Protein AF-A0A164LAF4-F1 (afdb_monomer_lite)

Secondary structure (DSSP, 8-state):
-PPP-PPPPP-----SEEESSGGGS-S---GGGTT-EEEETTTTEEEE--SS-PPPTT-SEES--PPPPPPP-EEEEEE-SSEEEEEETT-S--EEEE-HHHHHHHHHHHHHHHHHHHHHHHHHHHHHHHHHHHHHHHHHHHHHHHHHHHHHHHHHHHHHHHHHHHHHHHHHHHHHHHHHHHHHHHHHHHHHHHHHHHHHHHHHHHHHHHHHHHHHHHHHHHHHHHHHHHHHHHHHHHHHHHHHHHHHHHHHHHHTTS-PPPP-SSS--S-EEE--STT--EEETTEEE-------------------------GGGS-HHHHHHHHHTT------TT---GGGS-HHHHHHHHHHHTS-PPPTTSS--GGGS-------EEEEESSHHHHHT----TT-EEEETTTTEEEEE-SS-TTSGGGEEEE------EEEETTEEESPPP-GGG-TTS-HHHHHHHT-SSHHHHHHHTTTTS-SSPBSSSTTSBPPTT-GGGSS--S--SS---GGGS-TT----GGGSPTT-EEEEETTEEEEEEEEEEEHHHHHH-SS--TTEEEEEE-

Organism: NCBI:txid455432

Structure (mmCIF, N/CA/C/O backbone):
data_AF-A0A164LAF4-F1
#
_entry.id   AF-A0A164LAF4-F1
#
loop_
_atom_site.group_PDB
_atom_site.id
_atom_site.type_symbol
_atom_site.label_atom_id
_atom_site.label_alt_id
_atom_site.label_comp_id
_atom_site.label_asym_id
_atom_site.label_entity_id
_atom_site.label_seq_id
_atom_site.pdbx_PDB_ins_code
_atom_site.Cartn_x
_atom_site.Cartn_y
_atom_site.Cartn_z
_atom_site.occupancy
_atom_site.B_iso_or_equiv
_atom_site.auth_seq_id
_atom_site.auth_comp_id
_atom_site.auth_asym_id
_atom_site.auth_atom_id
_atom_site.pdbx_PDB_model_num
ATOM 1 N N . MET A 1 1 ? 78.628 -7.207 -96.217 1.00 38.34 1 MET A N 1
ATOM 2 C CA . MET A 1 1 ? 79.898 -7.282 -96.966 1.00 38.34 1 MET A CA 1
ATOM 3 C C . MET A 1 1 ? 79.542 -7.407 -98.443 1.00 38.34 1 MET A C 1
ATOM 5 O O . MET A 1 1 ? 79.210 -8.496 -98.881 1.00 38.34 1 MET A O 1
ATOM 9 N N . LEU A 1 2 ? 79.457 -6.282 -99.164 1.00 37.84 2 LEU A N 1
ATOM 10 C CA . LEU A 1 2 ? 79.196 -6.253 -100.610 1.00 37.84 2 LEU A CA 1
ATOM 11 C C . LEU A 1 2 ? 80.533 -6.043 -101.329 1.00 37.84 2 LEU A C 1
ATOM 13 O O . LEU A 1 2 ? 81.244 -5.093 -101.012 1.00 37.84 2 LEU A O 1
ATOM 17 N N . VAL A 1 3 ? 80.874 -6.936 -102.257 1.00 42.53 3 VAL A N 1
ATOM 18 C CA . VAL A 1 3 ? 82.076 -6.836 -103.096 1.00 42.53 3 VAL A CA 1
ATOM 19 C C . VAL A 1 3 ? 81.705 -6.041 -104.356 1.00 42.53 3 VAL A C 1
ATOM 21 O O . VAL A 1 3 ? 80.819 -6.489 -105.085 1.00 42.53 3 VAL A O 1
ATOM 24 N N . PRO A 1 4 ? 82.319 -4.879 -104.639 1.00 44.38 4 PRO A N 1
ATOM 25 C CA . PRO A 1 4 ? 82.091 -4.170 -105.892 1.00 44.38 4 PRO A CA 1
ATOM 26 C C . PRO A 1 4 ? 82.828 -4.895 -107.024 1.00 44.38 4 PRO A C 1
ATOM 28 O O . PRO A 1 4 ? 84.046 -5.051 -106.976 1.00 44.38 4 PRO A O 1
ATOM 31 N N . VAL A 1 5 ? 82.096 -5.332 -108.048 1.00 44.72 5 VAL A N 1
ATOM 32 C CA . VAL A 1 5 ? 82.680 -5.797 -109.313 1.00 44.72 5 VAL A CA 1
ATOM 33 C C . VAL A 1 5 ? 82.933 -4.564 -110.179 1.00 44.72 5 VAL A C 1
ATOM 35 O O . VAL A 1 5 ? 81.988 -3.876 -110.563 1.00 44.72 5 VAL A O 1
ATOM 38 N N . ALA A 1 6 ? 84.200 -4.261 -110.462 1.00 48.19 6 ALA A N 1
ATOM 39 C CA . ALA A 1 6 ? 84.569 -3.227 -111.424 1.00 48.19 6 ALA A CA 1
ATOM 40 C C . ALA A 1 6 ? 84.159 -3.668 -112.844 1.00 48.19 6 ALA A C 1
ATOM 42 O O . ALA A 1 6 ? 84.399 -4.811 -113.236 1.00 48.19 6 ALA A O 1
ATOM 43 N N . GLY A 1 7 ? 83.495 -2.784 -113.595 1.00 48.62 7 GLY A N 1
ATOM 44 C CA . GLY A 1 7 ? 83.086 -3.046 -114.978 1.00 48.62 7 GLY A CA 1
ATOM 45 C C . GLY A 1 7 ? 84.286 -3.189 -115.920 1.00 48.62 7 GLY A C 1
ATOM 46 O O . GLY A 1 7 ? 85.339 -2.616 -115.663 1.00 48.62 7 GLY A O 1
ATOM 47 N N . ARG A 1 8 ? 84.124 -3.960 -117.007 1.00 50.28 8 ARG A N 1
ATOM 48 C CA . ARG A 1 8 ? 85.128 -4.104 -118.081 1.00 50.28 8 ARG A CA 1
ATOM 49 C C . ARG A 1 8 ? 85.543 -2.731 -118.618 1.00 50.28 8 ARG A C 1
ATOM 51 O O . ARG A 1 8 ? 84.670 -1.952 -118.997 1.00 50.28 8 ARG A O 1
ATOM 58 N N . ASP A 1 9 ? 86.848 -2.494 -118.726 1.00 53.72 9 ASP A N 1
ATOM 59 C CA . ASP A 1 9 ? 87.395 -1.306 -119.382 1.00 53.72 9 ASP A CA 1
ATOM 60 C C . ASP A 1 9 ? 86.918 -1.251 -120.842 1.00 53.72 9 ASP A C 1
ATOM 62 O O . ASP A 1 9 ? 87.083 -2.203 -121.609 1.00 53.72 9 ASP A O 1
ATOM 66 N N . GLY A 1 10 ? 86.266 -0.152 -121.223 1.00 43.88 10 GLY A N 1
ATOM 67 C CA . GLY A 1 10 ? 85.810 0.065 -122.592 1.00 43.88 10 GLY A CA 1
ATOM 68 C C . GLY A 1 10 ? 86.981 0.407 -123.512 1.00 43.88 10 GLY A C 1
ATOM 69 O O . GLY A 1 10 ? 87.778 1.287 -123.195 1.00 43.88 10 GLY A O 1
ATOM 70 N N . HIS A 1 11 ? 87.061 -0.246 -124.674 1.00 55.75 11 HIS A N 1
ATOM 71 C CA . HIS A 1 11 ? 87.892 0.224 -125.782 1.00 55.75 11 HIS A CA 1
ATOM 72 C C . HIS A 1 11 ? 87.388 1.614 -126.209 1.00 55.75 11 HIS A C 1
ATOM 74 O O . HIS A 1 11 ? 86.262 1.744 -126.689 1.00 55.75 11 HIS A O 1
ATOM 80 N N . GLY A 1 12 ? 88.183 2.656 -125.959 1.00 58.78 12 GLY A N 1
ATOM 81 C CA . GLY A 1 12 ? 87.844 4.032 -126.322 1.00 58.78 12 GLY A CA 1
ATOM 82 C C . GLY A 1 12 ? 87.805 4.233 -127.838 1.00 58.78 12 GLY A C 1
ATOM 83 O O . GLY A 1 12 ? 88.527 3.574 -128.581 1.00 58.78 12 GLY A O 1
ATOM 84 N N . ILE A 1 13 ? 86.947 5.145 -128.298 1.00 65.56 13 ILE A N 1
ATOM 85 C CA . ILE A 1 13 ? 86.949 5.626 -129.683 1.00 65.56 13 ILE A CA 1
ATOM 86 C C . ILE A 1 13 ? 88.080 6.655 -129.812 1.00 65.56 13 ILE A C 1
ATOM 88 O O . ILE A 1 13 ? 87.991 7.734 -129.226 1.00 65.56 13 ILE A O 1
ATOM 92 N N . ASP A 1 14 ? 89.118 6.334 -130.585 1.00 70.31 14 ASP A N 1
ATOM 93 C CA . ASP A 1 14 ? 90.173 7.286 -130.942 1.00 70.31 14 ASP A CA 1
ATOM 94 C C . ASP A 1 14 ? 89.698 8.177 -132.094 1.00 70.31 14 ASP A C 1
ATOM 96 O O . ASP A 1 14 ? 89.590 7.745 -133.243 1.00 70.31 14 ASP A O 1
ATOM 100 N N . LEU A 1 15 ? 89.402 9.442 -131.788 1.00 76.00 15 LEU A N 1
ATOM 101 C CA . LEU A 1 15 ? 88.987 10.422 -132.789 1.00 76.00 15 LEU A CA 1
ATOM 102 C C . LEU A 1 15 ? 90.174 10.798 -133.684 1.00 76.00 15 LEU A C 1
ATOM 104 O O . LEU A 1 15 ? 91.171 11.348 -133.220 1.00 76.00 15 LEU A O 1
ATOM 108 N N . ASN A 1 16 ? 90.037 10.594 -134.995 1.00 82.25 16 ASN A N 1
ATOM 109 C CA . ASN A 1 16 ? 91.020 11.031 -135.991 1.00 82.25 16 ASN A CA 1
ATOM 110 C C . ASN A 1 16 ? 91.074 12.562 -136.136 1.00 82.25 16 ASN A C 1
ATOM 112 O O . ASN A 1 16 ? 91.983 13.101 -136.772 1.00 82.25 16 ASN A O 1
ATOM 116 N N . GLY A 1 17 ? 90.114 13.270 -135.542 1.00 82.56 17 GLY A N 1
ATOM 117 C CA . GLY A 1 17 ? 90.190 14.697 -135.276 1.00 82.56 17 GLY A CA 1
ATOM 118 C C . GLY A 1 17 ? 88.848 15.290 -134.862 1.00 82.56 17 GLY A C 1
ATOM 119 O O . GLY A 1 17 ? 87.840 14.599 -134.725 1.00 82.56 17 GLY A O 1
ATOM 120 N N . VAL A 1 18 ? 88.837 16.608 -134.700 1.00 83.00 18 VAL A N 1
ATOM 121 C CA . VAL A 1 18 ? 87.634 17.391 -134.408 1.00 83.00 18 VAL A CA 1
ATOM 122 C C . VAL A 1 18 ? 87.462 18.432 -135.508 1.00 83.00 18 VAL A C 1
ATOM 124 O O . VAL A 1 18 ? 88.442 19.046 -135.938 1.00 83.00 18 VAL A O 1
ATOM 127 N N . LYS A 1 19 ? 86.232 18.601 -135.989 1.00 86.50 19 LYS A N 1
ATOM 128 C CA . LYS A 1 19 ? 85.829 19.607 -136.976 1.00 86.50 19 LYS A CA 1
ATOM 129 C C . LYS A 1 19 ? 84.762 20.508 -136.377 1.00 86.50 19 LYS A C 1
ATOM 131 O O . LYS A 1 19 ? 83.933 20.045 -135.596 1.00 86.50 19 LYS A O 1
ATOM 136 N N . ASN A 1 20 ? 84.777 21.789 -136.727 1.00 86.56 20 ASN A N 1
ATOM 137 C CA . ASN A 1 20 ? 83.771 22.717 -136.220 1.00 86.56 20 ASN A CA 1
ATOM 138 C C . ASN A 1 20 ? 82.455 22.534 -136.968 1.00 86.56 20 ASN A C 1
ATOM 140 O O . ASN A 1 20 ? 81.404 22.537 -136.340 1.00 86.56 20 ASN A O 1
ATOM 144 N N . LEU A 1 21 ? 82.522 22.328 -138.286 1.00 87.31 21 LEU A N 1
ATOM 145 C CA . LEU A 1 21 ? 81.363 22.185 -139.169 1.00 87.31 21 LEU A CA 1
ATOM 146 C C . LEU A 1 21 ? 81.403 20.847 -139.907 1.00 87.31 21 LEU A C 1
ATOM 148 O O . LEU A 1 21 ? 82.474 20.362 -140.274 1.00 87.31 21 LEU A O 1
ATOM 152 N N . TYR A 1 22 ? 80.230 20.284 -140.209 1.00 87.25 22 TYR A N 1
ATOM 153 C CA . TYR A 1 22 ? 80.145 19.028 -140.967 1.00 87.25 22 TYR A CA 1
ATOM 154 C C . TYR A 1 22 ? 80.825 19.127 -142.350 1.00 87.25 22 TYR A C 1
ATOM 156 O O . TYR A 1 22 ? 81.416 18.170 -142.842 1.00 87.25 22 TYR A O 1
ATOM 164 N N . THR A 1 23 ? 80.806 20.309 -142.973 1.00 86.75 23 THR A N 1
ATOM 165 C CA . THR A 1 23 ? 81.437 20.567 -144.279 1.00 86.75 23 THR A CA 1
ATOM 166 C C . THR A 1 23 ? 82.969 20.558 -144.254 1.00 86.75 23 THR A C 1
ATOM 168 O O . THR A 1 23 ? 83.582 20.553 -145.315 1.00 86.75 23 THR A O 1
ATOM 171 N N . GLU A 1 24 ? 83.602 20.563 -143.077 1.00 86.31 24 GLU A N 1
ATOM 172 C CA . GLU A 1 24 ? 85.067 20.520 -142.925 1.00 86.31 24 GLU A CA 1
ATOM 173 C C . GLU A 1 24 ? 85.624 19.088 -142.842 1.00 86.31 24 GLU A C 1
ATOM 175 O O . GLU A 1 24 ? 86.825 18.888 -142.611 1.00 86.31 24 GLU A O 1
ATOM 180 N N . LEU A 1 25 ? 84.761 18.080 -142.990 1.00 86.38 25 LEU A N 1
ATOM 181 C CA . LEU A 1 25 ? 85.178 16.687 -143.038 1.00 86.38 25 LEU A CA 1
ATOM 182 C C . LEU A 1 25 ? 86.043 16.428 -144.293 1.00 86.38 25 LEU A C 1
ATOM 184 O O . LEU A 1 25 ? 85.708 16.913 -145.375 1.00 86.38 25 LEU A O 1
ATOM 188 N N . PRO A 1 26 ? 87.167 15.687 -144.180 1.00 83.88 26 PRO A N 1
ATOM 189 C CA . PRO A 1 26 ? 88.082 15.460 -145.301 1.00 83.88 26 PRO A CA 1
ATOM 190 C C . PRO A 1 26 ? 87.385 14.849 -146.529 1.00 83.88 26 PRO A C 1
ATOM 192 O O . PRO A 1 26 ? 86.678 13.850 -146.404 1.00 83.88 26 PRO A O 1
ATOM 195 N N . THR A 1 27 ? 87.611 15.429 -147.713 1.00 80.06 27 THR A N 1
ATOM 196 C CA . THR A 1 27 ? 86.976 15.027 -148.988 1.00 80.06 27 THR A CA 1
ATOM 197 C C . THR A 1 27 ? 87.857 14.149 -149.885 1.00 80.06 27 THR A C 1
ATOM 199 O O . THR A 1 27 ? 87.396 13.689 -150.923 1.00 80.06 27 THR A O 1
ATOM 202 N N . GLY A 1 28 ? 89.112 13.899 -149.495 1.00 75.12 28 GLY A N 1
ATOM 203 C CA . GLY A 1 28 ? 90.081 13.076 -150.235 1.00 75.12 28 GLY A CA 1
ATOM 204 C C . GLY A 1 28 ? 90.303 11.674 -149.660 1.00 75.12 28 GLY A C 1
ATOM 205 O O . GLY A 1 28 ? 91.372 11.113 -149.876 1.00 75.12 28 GLY A O 1
ATOM 206 N N . LEU A 1 29 ? 89.357 11.146 -148.878 1.00 80.88 29 LEU A N 1
ATOM 207 C CA . LEU A 1 29 ? 89.477 9.821 -148.261 1.00 80.88 29 LEU A CA 1
ATOM 208 C C . LEU A 1 29 ? 89.063 8.719 -149.235 1.00 80.88 29 LEU A C 1
ATOM 210 O O . LEU A 1 29 ? 88.054 8.839 -149.931 1.00 80.88 29 LEU A O 1
ATOM 214 N N . GLY A 1 30 ? 89.854 7.649 -149.272 1.00 76.69 30 GLY A N 1
ATOM 215 C CA . GLY A 1 30 ? 89.604 6.483 -150.113 1.00 76.69 30 GLY A CA 1
ATOM 216 C C . GLY A 1 30 ? 88.903 5.339 -149.368 1.00 76.69 30 GLY A C 1
ATOM 217 O O . GLY A 1 30 ? 88.548 5.472 -148.191 1.00 76.69 30 GLY A O 1
ATOM 218 N N . PRO A 1 31 ? 88.741 4.180 -150.030 1.00 74.19 31 PRO A N 1
ATOM 219 C CA . PRO A 1 31 ? 88.229 2.959 -149.404 1.00 74.19 31 PRO A CA 1
ATOM 220 C C . PRO A 1 31 ? 89.065 2.497 -148.202 1.00 74.19 31 PRO A C 1
ATOM 222 O O . PRO A 1 31 ? 88.508 2.000 -147.225 1.00 74.19 31 PRO A O 1
ATOM 225 N N . ASP A 1 32 ? 90.382 2.725 -148.243 1.00 75.25 32 ASP A N 1
ATOM 226 C CA . ASP A 1 32 ? 91.329 2.311 -147.197 1.00 75.25 32 ASP A CA 1
ATOM 227 C C . ASP A 1 32 ? 91.232 3.154 -145.913 1.00 75.25 32 ASP A C 1
ATOM 229 O O . ASP A 1 32 ? 91.746 2.765 -144.868 1.00 75.25 32 ASP A O 1
ATOM 233 N N . ASP A 1 33 ? 90.540 4.296 -145.961 1.00 78.00 33 ASP A N 1
ATOM 234 C CA . ASP A 1 33 ? 90.323 5.173 -144.806 1.00 78.00 33 ASP A CA 1
ATOM 235 C C . ASP A 1 33 ? 89.032 4.844 -144.037 1.00 78.00 33 ASP A C 1
ATOM 237 O O . ASP A 1 33 ? 88.614 5.604 -143.154 1.00 78.00 33 ASP A O 1
ATOM 241 N N . ASN A 1 34 ? 88.357 3.742 -144.391 1.00 77.12 34 ASN A N 1
ATOM 242 C CA . ASN A 1 34 ? 87.146 3.282 -143.716 1.00 77.12 34 ASN A CA 1
ATOM 243 C C . ASN A 1 34 ? 87.370 3.157 -142.198 1.00 77.12 34 ASN A C 1
ATOM 245 O O . ASN A 1 34 ? 88.364 2.594 -141.744 1.00 77.12 34 ASN A O 1
ATOM 249 N N . GLY A 1 35 ? 86.435 3.686 -141.410 1.00 77.88 35 GLY A N 1
ATOM 250 C CA . GLY A 1 35 ? 86.504 3.703 -139.949 1.00 77.88 35 GLY A CA 1
ATOM 251 C C . GLY A 1 35 ? 87.143 4.953 -139.343 1.00 77.88 35 GLY A C 1
ATOM 252 O O . GLY A 1 35 ? 87.042 5.128 -138.128 1.00 77.88 35 GLY A O 1
ATOM 253 N N . ARG A 1 36 ? 87.727 5.867 -140.140 1.00 82.00 36 ARG A N 1
ATOM 254 C CA . ARG A 1 36 ? 88.164 7.166 -139.606 1.00 82.00 36 ARG A CA 1
ATOM 255 C C . ARG A 1 36 ? 86.979 7.931 -139.026 1.00 82.00 36 ARG A C 1
ATOM 257 O O . ARG A 1 36 ? 85.962 8.095 -139.700 1.00 82.00 36 ARG A O 1
ATOM 264 N N . CYS A 1 37 ? 87.123 8.443 -137.809 1.00 84.50 37 CYS A N 1
ATOM 265 C CA . CYS A 1 37 ? 86.063 9.146 -137.108 1.00 84.50 37 CYS A CA 1
ATOM 266 C C . CYS A 1 37 ? 86.451 10.566 -136.697 1.00 84.50 37 CYS A C 1
ATOM 268 O O . CYS A 1 37 ? 87.571 10.827 -136.263 1.00 84.50 37 CYS A O 1
ATOM 270 N N . TYR A 1 38 ? 85.515 11.498 -136.854 1.00 86.25 38 TYR A N 1
ATOM 271 C CA . TYR A 1 38 ? 85.677 12.889 -136.449 1.00 86.25 38 TYR A CA 1
ATOM 272 C C . TYR A 1 38 ? 84.491 13.314 -135.600 1.00 86.25 38 TYR A C 1
ATOM 274 O O . TYR A 1 38 ? 83.344 13.013 -135.926 1.00 86.25 38 TYR A O 1
ATOM 282 N N . LEU A 1 39 ? 84.763 14.055 -134.532 1.00 85.25 39 LEU A N 1
ATOM 283 C CA . LEU A 1 39 ? 83.723 14.785 -133.818 1.00 85.25 39 LEU A CA 1
ATOM 284 C C . LEU A 1 39 ? 83.419 16.070 -134.587 1.00 85.25 39 LEU A C 1
ATOM 286 O O . LEU A 1 39 ? 84.333 16.849 -134.858 1.00 85.25 39 LEU A O 1
ATOM 290 N N . VAL A 1 40 ? 82.151 16.299 -134.910 1.00 86.88 40 VAL A N 1
ATOM 291 C CA . VAL A 1 40 ? 81.684 17.575 -135.451 1.00 86.88 40 VAL A CA 1
ATOM 292 C C . VAL A 1 40 ? 81.054 18.363 -134.306 1.00 86.88 40 VAL A C 1
ATOM 294 O O . VAL A 1 40 ? 80.072 17.935 -133.704 1.00 86.88 40 VAL A O 1
ATOM 297 N N . LEU A 1 41 ? 81.645 19.506 -133.958 1.00 84.44 41 LEU A N 1
ATOM 298 C CA . LEU A 1 41 ? 81.179 20.327 -132.833 1.00 84.44 41 LEU A CA 1
ATOM 299 C C . LEU A 1 41 ? 79.853 21.035 -133.127 1.00 84.44 41 LEU A C 1
ATOM 301 O O . LEU A 1 41 ? 79.134 21.368 -132.188 1.00 84.44 41 LEU A O 1
ATOM 305 N N . GLU A 1 42 ? 79.511 21.229 -134.405 1.00 83.69 42 GLU A N 1
ATOM 306 C CA . GLU A 1 42 ? 78.239 21.826 -134.828 1.00 83.69 42 GLU A CA 1
ATOM 307 C C . GLU A 1 42 ? 77.023 21.103 -134.234 1.00 83.69 42 GLU A C 1
ATOM 309 O O . GLU A 1 42 ? 76.058 21.750 -133.835 1.00 83.69 42 GLU A O 1
ATOM 314 N N . ASP A 1 43 ? 77.066 19.773 -134.146 1.00 84.25 43 ASP A N 1
ATOM 315 C CA . ASP A 1 43 ? 75.982 18.951 -133.602 1.00 84.25 43 ASP A CA 1
ATOM 316 C C . ASP A 1 43 ? 76.409 18.074 -132.414 1.00 84.25 43 ASP A C 1
ATOM 318 O O . ASP A 1 43 ? 75.575 17.386 -131.827 1.00 84.25 43 ASP A O 1
ATOM 322 N N . ASN A 1 44 ? 77.679 18.149 -131.999 1.00 84.38 44 ASN A N 1
ATOM 323 C CA . ASN A 1 44 ? 78.288 17.301 -130.970 1.00 84.38 44 ASN A CA 1
ATOM 324 C C . ASN A 1 44 ? 78.141 15.800 -131.262 1.00 84.38 44 ASN A C 1
ATOM 326 O O . ASN A 1 44 ? 78.038 14.984 -130.339 1.00 84.38 44 ASN A O 1
ATOM 330 N N . LEU A 1 45 ? 78.139 15.439 -132.547 1.00 87.19 45 LEU A N 1
ATOM 331 C CA . LEU A 1 45 ? 78.053 14.059 -132.993 1.00 87.19 45 LEU A CA 1
ATOM 332 C C . LEU A 1 45 ? 79.387 13.588 -133.572 1.00 87.19 45 LEU A C 1
ATOM 334 O O . LEU A 1 45 ? 80.109 14.328 -134.245 1.00 87.19 45 LEU A O 1
ATOM 338 N N . VAL A 1 46 ? 79.712 12.321 -133.330 1.00 87.06 46 VAL A N 1
ATOM 339 C CA . VAL A 1 46 ? 80.858 11.660 -133.960 1.00 87.06 46 VAL A CA 1
ATOM 340 C C . VAL A 1 46 ? 80.410 11.012 -135.268 1.00 87.06 46 VAL A C 1
ATOM 342 O O . VAL A 1 46 ? 79.466 10.218 -135.284 1.00 87.06 46 VAL A O 1
ATOM 345 N N . TYR A 1 47 ? 81.099 11.340 -136.359 1.00 86.75 47 TYR A N 1
ATOM 346 C CA . TYR A 1 47 ? 80.884 10.801 -137.701 1.00 86.75 47 TYR A CA 1
ATOM 347 C C . TYR A 1 47 ? 81.986 9.816 -138.067 1.00 86.75 47 TYR A C 1
ATOM 349 O O . TYR A 1 47 ? 83.153 10.090 -137.807 1.00 86.75 47 TYR A O 1
ATOM 357 N N . PHE A 1 48 ? 81.628 8.711 -138.722 1.00 87.62 48 PHE A N 1
ATOM 358 C CA . PHE A 1 48 ? 82.550 7.660 -139.164 1.00 87.62 48 PHE A CA 1
ATOM 359 C C . PHE A 1 48 ? 82.542 7.564 -140.694 1.00 87.62 48 PHE A C 1
ATOM 361 O O . PHE A 1 48 ? 81.469 7.436 -141.284 1.00 87.62 48 PHE A O 1
ATOM 368 N N . TRP A 1 49 ? 83.708 7.623 -141.343 1.00 85.94 49 TRP A N 1
ATOM 369 C CA . TRP A 1 49 ? 83.836 7.415 -142.788 1.00 85.94 49 TRP A CA 1
ATOM 370 C C . TRP A 1 49 ? 83.552 5.951 -143.093 1.00 85.94 49 TRP A C 1
ATOM 372 O O . TRP A 1 49 ? 84.198 5.078 -142.522 1.00 85.94 49 TRP A O 1
ATOM 382 N N . ASN A 1 50 ? 82.601 5.678 -143.987 1.00 81.88 50 ASN A N 1
ATOM 383 C CA . ASN A 1 50 ? 82.161 4.310 -144.283 1.00 81.88 50 ASN A CA 1
ATOM 384 C C . ASN A 1 50 ? 82.927 3.643 -145.446 1.00 81.88 50 ASN A C 1
ATOM 386 O O . ASN A 1 50 ? 82.485 2.618 -145.964 1.00 81.88 50 ASN A O 1
ATOM 390 N N . GLY A 1 51 ? 84.033 4.247 -145.895 1.00 79.06 51 GLY A N 1
ATOM 391 C CA . GLY A 1 51 ? 84.809 3.796 -147.054 1.00 79.06 51 GLY A CA 1
ATOM 392 C C . GLY A 1 51 ? 84.355 4.386 -148.396 1.00 79.06 51 GLY A C 1
ATOM 393 O O . GLY A 1 51 ? 85.032 4.174 -149.398 1.00 79.06 51 GLY A O 1
ATOM 394 N N . ALA A 1 52 ? 83.248 5.136 -148.440 1.00 81.06 52 ALA A N 1
ATOM 395 C CA . ALA A 1 52 ? 82.745 5.769 -149.665 1.00 81.06 52 ALA A CA 1
ATOM 396 C C . ALA A 1 52 ? 82.226 7.206 -149.470 1.00 81.06 52 ALA A C 1
ATOM 398 O O . ALA A 1 52 ? 82.393 8.042 -150.357 1.00 81.06 52 ALA A O 1
ATOM 399 N N . ALA A 1 53 ? 81.575 7.498 -148.340 1.00 83.81 53 ALA A N 1
ATOM 400 C CA . ALA A 1 53 ? 81.037 8.813 -148.008 1.00 83.81 53 ALA A CA 1
ATOM 401 C C . ALA A 1 53 ? 80.920 9.017 -146.484 1.00 83.81 53 ALA A C 1
ATOM 403 O O . ALA A 1 53 ? 80.856 8.067 -145.700 1.00 83.81 53 ALA A O 1
ATOM 404 N N . TRP A 1 54 ? 80.818 10.276 -146.055 1.00 86.25 54 TRP A N 1
ATOM 405 C CA . TRP A 1 54 ? 80.425 10.614 -144.685 1.00 86.25 54 TRP A CA 1
ATOM 406 C C . TRP A 1 54 ? 78.901 10.440 -144.500 1.00 86.25 54 TRP A C 1
ATOM 408 O O . TRP A 1 54 ? 78.144 10.791 -145.413 1.00 86.25 54 TRP A O 1
ATOM 418 N N . PRO A 1 55 ? 78.416 9.925 -143.347 1.00 85.12 55 PRO A N 1
ATOM 419 C CA . PRO A 1 55 ? 76.990 9.889 -143.021 1.00 85.12 55 PRO A CA 1
ATOM 420 C C . PRO A 1 55 ? 76.409 11.298 -143.003 1.00 85.12 55 PRO A C 1
ATOM 422 O O . PRO A 1 55 ? 77.002 12.168 -142.385 1.00 85.12 55 PRO A O 1
ATOM 425 N N . ALA A 1 56 ? 75.244 11.510 -143.621 1.00 86.75 56 ALA A N 1
ATOM 426 C CA . ALA A 1 56 ? 74.640 12.837 -143.754 1.00 86.75 56 ALA A CA 1
ATOM 427 C C . ALA A 1 56 ? 74.609 13.633 -142.434 1.00 86.75 56 ALA A C 1
ATOM 429 O O . ALA A 1 56 ? 74.390 13.073 -141.358 1.00 86.75 56 ALA A O 1
ATOM 430 N N . LYS A 1 57 ? 74.766 14.958 -142.534 1.00 84.50 57 LYS A N 1
ATOM 431 C CA . LYS A 1 57 ? 74.701 15.881 -141.392 1.00 84.50 57 LYS A CA 1
ATOM 432 C C . LYS A 1 57 ? 73.482 15.600 -140.492 1.00 84.50 57 LYS A C 1
ATOM 434 O O . LYS A 1 57 ? 72.371 15.392 -140.977 1.00 84.50 57 LYS A O 1
ATOM 439 N N . GLY A 1 58 ? 73.699 15.617 -139.180 1.00 82.94 58 GLY A N 1
ATOM 440 C CA . GLY A 1 58 ? 72.765 15.254 -138.113 1.00 82.94 58 GLY A CA 1
ATOM 441 C C . GLY A 1 58 ? 72.641 13.752 -137.815 1.00 82.94 58 GLY A C 1
ATOM 442 O O . GLY A 1 58 ? 71.777 13.377 -137.023 1.00 82.94 58 GLY A O 1
ATOM 443 N N . LYS A 1 59 ? 73.430 12.876 -138.457 1.00 86.75 59 LYS A N 1
ATOM 444 C CA . LYS A 1 59 ? 73.332 11.407 -138.302 1.00 86.75 59 LYS A CA 1
ATOM 445 C C . LYS A 1 59 ? 74.554 10.744 -137.658 1.00 86.75 59 LYS A C 1
ATOM 447 O O . LYS A 1 59 ? 74.679 9.524 -137.738 1.00 86.75 59 LYS A O 1
ATOM 452 N N . GLY A 1 60 ? 75.439 11.511 -137.023 1.00 82.19 60 GLY A N 1
ATOM 453 C CA . GLY A 1 60 ? 76.488 10.946 -136.170 1.00 82.19 60 GLY A CA 1
ATOM 454 C C . GLY A 1 60 ? 75.952 10.452 -134.812 1.00 82.19 60 GLY A C 1
ATOM 455 O O . GLY A 1 60 ? 74.768 10.595 -134.506 1.00 82.19 60 GLY A O 1
ATOM 456 N N . SER A 1 61 ? 76.830 9.890 -133.979 1.00 81.38 61 SER A N 1
ATOM 457 C CA . SER A 1 61 ? 76.470 9.321 -132.666 1.00 81.38 61 SER A CA 1
ATOM 458 C C . SER A 1 61 ? 76.785 10.278 -131.498 1.00 81.38 61 SER A C 1
ATOM 460 O O . SER A 1 61 ? 77.868 10.871 -131.502 1.00 81.38 61 SER A O 1
ATOM 462 N N . PRO A 1 62 ? 75.900 10.426 -130.484 1.00 76.69 62 PRO A N 1
ATOM 463 C CA . PRO A 1 62 ? 76.133 11.285 -129.314 1.00 76.69 62 PRO A CA 1
ATOM 464 C C . PRO A 1 62 ? 77.126 10.674 -128.302 1.00 76.69 62 PRO A C 1
ATOM 466 O O . PRO A 1 62 ? 77.177 9.459 -128.126 1.00 76.69 62 PRO A O 1
ATOM 469 N N . LEU A 1 63 ? 77.898 11.523 -127.604 1.00 74.50 63 LEU A N 1
ATOM 470 C CA . LEU A 1 63 ? 79.035 11.121 -126.749 1.00 74.50 63 LEU A CA 1
ATOM 471 C C . LEU A 1 63 ? 78.699 10.884 -125.245 1.00 74.50 63 LEU A C 1
ATOM 473 O O . LEU A 1 63 ? 79.558 10.395 -124.514 1.00 74.50 63 LEU A O 1
ATOM 477 N N . ARG A 1 64 ? 77.496 11.219 -124.728 1.00 70.69 64 ARG A N 1
ATOM 478 C CA . ARG A 1 64 ? 77.115 11.039 -123.293 1.00 70.69 64 ARG A CA 1
ATOM 479 C C . ARG A 1 64 ? 75.700 10.463 -123.089 1.00 70.69 64 ARG A C 1
ATOM 481 O O . ARG A 1 64 ? 74.815 10.762 -123.880 1.00 70.69 64 ARG A O 1
ATOM 488 N N . GLY A 1 65 ? 75.509 9.686 -122.009 1.00 64.69 65 GLY A N 1
ATOM 489 C CA . GLY A 1 65 ? 74.216 9.129 -121.551 1.00 64.69 65 GLY A CA 1
ATOM 490 C C . GLY A 1 65 ? 73.511 9.946 -120.446 1.00 64.69 65 GLY A C 1
ATOM 491 O O . GLY A 1 65 ? 74.056 10.942 -119.969 1.00 64.69 65 GLY A O 1
ATOM 492 N N . ASP A 1 66 ? 72.307 9.515 -120.047 1.00 59.22 66 ASP A N 1
ATOM 493 C CA . ASP A 1 66 ? 71.361 10.257 -119.186 1.00 59.22 66 ASP A CA 1
ATOM 494 C C . ASP A 1 66 ? 71.774 10.384 -117.695 1.00 59.22 66 ASP A C 1
ATOM 496 O O . ASP A 1 66 ? 72.542 9.583 -117.160 1.00 59.22 66 ASP A O 1
ATOM 500 N N . LYS A 1 67 ? 71.250 11.408 -116.996 1.00 58.22 67 LYS A N 1
ATOM 501 C CA . LYS A 1 67 ? 71.541 11.754 -115.582 1.00 58.22 67 LYS A CA 1
ATOM 502 C C . LYS A 1 67 ? 70.616 11.008 -114.593 1.00 58.22 67 LYS A C 1
ATOM 504 O O . LYS A 1 67 ? 69.429 10.901 -114.860 1.00 58.22 67 LYS A O 1
ATOM 509 N N . GLY A 1 68 ? 71.132 10.561 -113.436 1.00 56.00 68 GLY A N 1
ATOM 510 C CA . GLY A 1 68 ? 70.363 9.846 -112.388 1.00 56.00 68 GLY A CA 1
ATOM 511 C C . GLY A 1 68 ? 69.633 10.720 -111.341 1.00 56.00 68 GLY A C 1
ATOM 512 O O . GLY A 1 68 ? 69.914 11.916 -111.222 1.00 56.00 68 GLY A O 1
ATOM 513 N N . ASP A 1 69 ? 68.724 10.095 -110.572 1.00 55.50 69 ASP A N 1
ATOM 514 C CA . ASP A 1 69 ? 67.730 10.737 -109.678 1.00 55.50 69 ASP A CA 1
ATOM 515 C C . ASP A 1 69 ? 68.277 11.336 -108.347 1.00 55.50 69 ASP A C 1
ATOM 517 O O . ASP A 1 69 ? 69.259 10.823 -107.800 1.00 55.50 69 ASP A O 1
ATOM 521 N N . PRO A 1 70 ? 67.639 12.387 -107.765 1.00 59.94 70 PRO A N 1
ATOM 522 C CA . PRO A 1 70 ? 68.036 13.014 -106.487 1.00 59.94 70 PRO A CA 1
ATOM 523 C C . PRO A 1 70 ? 67.671 12.212 -105.212 1.00 59.94 70 PRO A C 1
ATOM 525 O O . PRO A 1 70 ? 66.711 11.448 -105.188 1.00 59.94 70 PRO A O 1
ATOM 528 N N . GLY A 1 71 ? 68.406 12.434 -104.110 1.00 57.97 71 GLY A N 1
ATOM 529 C CA . GLY A 1 71 ? 68.225 11.746 -102.813 1.00 57.97 71 GLY A CA 1
ATOM 530 C C . GLY A 1 71 ? 67.095 12.275 -101.900 1.00 57.97 71 GLY A C 1
ATOM 531 O O . GLY A 1 71 ? 66.614 13.393 -102.061 1.00 57.97 71 GLY A O 1
ATOM 532 N N . ARG A 1 72 ? 66.691 11.459 -100.907 1.00 71.12 72 ARG A N 1
ATOM 533 C CA . ARG A 1 72 ? 65.559 11.684 -99.967 1.00 71.12 72 ARG A CA 1
ATOM 534 C C . ARG A 1 72 ? 65.918 12.620 -98.792 1.00 71.12 72 ARG A C 1
ATOM 536 O O . ARG A 1 72 ? 66.981 12.442 -98.203 1.00 71.12 72 ARG A O 1
ATOM 543 N N . GLY A 1 73 ? 65.019 13.536 -98.396 1.00 75.00 73 GLY A N 1
ATOM 544 C CA . GLY A 1 73 ? 65.183 14.460 -97.251 1.00 75.00 73 GLY A CA 1
ATOM 545 C C . GLY A 1 73 ? 64.091 14.333 -96.169 1.00 75.00 73 GLY A C 1
ATOM 546 O O . GLY A 1 73 ? 63.065 13.694 -96.400 1.00 75.00 73 GLY A O 1
ATOM 547 N N . ILE A 1 74 ? 64.319 14.937 -94.994 1.00 84.56 74 ILE A N 1
ATOM 548 C CA . ILE A 1 74 ? 63.365 15.003 -93.864 1.00 84.56 74 ILE A CA 1
ATOM 549 C C . ILE A 1 74 ? 62.568 16.309 -93.964 1.00 84.56 74 ILE A C 1
ATOM 551 O O . ILE A 1 74 ? 63.167 17.371 -94.106 1.00 84.56 74 ILE A O 1
ATOM 555 N N . ASP A 1 75 ? 61.244 16.220 -93.861 1.00 83.38 75 ASP A N 1
ATOM 556 C CA . ASP A 1 75 ? 60.304 17.340 -94.005 1.00 83.38 75 ASP A CA 1
ATOM 557 C C . ASP A 1 75 ? 59.790 17.851 -92.645 1.00 83.38 75 ASP A C 1
ATOM 559 O O . ASP A 1 75 ? 59.716 19.053 -92.405 1.00 83.38 75 ASP A O 1
ATOM 563 N N . ALA A 1 76 ? 59.506 16.942 -91.701 1.00 84.50 76 ALA A N 1
ATOM 564 C CA . ALA A 1 76 ? 59.086 17.297 -90.343 1.00 84.50 76 ALA A CA 1
ATOM 565 C C . ALA A 1 76 ? 59.432 16.209 -89.315 1.00 84.50 76 ALA A C 1
ATOM 567 O O . ALA A 1 76 ? 59.560 15.032 -89.657 1.00 84.50 76 ALA A O 1
ATOM 568 N N . ILE A 1 77 ? 59.540 16.602 -88.041 1.00 86.88 77 ILE A N 1
ATOM 569 C CA . ILE A 1 77 ? 59.716 15.694 -86.900 1.00 86.88 77 ILE A CA 1
ATOM 570 C C . ILE A 1 77 ? 58.579 15.935 -85.906 1.00 86.88 77 ILE A C 1
ATOM 572 O O . ILE A 1 77 ? 58.344 17.075 -85.509 1.00 86.88 77 ILE A O 1
ATOM 576 N N . ALA A 1 78 ? 57.895 14.873 -85.480 1.00 85.75 78 ALA A N 1
ATOM 577 C CA . ALA A 1 78 ? 56.827 14.935 -84.484 1.00 85.75 78 ALA A CA 1
ATOM 578 C C . ALA A 1 78 ? 57.080 13.960 -83.328 1.00 85.75 78 ALA A C 1
ATOM 580 O O . ALA A 1 78 ? 57.598 12.863 -83.530 1.00 85.75 78 ALA A O 1
ATOM 581 N N . ALA A 1 79 ? 56.688 14.337 -82.112 1.00 81.44 79 ALA A N 1
ATOM 582 C CA . ALA A 1 79 ? 56.692 13.417 -80.980 1.00 81.44 79 ALA A CA 1
ATOM 583 C C . ALA A 1 79 ? 55.497 12.454 -81.058 1.00 81.44 79 ALA A C 1
ATOM 585 O O . ALA A 1 79 ? 54.387 12.838 -81.423 1.00 81.44 79 ALA A O 1
ATOM 586 N N . THR A 1 80 ? 55.731 11.200 -80.691 1.00 80.25 80 THR A N 1
ATOM 587 C CA . THR A 1 80 ? 54.726 10.135 -80.568 1.00 80.25 80 THR A CA 1
ATOM 588 C C . THR A 1 80 ? 54.769 9.566 -79.152 1.00 80.25 80 THR A C 1
ATOM 590 O O . THR A 1 80 ? 55.692 9.853 -78.394 1.00 80.25 80 THR A O 1
ATOM 593 N N . SER A 1 81 ? 53.813 8.714 -78.785 1.00 73.38 81 SER A N 1
ATOM 594 C CA . SER A 1 81 ? 53.780 8.072 -77.462 1.00 73.38 81 SER A CA 1
ATOM 595 C C . SER A 1 81 ? 54.980 7.157 -77.174 1.00 73.38 81 SER A C 1
ATOM 597 O O . SER A 1 81 ? 55.233 6.824 -76.020 1.00 73.38 81 SER A O 1
ATOM 599 N N . THR A 1 82 ? 55.724 6.737 -78.203 1.00 74.94 82 THR A N 1
ATOM 600 C CA . THR A 1 82 ? 56.839 5.782 -78.078 1.00 74.94 82 THR A CA 1
ATOM 601 C C . THR A 1 82 ? 58.170 6.309 -78.624 1.00 74.94 82 THR A C 1
ATOM 603 O O . THR A 1 82 ? 59.187 5.628 -78.504 1.00 74.94 82 THR A O 1
ATOM 606 N N . GLY A 1 83 ? 58.205 7.502 -79.231 1.00 84.69 83 GLY A N 1
ATOM 607 C CA . GLY A 1 83 ? 59.401 8.008 -79.909 1.00 84.69 83 GLY A CA 1
ATOM 608 C C . GLY A 1 83 ? 59.196 9.252 -80.776 1.00 84.69 83 GLY A C 1
ATOM 609 O O . GLY A 1 83 ? 58.229 9.987 -80.593 1.00 84.69 83 GLY A O 1
ATOM 610 N N . LEU A 1 84 ? 60.088 9.487 -81.740 1.00 87.88 84 LEU A N 1
ATOM 611 C CA . LEU A 1 84 ? 60.001 10.575 -82.721 1.00 87.88 84 LEU A CA 1
ATOM 612 C C . LEU A 1 84 ? 59.669 10.024 -84.107 1.00 87.88 84 LEU A C 1
ATOM 614 O O . LEU A 1 84 ? 60.328 9.105 -84.586 1.00 87.88 84 LEU A O 1
ATOM 618 N N . ARG A 1 85 ? 58.685 10.623 -84.766 1.00 86.75 85 ARG A N 1
ATOM 619 C CA . ARG A 1 85 ? 58.315 10.337 -86.148 1.00 86.75 85 ARG A CA 1
ATOM 620 C C . ARG A 1 85 ? 58.992 11.326 -87.085 1.00 86.75 85 ARG A C 1
ATOM 622 O O . ARG A 1 85 ? 58.772 12.526 -86.954 1.00 86.75 85 ARG A O 1
ATOM 629 N N . PHE A 1 86 ? 59.765 10.825 -88.041 1.00 87.62 86 PHE A N 1
ATOM 630 C CA . PHE A 1 86 ? 60.379 11.601 -89.116 1.00 87.62 86 PHE A CA 1
ATOM 631 C C . PHE A 1 86 ? 59.553 11.450 -90.397 1.00 87.62 86 PHE A C 1
ATOM 633 O O . PHE A 1 86 ? 59.501 10.371 -90.995 1.00 87.62 86 PHE A O 1
ATOM 640 N N . ASN A 1 87 ? 58.919 12.534 -90.834 1.00 84.31 87 ASN A N 1
ATOM 641 C CA . ASN A 1 87 ? 58.194 12.588 -92.098 1.00 84.31 87 ASN A CA 1
ATOM 642 C C . ASN A 1 87 ? 59.187 12.877 -93.232 1.00 84.31 87 ASN A C 1
ATOM 644 O O . ASN A 1 87 ? 59.968 13.823 -93.143 1.00 84.31 87 ASN A O 1
ATOM 648 N N . MET A 1 88 ? 59.170 12.059 -94.285 1.00 82.62 88 MET A N 1
ATOM 649 C CA . MET A 1 88 ? 60.132 12.133 -95.393 1.00 82.62 88 MET A CA 1
ATOM 650 C C . MET A 1 88 ? 59.520 12.833 -96.611 1.00 82.62 88 MET A C 1
ATOM 652 O O . MET A 1 88 ? 58.346 12.635 -96.908 1.00 82.62 88 MET A O 1
ATOM 656 N N . SER A 1 89 ? 60.323 13.596 -97.357 1.00 75.69 89 SER A N 1
ATOM 657 C CA . SER A 1 89 ? 59.846 14.511 -98.410 1.00 75.69 89 SER A CA 1
ATOM 658 C C . SER A 1 89 ? 59.229 13.849 -99.653 1.00 75.69 89 SER A C 1
ATOM 660 O O . SER A 1 89 ? 58.600 14.533 -100.455 1.00 75.69 89 SER A O 1
ATOM 662 N N . THR A 1 90 ? 59.417 12.540 -99.860 1.00 68.69 90 THR A N 1
ATOM 663 C CA . THR A 1 90 ? 59.020 11.851 -101.111 1.00 68.69 90 THR A CA 1
ATOM 664 C C . THR A 1 90 ? 58.522 10.407 -100.936 1.00 68.69 90 THR A C 1
ATOM 666 O O . THR A 1 90 ? 58.348 9.703 -101.927 1.00 68.69 90 THR A O 1
ATOM 669 N N . ALA A 1 91 ? 58.252 9.937 -99.711 1.00 56.91 91 ALA A N 1
ATOM 670 C CA . ALA A 1 91 ? 57.708 8.591 -99.478 1.00 56.91 91 ALA A CA 1
ATOM 671 C C . ALA A 1 91 ? 56.487 8.626 -98.541 1.00 56.91 91 ALA A C 1
ATOM 673 O O . ALA A 1 91 ? 56.490 9.399 -97.584 1.00 56.91 91 ALA A O 1
ATOM 674 N N . PRO A 1 92 ? 55.466 7.770 -98.749 1.00 60.22 92 PRO A N 1
ATOM 675 C CA . PRO A 1 92 ? 54.235 7.789 -97.952 1.00 60.22 92 PRO A CA 1
ATOM 676 C C . PRO A 1 92 ? 54.395 7.222 -96.529 1.00 60.22 92 PRO A C 1
ATOM 678 O O . PRO A 1 92 ? 53.456 7.277 -95.740 1.00 60.22 92 PRO A O 1
ATOM 681 N N . THR A 1 93 ? 55.558 6.663 -96.182 1.00 65.12 93 THR A N 1
ATOM 682 C CA . THR A 1 93 ? 55.805 6.013 -94.887 1.00 65.12 93 THR A CA 1
ATOM 683 C C . THR A 1 93 ? 56.774 6.830 -94.040 1.00 65.12 93 THR A C 1
ATOM 685 O O . THR A 1 93 ? 57.964 6.913 -94.352 1.00 65.12 93 THR A O 1
ATOM 688 N N . ALA A 1 9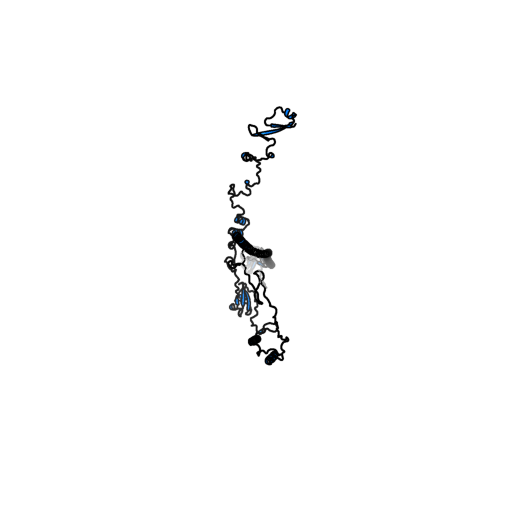4 ? 56.260 7.419 -92.960 1.00 71.75 94 ALA A N 1
ATOM 689 C CA . ALA A 1 94 ? 57.069 8.067 -91.935 1.00 71.75 94 ALA A CA 1
ATOM 690 C C . ALA A 1 94 ? 57.962 7.048 -91.199 1.00 71.75 94 ALA A C 1
ATOM 692 O O . ALA A 1 94 ? 57.610 5.872 -91.089 1.00 71.75 94 ALA A O 1
ATOM 693 N N . VAL A 1 95 ? 59.117 7.495 -90.701 1.00 82.94 95 VAL A N 1
ATOM 694 C CA . VAL A 1 95 ? 60.072 6.659 -89.955 1.00 82.94 95 VAL A CA 1
ATOM 695 C C . VAL A 1 95 ? 59.937 6.952 -88.465 1.00 82.94 95 VAL A C 1
ATOM 697 O O . VAL A 1 95 ? 60.257 8.054 -88.027 1.00 82.94 95 VAL A O 1
ATOM 700 N N . ASP A 1 96 ? 59.486 5.970 -87.686 1.00 84.25 96 ASP A N 1
ATOM 701 C CA . ASP A 1 96 ? 59.363 6.084 -86.230 1.00 84.25 96 ASP A CA 1
ATOM 702 C C . ASP A 1 96 ? 60.651 5.597 -85.542 1.00 84.25 96 ASP A C 1
ATOM 704 O O . ASP A 1 96 ? 61.076 4.455 -85.717 1.00 84.25 96 ASP A O 1
ATOM 708 N N . VAL A 1 97 ? 61.279 6.468 -84.749 1.00 85.56 97 VAL A N 1
ATOM 709 C CA . VAL A 1 97 ? 62.470 6.168 -83.943 1.00 85.56 97 VAL A CA 1
ATOM 710 C C . VAL A 1 97 ? 62.070 6.119 -82.469 1.00 85.56 97 VAL A C 1
ATOM 712 O O . VAL A 1 97 ? 61.662 7.149 -81.930 1.00 85.56 97 VAL A O 1
ATOM 715 N N . PRO A 1 98 ? 62.187 4.968 -81.785 1.00 84.25 98 PRO A N 1
ATOM 716 C CA . PRO A 1 98 ? 61.806 4.860 -80.385 1.00 84.25 98 PRO A CA 1
ATOM 717 C C . PRO A 1 98 ? 62.712 5.708 -79.485 1.00 84.25 98 PRO A C 1
ATOM 719 O O . PRO A 1 98 ? 63.933 5.721 -79.641 1.00 84.25 98 PRO A O 1
ATOM 722 N N . VAL A 1 99 ? 62.110 6.386 -78.506 1.00 85.94 99 VAL A N 1
ATOM 723 C CA . VAL A 1 99 ? 62.821 7.171 -77.485 1.00 85.94 99 VAL A CA 1
ATOM 724 C C . VAL A 1 99 ? 62.407 6.646 -76.107 1.00 85.94 99 VAL A C 1
ATOM 726 O O . VAL A 1 99 ? 61.397 7.098 -75.566 1.00 85.94 99 VAL A O 1
ATOM 729 N N . PRO A 1 100 ? 63.171 5.711 -75.507 1.00 85.44 100 PRO A N 1
ATOM 730 C CA . PRO A 1 100 ? 62.794 5.046 -74.254 1.00 85.44 100 PRO A CA 1
ATOM 731 C C . PRO A 1 100 ? 62.481 6.002 -73.094 1.00 85.44 100 PRO A C 1
ATOM 733 O O . PRO A 1 100 ? 61.600 5.727 -72.285 1.00 85.44 100 PRO A O 1
ATOM 736 N N . ALA A 1 101 ? 63.154 7.157 -73.037 1.00 84.88 101 ALA A N 1
ATOM 737 C CA . ALA A 1 101 ? 62.914 8.175 -72.014 1.00 84.88 101 ALA A CA 1
ATOM 738 C C . ALA A 1 101 ? 61.479 8.737 -72.044 1.00 84.88 101 ALA A C 1
ATOM 740 O O . ALA A 1 101 ? 60.930 9.057 -70.992 1.00 84.88 101 ALA A O 1
ATOM 741 N N . LEU A 1 102 ? 60.854 8.825 -73.224 1.00 83.25 102 LEU A N 1
ATOM 742 C CA . LEU A 1 102 ? 59.488 9.333 -73.370 1.00 83.25 102 LEU A CA 1
ATOM 743 C C . LEU A 1 102 ? 58.446 8.305 -72.899 1.00 83.25 102 LEU A C 1
ATOM 745 O O . LEU A 1 102 ? 57.456 8.673 -72.267 1.00 83.25 102 LEU A O 1
ATOM 749 N N . THR A 1 103 ? 58.707 7.014 -73.121 1.00 83.94 103 THR A N 1
ATOM 750 C CA . THR A 1 103 ? 57.897 5.918 -72.568 1.00 83.94 103 THR A CA 1
ATOM 751 C C . THR A 1 103 ? 57.992 5.882 -71.045 1.00 83.94 103 THR A C 1
ATOM 753 O O . THR A 1 103 ? 56.967 5.906 -70.373 1.00 83.94 103 THR A O 1
ATOM 756 N N . VAL A 1 104 ? 59.209 5.955 -70.490 1.00 87.38 104 VAL A N 1
ATOM 757 C CA . VAL A 1 104 ? 59.425 6.002 -69.032 1.00 87.38 104 VAL A CA 1
ATOM 758 C C . VAL A 1 104 ? 58.723 7.207 -68.397 1.00 87.38 104 VAL A C 1
ATOM 760 O O . VAL A 1 104 ? 58.104 7.067 -67.344 1.00 87.38 104 VAL A O 1
ATOM 763 N N . ALA A 1 105 ? 58.768 8.380 -69.036 1.00 86.75 105 ALA A N 1
ATOM 764 C CA . ALA A 1 105 ? 58.060 9.567 -68.555 1.00 86.75 105 ALA A CA 1
ATOM 765 C C . ALA A 1 105 ? 56.530 9.392 -68.582 1.00 86.75 105 ALA A C 1
ATOM 767 O O . ALA A 1 105 ? 55.848 9.796 -67.639 1.00 86.75 105 ALA A O 1
ATOM 768 N N . THR A 1 106 ? 55.995 8.755 -69.627 1.00 87.69 106 THR A N 1
ATOM 769 C CA . THR A 1 106 ? 54.556 8.470 -69.761 1.00 87.69 106 THR A CA 1
ATOM 770 C C . THR A 1 106 ? 54.082 7.469 -68.700 1.00 87.69 106 THR A C 1
ATOM 772 O O . THR A 1 106 ? 53.076 7.710 -68.030 1.00 87.69 106 THR A O 1
ATOM 775 N N . ASP A 1 107 ? 54.837 6.394 -68.463 1.00 89.25 107 ASP A N 1
ATOM 776 C CA . ASP A 1 107 ? 54.524 5.381 -67.445 1.00 89.25 107 ASP A CA 1
ATOM 777 C C . ASP A 1 107 ? 54.645 5.930 -66.015 1.00 89.25 107 ASP A C 1
ATOM 779 O O . ASP A 1 107 ? 53.844 5.596 -65.132 1.00 89.25 107 ASP A O 1
ATOM 783 N N . ALA A 1 108 ? 55.626 6.806 -65.775 1.00 90.56 108 ALA A N 1
ATOM 784 C CA . ALA A 1 108 ? 55.783 7.506 -64.505 1.00 90.56 108 ALA A CA 1
ATOM 785 C C . ALA A 1 108 ? 54.595 8.440 -64.233 1.00 90.56 108 ALA A C 1
ATOM 787 O O . ALA A 1 108 ? 54.060 8.429 -63.123 1.00 90.56 108 ALA A O 1
ATOM 788 N N . ALA A 1 109 ? 54.130 9.184 -65.243 1.00 91.62 109 ALA A N 1
ATOM 789 C CA . ALA A 1 109 ? 52.940 10.026 -65.131 1.00 91.62 109 ALA A CA 1
ATOM 790 C C . ALA A 1 109 ? 51.680 9.192 -64.839 1.00 91.62 109 ALA A C 1
ATOM 792 O O . ALA A 1 109 ? 50.954 9.494 -63.894 1.00 91.62 109 ALA A O 1
ATOM 793 N N . ALA A 1 110 ? 51.467 8.086 -65.561 1.00 92.25 110 ALA A N 1
ATOM 794 C CA . ALA A 1 110 ? 50.347 7.177 -65.308 1.00 92.25 110 ALA A CA 1
ATOM 795 C C . ALA A 1 110 ? 50.405 6.550 -63.901 1.00 92.25 110 ALA A C 1
ATOM 797 O O . ALA A 1 110 ? 49.385 6.359 -63.238 1.00 92.25 110 ALA A O 1
ATOM 798 N N . THR A 1 111 ? 51.605 6.237 -63.408 1.00 95.81 111 THR A N 1
ATOM 799 C CA . THR A 1 111 ? 51.808 5.739 -62.041 1.00 95.81 111 THR A CA 1
ATOM 800 C C . THR A 1 111 ? 51.517 6.809 -60.993 1.00 95.81 111 THR A C 1
ATOM 802 O O . THR A 1 111 ? 50.875 6.502 -59.990 1.00 95.81 111 THR A O 1
ATOM 805 N N . ALA A 1 112 ? 51.921 8.059 -61.230 1.00 95.12 112 ALA A N 1
ATOM 806 C CA . ALA A 1 112 ? 51.605 9.180 -60.350 1.00 95.12 112 ALA A CA 1
ATOM 807 C C . ALA A 1 112 ? 50.090 9.423 -60.260 1.00 95.12 112 ALA A C 1
ATOM 809 O O . ALA A 1 112 ? 49.573 9.576 -59.155 1.00 95.12 112 ALA A O 1
ATOM 810 N N . THR A 1 113 ? 49.367 9.368 -61.386 1.00 96.62 113 THR A N 1
ATOM 811 C CA . THR A 1 113 ? 47.898 9.459 -61.401 1.00 96.62 113 THR A CA 1
ATOM 812 C C . THR A 1 113 ? 47.260 8.343 -60.578 1.00 96.62 113 THR A C 1
ATOM 814 O O . THR A 1 113 ? 46.489 8.633 -59.671 1.00 96.62 113 THR A O 1
ATOM 817 N N . ARG A 1 114 ? 47.658 7.078 -60.787 1.00 96.94 114 ARG A N 1
ATOM 818 C CA . ARG A 1 114 ? 47.141 5.955 -59.981 1.00 96.94 114 ARG A CA 1
ATOM 819 C C . ARG A 1 114 ? 47.397 6.139 -58.485 1.00 96.94 114 ARG A C 1
ATOM 821 O O . ARG A 1 114 ? 46.527 5.844 -57.676 1.00 96.94 114 ARG A O 1
ATOM 828 N N . LYS A 1 115 ? 48.575 6.644 -58.101 1.00 95.75 115 LYS A N 1
ATOM 829 C CA . LYS A 1 115 ? 48.898 6.920 -56.691 1.00 95.75 115 LYS A CA 1
ATOM 830 C C . LYS A 1 115 ? 48.081 8.076 -56.115 1.00 95.75 115 LYS A C 1
ATOM 832 O O . LYS A 1 115 ? 47.726 8.027 -54.939 1.00 95.75 115 LYS A O 1
ATOM 837 N N . ALA A 1 116 ? 47.759 9.084 -56.922 1.00 95.44 116 ALA A N 1
ATOM 838 C CA . ALA A 1 116 ? 46.841 10.146 -56.527 1.00 95.44 116 ALA A CA 1
ATOM 839 C C . ALA A 1 116 ? 45.418 9.603 -56.305 1.00 95.44 116 ALA A C 1
ATOM 841 O O . ALA A 1 116 ? 44.811 9.915 -55.281 1.00 95.44 116 ALA A O 1
ATOM 842 N N . ASP A 1 117 ? 44.932 8.728 -57.191 1.00 96.25 117 ASP A N 1
ATOM 843 C CA . ASP A 1 117 ? 43.624 8.076 -57.052 1.00 96.25 117 ASP A CA 1
ATOM 844 C C . ASP A 1 117 ? 43.567 7.170 -55.809 1.00 96.25 117 ASP A C 1
ATOM 846 O O . ASP A 1 117 ? 42.632 7.260 -55.014 1.00 96.25 117 ASP A O 1
ATOM 850 N N . GLU A 1 118 ? 44.601 6.349 -55.580 1.00 96.75 118 GLU A N 1
ATOM 851 C CA . GLU A 1 118 ? 44.744 5.536 -54.361 1.00 96.75 118 GLU A CA 1
ATOM 852 C C . GLU A 1 118 ? 44.724 6.407 -53.093 1.00 96.75 118 GLU A C 1
ATOM 854 O O . GLU A 1 118 ? 44.070 6.062 -52.107 1.00 96.75 118 GLU A O 1
ATOM 859 N N . SER A 1 119 ? 45.410 7.554 -53.112 1.00 96.88 119 SER A N 1
ATOM 860 C CA . SER A 1 119 ? 45.425 8.505 -51.995 1.00 96.88 119 SER A CA 1
ATOM 861 C C . SER A 1 119 ? 44.038 9.096 -51.727 1.00 96.88 119 SER A C 1
ATOM 863 O O . SER A 1 119 ? 43.610 9.167 -50.574 1.00 96.88 119 SER A O 1
ATOM 865 N N . LEU A 1 120 ? 43.296 9.460 -52.778 1.00 96.19 120 LEU A N 1
ATOM 866 C CA . LEU A 1 120 ? 41.935 9.982 -52.653 1.00 96.19 120 LEU A CA 1
ATOM 867 C C . LEU A 1 120 ? 40.976 8.931 -52.076 1.00 96.19 120 LEU A C 1
ATOM 869 O O . LEU A 1 120 ? 40.181 9.242 -51.187 1.00 96.19 120 LEU A O 1
ATOM 873 N N . ILE A 1 121 ? 41.089 7.678 -52.527 1.00 96.94 121 ILE A N 1
ATOM 874 C CA . ILE A 1 121 ? 40.328 6.548 -51.975 1.00 96.94 121 ILE A CA 1
ATOM 875 C C . ILE A 1 121 ? 40.651 6.368 -50.487 1.00 96.94 121 ILE A C 1
ATOM 877 O O . ILE A 1 121 ? 39.736 6.299 -49.665 1.00 96.94 121 ILE A O 1
ATOM 881 N N . ASN A 1 122 ? 41.935 6.357 -50.119 1.00 95.31 122 ASN A N 1
ATOM 882 C CA . ASN A 1 122 ? 42.366 6.216 -48.726 1.00 95.31 122 ASN A CA 1
ATOM 883 C C . ASN A 1 122 ? 41.872 7.369 -47.841 1.00 95.31 122 ASN A C 1
ATOM 885 O O . ASN A 1 122 ? 41.451 7.133 -46.708 1.00 95.31 122 ASN A O 1
ATOM 889 N N . ALA A 1 123 ? 41.860 8.601 -48.357 1.00 96.12 123 ALA A N 1
ATOM 890 C CA . ALA A 1 123 ? 41.289 9.750 -47.661 1.00 96.12 123 ALA A CA 1
ATOM 891 C C . ALA A 1 123 ? 39.778 9.578 -47.423 1.00 96.12 123 ALA A C 1
ATOM 893 O O . ALA A 1 123 ? 39.295 9.849 -46.324 1.00 96.12 123 ALA A O 1
ATOM 894 N N . GLY A 1 124 ? 39.040 9.061 -48.412 1.00 97.06 124 GLY A N 1
ATOM 895 C CA . GLY A 1 124 ? 37.619 8.736 -48.267 1.00 97.06 124 GLY A CA 1
ATOM 896 C C . GLY A 1 124 ? 37.360 7.647 -47.222 1.00 97.06 124 GLY A C 1
ATOM 897 O O . GLY A 1 124 ? 36.476 7.791 -46.378 1.00 97.06 124 GLY A O 1
ATOM 898 N N . VAL A 1 125 ? 38.170 6.583 -47.215 1.00 97.38 125 VAL A N 1
ATOM 899 C CA . VAL A 1 125 ? 38.098 5.521 -46.196 1.00 97.38 125 VAL A CA 1
ATOM 900 C C . VAL A 1 125 ? 38.366 6.081 -44.795 1.00 97.38 125 VAL A C 1
ATOM 902 O O . VAL A 1 125 ? 37.621 5.774 -43.865 1.00 97.38 125 VAL A O 1
ATOM 905 N N . ALA A 1 126 ? 39.375 6.943 -44.640 1.00 96.31 126 ALA A N 1
ATOM 906 C CA . ALA A 1 126 ? 39.685 7.587 -43.364 1.00 96.31 126 ALA A CA 1
ATOM 907 C C . ALA A 1 126 ? 38.552 8.511 -42.883 1.00 96.31 126 ALA A C 1
ATOM 909 O O . ALA A 1 126 ? 38.195 8.485 -41.704 1.00 96.31 126 ALA A O 1
ATOM 910 N N . ALA A 1 127 ? 37.937 9.280 -43.788 1.00 96.56 127 ALA A N 1
ATOM 911 C CA . ALA A 1 127 ? 36.782 10.119 -43.470 1.00 96.56 127 ALA A CA 1
ATOM 912 C C . ALA A 1 127 ? 35.574 9.281 -43.013 1.00 96.56 127 ALA A C 1
ATOM 914 O O . ALA A 1 127 ? 34.939 9.605 -42.007 1.00 96.56 127 ALA A O 1
ATOM 915 N N . ASN A 1 128 ? 35.301 8.162 -43.691 1.00 96.12 128 ASN A N 1
ATOM 916 C CA . ASN A 1 128 ? 34.242 7.231 -43.299 1.00 96.12 128 ASN A CA 1
ATOM 917 C C . ASN A 1 128 ? 34.513 6.600 -41.924 1.00 96.12 128 ASN A C 1
ATOM 919 O O . ASN A 1 128 ? 33.599 6.490 -41.106 1.00 96.12 128 ASN A O 1
ATOM 923 N N . ALA A 1 129 ? 35.765 6.232 -41.633 1.00 96.19 129 ALA A N 1
ATOM 924 C CA . ALA A 1 129 ? 36.157 5.714 -40.324 1.00 96.19 129 ALA A CA 1
ATOM 925 C C . ALA A 1 129 ? 35.973 6.760 -39.208 1.00 96.19 129 ALA A C 1
ATOM 927 O O . ALA A 1 129 ? 35.454 6.437 -38.138 1.00 96.19 129 ALA A O 1
ATOM 928 N N . ALA A 1 130 ? 36.324 8.025 -39.463 1.00 96.06 130 ALA A N 1
ATOM 929 C CA . ALA A 1 130 ? 36.098 9.120 -38.519 1.00 96.06 130 ALA A CA 1
ATOM 930 C C . ALA A 1 130 ? 34.599 9.349 -38.250 1.00 96.06 130 ALA A C 1
ATOM 932 O O . ALA A 1 130 ? 34.195 9.483 -37.094 1.00 96.06 130 ALA A O 1
ATOM 933 N N . ALA A 1 131 ? 33.760 9.312 -39.290 1.00 96.25 131 ALA A N 1
ATOM 934 C CA . ALA A 1 131 ? 32.307 9.424 -39.150 1.00 96.25 131 ALA A CA 1
ATOM 935 C C . ALA A 1 131 ? 31.697 8.254 -38.350 1.00 96.25 131 ALA A C 1
ATOM 937 O O . ALA A 1 131 ? 30.805 8.456 -37.520 1.00 96.25 131 ALA A O 1
ATOM 938 N N . ALA A 1 132 ? 32.202 7.031 -38.546 1.00 95.81 132 ALA A N 1
ATOM 939 C CA . ALA A 1 132 ? 31.797 5.864 -37.762 1.00 95.81 132 ALA A CA 1
ATOM 940 C C . ALA A 1 132 ? 32.209 5.988 -36.281 1.00 95.81 132 ALA A C 1
ATOM 942 O O . ALA A 1 132 ? 31.431 5.641 -35.385 1.00 95.81 132 ALA A O 1
ATOM 943 N N . SER A 1 133 ? 33.400 6.532 -36.009 1.00 97.19 133 SER A N 1
ATOM 944 C CA . SER A 1 133 ? 33.866 6.816 -34.647 1.00 97.19 133 SER A CA 1
ATOM 945 C C . SER A 1 133 ? 33.006 7.875 -33.952 1.00 97.19 133 SER A C 1
ATOM 947 O O . SER A 1 133 ? 32.626 7.689 -32.798 1.00 97.19 133 SER A O 1
ATOM 949 N N . ASP A 1 134 ? 32.655 8.961 -34.645 1.00 97.75 134 ASP A N 1
ATOM 950 C CA . ASP A 1 134 ? 31.763 10.006 -34.120 1.00 97.75 134 ASP A CA 1
ATOM 951 C C . ASP A 1 134 ? 30.360 9.454 -33.818 1.00 97.75 134 ASP A C 1
ATOM 953 O O . ASP A 1 134 ? 29.790 9.702 -32.754 1.00 97.75 134 ASP A O 1
ATOM 957 N N . THR A 1 135 ? 29.833 8.608 -34.707 1.00 97.50 135 THR A N 1
ATOM 958 C CA . THR A 1 135 ? 28.559 7.906 -34.484 1.00 97.50 135 T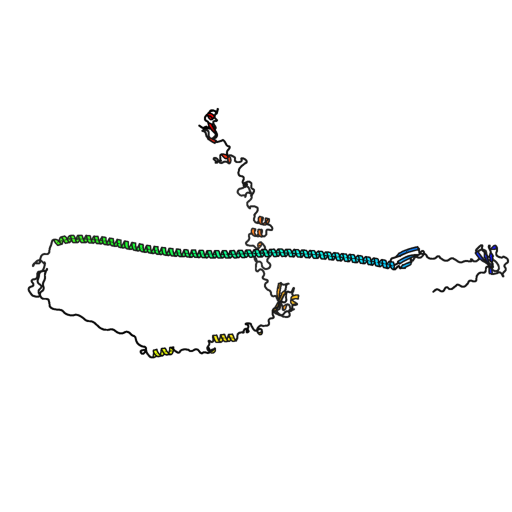HR A CA 1
ATOM 959 C C . THR A 1 135 ? 28.617 7.026 -33.232 1.00 97.50 135 THR A C 1
ATOM 961 O O . THR A 1 135 ? 27.701 7.052 -32.407 1.00 97.50 135 THR A O 1
ATOM 964 N N . SER A 1 136 ? 29.716 6.290 -33.046 1.00 96.81 136 SER A N 1
ATOM 965 C CA . SER A 1 136 ? 29.924 5.430 -31.874 1.00 96.81 136 SER A CA 1
ATOM 966 C C . SER A 1 136 ? 30.035 6.238 -30.575 1.00 96.81 136 SER A C 1
ATOM 968 O O . SER A 1 136 ? 29.452 5.857 -29.560 1.00 96.81 136 SER A O 1
ATOM 970 N N . ALA A 1 137 ? 30.714 7.389 -30.604 1.00 96.50 137 ALA A N 1
ATOM 971 C CA . ALA A 1 137 ? 30.817 8.292 -29.458 1.00 96.50 137 ALA A CA 1
ATOM 972 C C . ALA A 1 137 ? 29.451 8.875 -29.057 1.00 96.50 137 ALA A C 1
ATOM 974 O O . ALA A 1 137 ? 29.103 8.886 -27.875 1.00 96.50 137 ALA A O 1
ATOM 975 N N . LYS A 1 138 ? 28.634 9.283 -30.036 1.00 96.56 138 LYS A N 1
ATOM 976 C CA . LYS A 1 138 ? 27.257 9.747 -29.795 1.00 96.56 138 LYS A CA 1
ATOM 977 C C . LYS A 1 138 ? 26.375 8.649 -29.197 1.00 96.56 138 LYS A C 1
ATOM 979 O O . LYS A 1 138 ? 25.589 8.924 -28.291 1.00 96.56 138 LYS A O 1
ATOM 984 N N . ALA A 1 139 ? 26.522 7.404 -29.653 1.00 96.50 139 ALA A N 1
ATOM 985 C CA . ALA A 1 139 ? 25.803 6.260 -29.090 1.00 96.50 139 ALA A CA 1
ATOM 986 C C . ALA A 1 139 ? 26.221 5.958 -27.637 1.00 96.50 139 ALA A C 1
ATOM 988 O O . ALA A 1 139 ? 25.369 5.656 -26.794 1.00 96.50 139 ALA A O 1
ATOM 989 N N . ALA A 1 140 ? 27.512 6.086 -27.318 1.00 96.88 140 ALA A N 1
ATOM 990 C CA . ALA A 1 140 ? 28.018 5.939 -25.956 1.00 96.88 140 ALA A CA 1
ATOM 991 C C . ALA A 1 140 ? 27.480 7.037 -25.018 1.00 96.88 140 ALA A C 1
ATOM 993 O O . ALA A 1 140 ? 27.016 6.727 -23.921 1.00 96.88 140 ALA A O 1
ATOM 994 N N . ASP A 1 141 ? 27.453 8.297 -25.463 1.00 97.75 141 ASP A N 1
ATOM 995 C CA . ASP A 1 141 ? 26.876 9.417 -24.703 1.00 97.75 141 ASP A CA 1
ATOM 996 C C . ASP A 1 141 ? 25.367 9.234 -24.453 1.00 97.75 141 ASP A C 1
ATOM 998 O O . ASP A 1 141 ? 24.880 9.417 -23.335 1.00 97.75 141 ASP A O 1
ATOM 1002 N N . ALA A 1 142 ? 24.617 8.779 -25.462 1.00 96.81 142 ALA A N 1
ATOM 1003 C CA . ALA A 1 142 ? 23.200 8.445 -25.306 1.00 96.81 142 ALA A CA 1
ATOM 1004 C C . ALA A 1 142 ? 22.976 7.308 -24.289 1.00 96.81 142 ALA A C 1
ATOM 1006 O O . ALA A 1 142 ? 22.049 7.363 -23.472 1.00 96.81 142 ALA A O 1
ATOM 1007 N N . SER A 1 143 ? 23.853 6.302 -24.294 1.00 97.44 143 SER A N 1
ATOM 1008 C CA . SER A 1 143 ? 23.820 5.195 -23.333 1.00 97.44 143 SER A CA 1
ATOM 1009 C C . SER A 1 143 ? 24.134 5.672 -21.910 1.00 97.44 143 SER A C 1
ATOM 1011 O O . SER A 1 143 ? 23.435 5.299 -20.968 1.00 97.44 143 SER A O 1
ATOM 1013 N N . ALA A 1 144 ? 25.117 6.562 -21.746 1.00 97.12 144 ALA A N 1
ATOM 1014 C CA . ALA A 1 144 ? 25.461 7.162 -20.457 1.00 97.12 144 ALA A CA 1
ATOM 1015 C C . ALA A 1 144 ? 24.317 8.021 -19.890 1.00 97.12 144 ALA A C 1
ATOM 1017 O O . ALA A 1 144 ? 23.985 7.916 -18.706 1.00 97.12 144 ALA A O 1
ATOM 1018 N N . LYS A 1 145 ? 23.652 8.819 -20.736 1.00 97.81 145 LYS A N 1
ATOM 1019 C CA . LYS A 1 145 ? 22.449 9.581 -20.355 1.00 97.81 145 LYS A CA 1
ATOM 1020 C C . LYS A 1 145 ? 21.321 8.659 -19.898 1.00 97.81 145 LYS A C 1
ATOM 1022 O O . LYS A 1 145 ? 20.736 8.895 -18.844 1.00 97.81 145 LYS A O 1
ATOM 1027 N N . SER A 1 146 ? 21.077 7.577 -20.635 1.00 96.88 146 SER A N 1
ATOM 1028 C CA . SER A 1 146 ? 20.063 6.575 -20.278 1.00 96.88 146 SER A CA 1
ATOM 1029 C C . SER A 1 146 ? 20.364 5.915 -18.926 1.00 96.88 146 SER A C 1
ATOM 1031 O O . SER A 1 146 ? 19.469 5.777 -18.092 1.00 96.88 146 SER A O 1
ATOM 1033 N N . ALA A 1 147 ? 21.631 5.580 -18.662 1.00 96.56 147 ALA A N 1
ATOM 1034 C CA . ALA A 1 147 ? 22.068 5.040 -17.375 1.00 96.56 147 ALA A CA 1
ATOM 1035 C C . ALA A 1 147 ? 21.886 6.044 -16.219 1.00 96.56 147 ALA A C 1
ATOM 1037 O O . ALA A 1 147 ? 21.442 5.665 -15.135 1.00 96.56 147 ALA A O 1
ATOM 1038 N N . SER A 1 148 ? 22.164 7.332 -16.451 1.00 97.50 148 SER A N 1
ATOM 1039 C CA . SER A 1 148 ? 21.929 8.400 -15.469 1.00 97.50 148 SER A CA 1
ATOM 1040 C C . SER A 1 148 ? 20.442 8.540 -15.118 1.00 97.50 148 SER A C 1
ATOM 1042 O O . SER A 1 148 ? 20.076 8.562 -13.941 1.00 97.50 148 SER A O 1
ATOM 1044 N N . THR A 1 149 ? 19.558 8.531 -16.122 1.00 97.44 149 THR A N 1
ATOM 1045 C CA . THR A 1 149 ? 18.102 8.547 -15.910 1.00 97.44 149 THR A CA 1
ATOM 1046 C C . THR A 1 149 ? 17.619 7.315 -15.142 1.00 97.44 149 THR A C 1
ATOM 1048 O O . THR A 1 149 ? 16.798 7.442 -14.228 1.00 97.44 149 THR A O 1
ATOM 1051 N N . ALA A 1 150 ? 18.145 6.128 -15.457 1.00 96.25 150 ALA A N 1
ATOM 1052 C CA . ALA A 1 150 ? 17.824 4.902 -14.729 1.00 96.25 150 ALA A CA 1
ATOM 1053 C C . ALA A 1 150 ? 18.261 4.982 -13.255 1.00 96.25 150 ALA A C 1
ATOM 1055 O O . ALA A 1 150 ? 17.486 4.629 -12.367 1.00 96.25 150 ALA A O 1
ATOM 1056 N N . SER A 1 151 ? 19.454 5.520 -12.982 1.00 97.94 151 SER A N 1
ATOM 1057 C CA . SER A 1 151 ? 19.950 5.750 -11.618 1.00 97.94 151 SER A CA 1
ATOM 1058 C C . SER A 1 151 ? 19.058 6.721 -10.833 1.00 97.94 151 SER A C 1
ATOM 1060 O O . SER A 1 151 ? 18.636 6.413 -9.718 1.00 97.94 151 SER A O 1
ATOM 1062 N N . ALA A 1 152 ? 18.673 7.854 -11.431 1.00 97.06 152 ALA A N 1
ATOM 1063 C CA . ALA A 1 152 ? 17.764 8.818 -10.804 1.00 97.06 152 ALA A CA 1
ATOM 1064 C C . ALA A 1 152 ? 16.380 8.211 -10.498 1.00 97.06 152 ALA A C 1
ATOM 1066 O O . ALA A 1 152 ? 15.797 8.453 -9.435 1.00 97.06 152 ALA A O 1
ATOM 1067 N N . THR A 1 153 ? 15.878 7.372 -11.408 1.00 97.56 153 THR A N 1
ATOM 1068 C CA . THR A 1 153 ? 14.627 6.623 -11.220 1.00 97.56 153 THR A CA 1
ATOM 1069 C C . THR A 1 153 ? 14.751 5.632 -10.061 1.00 97.56 153 THR A C 1
ATOM 1071 O O . THR A 1 153 ? 13.866 5.573 -9.209 1.00 97.56 153 THR A O 1
ATOM 1074 N N . ALA A 1 154 ? 15.867 4.903 -9.972 1.00 96.75 154 ALA A N 1
ATOM 1075 C CA . ALA A 1 154 ? 16.132 3.964 -8.884 1.00 96.75 154 ALA A CA 1
ATOM 1076 C C . ALA A 1 154 ? 16.240 4.662 -7.517 1.00 96.75 154 ALA A C 1
ATOM 1078 O O . ALA A 1 154 ? 15.692 4.170 -6.531 1.00 96.75 154 ALA A O 1
ATOM 1079 N N . VAL A 1 155 ? 16.888 5.831 -7.455 1.00 98.19 155 VAL A N 1
ATOM 1080 C CA . VAL A 1 155 ? 16.951 6.661 -6.238 1.00 98.19 155 VAL A CA 1
ATOM 1081 C C . VAL A 1 155 ? 15.552 7.091 -5.803 1.00 98.19 155 VAL A C 1
ATOM 1083 O O . VAL A 1 155 ? 15.181 6.901 -4.649 1.00 98.19 155 VAL A O 1
ATOM 1086 N N . THR A 1 156 ? 14.737 7.576 -6.740 1.00 97.94 156 THR A N 1
ATOM 1087 C CA . THR A 1 156 ? 13.356 7.985 -6.454 1.00 97.94 156 THR A CA 1
ATOM 1088 C C . THR A 1 156 ? 12.507 6.808 -5.955 1.00 97.94 156 THR A C 1
ATOM 1090 O O . THR A 1 156 ? 11.765 6.947 -4.984 1.00 97.94 156 THR A O 1
ATOM 1093 N N . ALA A 1 157 ? 12.638 5.629 -6.573 1.00 96.44 157 ALA A N 1
ATOM 1094 C CA . ALA A 1 157 ? 11.943 4.415 -6.143 1.00 96.44 157 ALA A CA 1
ATOM 1095 C C . ALA A 1 157 ? 12.358 3.981 -4.727 1.00 96.44 157 ALA A C 1
ATOM 1097 O O . ALA A 1 157 ? 11.509 3.620 -3.909 1.00 96.44 157 ALA A O 1
ATOM 1098 N N . ARG A 1 158 ? 13.655 4.069 -4.405 1.00 98.06 158 ARG A N 1
ATOM 1099 C CA . ARG A 1 158 ? 14.174 3.799 -3.059 1.00 98.06 158 ARG A CA 1
ATOM 1100 C C . ARG A 1 158 ? 13.584 4.759 -2.022 1.00 98.06 158 ARG A C 1
ATOM 1102 O O . ARG A 1 158 ? 13.168 4.314 -0.955 1.00 98.06 158 ARG A O 1
ATOM 1109 N N . ASP A 1 159 ? 13.514 6.050 -2.328 1.00 97.75 159 ASP A N 1
ATOM 1110 C CA . ASP A 1 159 ? 13.016 7.062 -1.389 1.00 97.75 159 ASP A CA 1
ATOM 1111 C C . ASP A 1 159 ? 11.492 6.924 -1.158 1.00 97.75 159 ASP A C 1
ATOM 1113 O O . ASP A 1 159 ? 10.999 7.083 -0.034 1.00 97.75 159 ASP A O 1
ATOM 1117 N N . GLN A 1 160 ? 10.738 6.518 -2.188 1.00 97.56 160 GLN A N 1
ATOM 1118 C CA . GLN A 1 160 ? 9.325 6.133 -2.055 1.00 97.56 160 GLN A CA 1
ATOM 1119 C C . GLN A 1 160 ? 9.141 4.878 -1.188 1.00 97.56 160 GLN A C 1
ATOM 1121 O O . GLN A 1 160 ? 8.239 4.834 -0.345 1.00 97.56 160 GLN A O 1
ATOM 1126 N N . ALA A 1 161 ? 10.008 3.873 -1.345 1.00 96.69 161 ALA A N 1
ATOM 1127 C CA . ALA A 1 161 ? 9.987 2.671 -0.513 1.00 96.69 161 ALA A CA 1
ATOM 1128 C C . ALA A 1 161 ? 10.278 2.998 0.965 1.00 96.69 161 ALA A C 1
ATOM 1130 O O . ALA A 1 161 ? 9.571 2.519 1.853 1.00 96.69 161 ALA A O 1
ATOM 1131 N N . ALA A 1 162 ? 11.247 3.877 1.238 1.00 97.62 162 ALA A N 1
ATOM 1132 C CA . ALA A 1 162 ? 11.559 4.343 2.593 1.00 97.62 162 ALA A CA 1
ATOM 1133 C C . ALA A 1 162 ? 10.391 5.116 3.238 1.00 97.62 162 ALA A C 1
ATOM 1135 O O . ALA A 1 162 ? 10.060 4.911 4.412 1.00 97.62 162 ALA A O 1
ATOM 1136 N N . SER A 1 163 ? 9.720 5.966 2.457 1.00 97.88 163 SER A N 1
ATOM 1137 C CA . SER A 1 163 ? 8.523 6.693 2.900 1.00 97.88 163 SER A CA 1
ATOM 1138 C C . SER A 1 163 ? 7.373 5.734 3.227 1.00 97.88 163 SER A C 1
ATOM 1140 O O . SER A 1 163 ? 6.740 5.851 4.277 1.00 97.88 163 SER A O 1
ATOM 1142 N N . SER A 1 164 ? 7.162 4.724 2.378 1.00 97.31 164 SER A N 1
ATOM 1143 C CA . SER A 1 164 ? 6.150 3.680 2.587 1.00 97.31 164 SER A CA 1
ATOM 1144 C C . SER A 1 164 ? 6.429 2.854 3.847 1.00 97.31 164 SER A C 1
ATOM 1146 O O . SER A 1 164 ? 5.514 2.583 4.624 1.00 97.31 164 SER A O 1
ATOM 1148 N N . ALA A 1 165 ? 7.696 2.515 4.111 1.00 96.88 165 ALA A N 1
ATOM 1149 C CA . ALA A 1 165 ? 8.096 1.816 5.332 1.00 96.88 165 ALA A CA 1
ATOM 1150 C C . ALA A 1 165 ? 7.826 2.653 6.599 1.00 96.88 165 ALA A C 1
ATOM 1152 O O . ALA A 1 165 ? 7.345 2.131 7.606 1.00 96.88 165 ALA A O 1
ATOM 1153 N N . THR A 1 166 ? 8.064 3.967 6.540 1.00 97.88 166 THR A N 1
ATOM 1154 C CA . THR A 1 166 ? 7.796 4.892 7.655 1.00 97.88 166 THR A CA 1
ATOM 1155 C C . THR A 1 166 ? 6.293 5.048 7.918 1.00 97.88 166 THR A C 1
ATOM 1157 O O . THR A 1 166 ? 5.858 5.090 9.076 1.00 97.88 166 THR A O 1
ATOM 1160 N N . ALA A 1 167 ? 5.482 5.088 6.856 1.00 96.94 167 ALA A N 1
ATOM 1161 C CA . ALA A 1 167 ? 4.026 5.091 6.961 1.00 96.94 167 ALA A CA 1
ATOM 1162 C C . ALA A 1 167 ? 3.520 3.796 7.618 1.00 96.94 167 ALA A C 1
ATOM 1164 O O . ALA A 1 167 ? 2.775 3.865 8.594 1.00 96.94 167 ALA A O 1
ATOM 1165 N N . ALA A 1 168 ? 4.007 2.630 7.176 1.00 97.12 168 ALA A N 1
ATOM 1166 C CA . ALA A 1 168 ? 3.653 1.336 7.761 1.00 97.12 168 ALA A CA 1
ATOM 1167 C C . ALA A 1 168 ? 4.017 1.243 9.255 1.00 97.12 168 ALA A C 1
ATOM 1169 O O . ALA A 1 168 ? 3.200 0.805 10.066 1.00 97.12 168 ALA A O 1
ATOM 1170 N N . ALA A 1 169 ? 5.203 1.722 9.645 1.00 98.00 169 ALA A N 1
ATOM 1171 C CA . ALA A 1 169 ? 5.615 1.770 11.049 1.00 98.00 169 ALA A CA 1
ATOM 1172 C C . ALA A 1 169 ? 4.720 2.693 11.898 1.00 98.00 169 ALA A C 1
ATOM 1174 O O . ALA A 1 169 ? 4.445 2.414 13.065 1.00 98.00 169 ALA A O 1
ATOM 1175 N N . SER A 1 170 ? 4.242 3.797 11.324 1.00 98.12 170 SER A N 1
ATOM 1176 C CA . SER A 1 170 ? 3.309 4.707 12.000 1.00 98.12 170 SER A CA 1
ATOM 1177 C C . SER A 1 170 ? 1.917 4.087 12.141 1.00 98.12 170 SER A C 1
ATOM 1179 O O . SER A 1 170 ? 1.342 4.136 13.224 1.00 98.12 170 SER A O 1
ATOM 1181 N N . SER A 1 171 ? 1.417 3.409 11.105 1.00 98.06 171 SER A N 1
ATOM 1182 C CA . SER A 1 171 ? 0.171 2.638 11.179 1.00 98.06 171 SER A CA 1
ATOM 1183 C C . SER A 1 171 ? 0.232 1.533 12.237 1.00 98.06 171 SER A C 1
ATOM 1185 O O . SER A 1 171 ? -0.733 1.355 12.977 1.00 98.06 171 SER A O 1
ATOM 1187 N N . ALA A 1 172 ? 1.365 0.833 12.364 1.00 97.44 172 ALA A N 1
ATOM 1188 C CA . ALA A 1 172 ? 1.558 -0.186 13.395 1.00 97.44 172 ALA A CA 1
ATOM 1189 C C . ALA A 1 172 ? 1.501 0.400 14.818 1.00 97.44 172 ALA A C 1
ATOM 1191 O O . ALA A 1 172 ? 0.862 -0.181 15.694 1.00 97.44 172 ALA A O 1
ATOM 1192 N N . ARG A 1 173 ? 2.108 1.576 15.042 1.00 98.19 173 ARG A N 1
ATOM 1193 C CA . ARG A 1 173 ? 2.022 2.292 16.329 1.00 98.19 173 ARG A CA 1
ATOM 1194 C C . ARG A 1 173 ? 0.588 2.711 16.652 1.00 98.19 173 ARG A C 1
ATOM 1196 O O . ARG A 1 173 ? 0.101 2.391 17.728 1.00 98.19 173 ARG A O 1
ATOM 1203 N N . ASN A 1 174 ? -0.122 3.300 15.691 1.00 97.38 174 ASN A N 1
ATOM 1204 C CA . ASN A 1 174 ? -1.523 3.695 15.876 1.00 97.38 174 ASN A CA 1
ATOM 1205 C C . ASN A 1 174 ? -2.429 2.493 16.207 1.00 97.38 174 ASN A C 1
ATOM 1207 O O . ASN A 1 174 ? -3.354 2.611 17.013 1.00 97.38 174 ASN A O 1
ATOM 1211 N N . ALA A 1 175 ? -2.169 1.330 15.600 1.00 96.38 175 ALA A N 1
ATOM 1212 C CA . ALA A 1 175 ? -2.884 0.094 15.911 1.00 96.38 175 ALA A CA 1
ATOM 1213 C C . ALA A 1 175 ? -2.595 -0.395 17.342 1.00 96.38 175 ALA A C 1
ATOM 1215 O O . ALA A 1 175 ? -3.522 -0.797 18.045 1.00 96.38 175 ALA A O 1
ATOM 1216 N N . ALA A 1 176 ? -1.340 -0.313 17.795 1.00 97.19 176 ALA A N 1
ATOM 1217 C CA . ALA A 1 176 ? -0.962 -0.643 19.169 1.00 97.19 176 ALA A CA 1
ATOM 1218 C C . ALA A 1 176 ? -1.617 0.304 20.192 1.00 97.19 176 ALA A C 1
ATOM 1220 O O . ALA A 1 176 ? -2.186 -0.163 21.180 1.00 97.19 176 ALA A O 1
ATOM 1221 N N . ASP A 1 177 ? -1.626 1.611 19.922 1.00 98.06 177 ASP A N 1
ATOM 1222 C CA . ASP A 1 177 ? -2.286 2.606 20.777 1.00 98.06 177 ASP A CA 1
ATOM 1223 C C . ASP A 1 177 ? -3.799 2.363 20.854 1.00 98.06 177 ASP A C 1
ATOM 1225 O O . ASP A 1 177 ? -4.392 2.404 21.934 1.00 98.06 177 ASP A O 1
ATOM 1229 N N . SER A 1 178 ? -4.422 2.024 19.720 1.00 98.12 178 SER A N 1
ATOM 1230 C CA . SER A 1 178 ? -5.845 1.665 19.658 1.00 98.12 178 SER A CA 1
ATOM 1231 C C . SER A 1 178 ? -6.152 0.402 20.469 1.00 98.12 178 SER A C 1
ATOM 1233 O O . SER A 1 178 ? -7.156 0.355 21.181 1.00 98.12 178 SER A O 1
ATOM 1235 N N . ALA A 1 179 ? -5.281 -0.610 20.414 1.00 97.81 179 ALA A N 1
ATOM 1236 C CA . ALA A 1 179 ? -5.416 -1.820 21.222 1.00 97.81 179 ALA A CA 1
ATOM 1237 C C . ALA A 1 179 ? -5.293 -1.516 22.726 1.00 97.81 179 ALA A C 1
ATOM 1239 O O . ALA A 1 179 ? -6.076 -2.029 23.527 1.00 97.81 179 ALA A O 1
ATOM 1240 N N . ASN A 1 180 ? -4.369 -0.632 23.112 1.00 96.94 180 ASN A N 1
ATOM 1241 C CA . ASN A 1 180 ? -4.211 -0.209 24.501 1.00 96.94 180 ASN A CA 1
ATOM 1242 C C . ASN A 1 180 ? -5.427 0.597 25.000 1.00 96.94 180 ASN A C 1
ATOM 1244 O O . ASN A 1 180 ? -5.909 0.377 26.111 1.00 96.94 180 ASN A O 1
ATOM 1248 N N . ALA A 1 181 ? -5.988 1.473 24.161 1.00 96.94 181 ALA A N 1
ATOM 1249 C CA . ALA A 1 181 ? -7.222 2.200 24.468 1.00 96.94 181 ALA A CA 1
ATOM 1250 C C . ALA A 1 181 ? -8.431 1.258 24.632 1.00 96.94 181 ALA A C 1
ATOM 1252 O O . ALA A 1 181 ? -9.251 1.442 25.540 1.00 96.94 181 ALA A O 1
ATOM 1253 N N . ALA A 1 182 ? -8.527 0.216 23.801 1.00 97.25 182 ALA A N 1
ATOM 1254 C CA . ALA A 1 182 ? -9.550 -0.819 23.932 1.00 97.25 182 ALA A CA 1
ATOM 1255 C C . ALA A 1 182 ? -9.397 -1.611 25.245 1.00 97.25 182 ALA A C 1
ATOM 1257 O O . ALA A 1 182 ? -10.387 -1.830 25.945 1.00 97.25 182 ALA A O 1
ATOM 1258 N N . ALA A 1 183 ? -8.168 -1.969 25.632 1.00 97.88 183 ALA A N 1
ATOM 1259 C CA . ALA A 1 183 ? -7.884 -2.626 26.911 1.00 97.88 183 ALA A CA 1
ATOM 1260 C C . ALA A 1 183 ? -8.238 -1.740 28.123 1.00 97.88 183 ALA A C 1
ATOM 1262 O O . ALA A 1 183 ? -8.824 -2.216 29.103 1.00 97.88 183 ALA A O 1
ATOM 1263 N N . GLY A 1 184 ? -7.956 -0.435 28.038 1.00 98.19 184 GLY A N 1
ATOM 1264 C CA . GLY A 1 184 ? -8.383 0.545 29.040 1.00 98.19 184 GLY A CA 1
ATOM 1265 C C . GLY A 1 184 ? -9.908 0.632 29.155 1.00 98.19 184 GLY A C 1
ATOM 1266 O O . GLY A 1 184 ? -10.455 0.606 30.257 1.00 98.19 184 GLY A O 1
ATOM 1267 N N . SER A 1 185 ? -10.606 0.642 28.018 1.00 98.12 185 SER A N 1
ATOM 1268 C CA . SER A 1 185 ? -12.075 0.652 27.972 1.00 98.12 185 SER A CA 1
ATOM 1269 C C . SER A 1 185 ? -12.684 -0.626 28.564 1.00 98.12 185 SER A C 1
ATOM 1271 O O . SER A 1 185 ? -13.685 -0.557 29.278 1.00 98.12 185 SER A O 1
ATOM 1273 N N . ALA A 1 186 ? -12.067 -1.789 28.328 1.00 97.88 186 ALA A N 1
ATOM 1274 C CA . ALA A 1 186 ? -12.490 -3.056 28.923 1.00 97.88 186 ALA A CA 1
ATOM 1275 C C . ALA A 1 186 ? -12.350 -3.043 30.455 1.00 97.88 186 ALA A C 1
ATOM 1277 O O . ALA A 1 186 ? -13.303 -3.376 31.158 1.00 97.88 186 ALA A O 1
ATOM 1278 N N . SER A 1 187 ? -11.211 -2.562 30.968 1.00 98.12 187 SER A N 1
ATOM 1279 C CA . SER A 1 187 ? -10.978 -2.400 32.412 1.00 98.12 187 SER A CA 1
ATOM 1280 C C . SER A 1 187 ? -12.001 -1.458 33.060 1.00 98.12 187 SER A C 1
ATOM 1282 O O . SER A 1 187 ? -12.529 -1.750 34.133 1.00 98.12 187 SER A O 1
ATOM 1284 N N . ALA A 1 188 ? -12.331 -0.344 32.396 1.00 97.88 188 ALA A N 1
ATOM 1285 C CA . ALA A 1 188 ? -13.359 0.583 32.868 1.00 97.88 188 ALA A CA 1
ATOM 1286 C C . ALA A 1 188 ? -14.749 -0.075 32.914 1.00 97.88 188 ALA A C 1
ATOM 1288 O O . ALA A 1 188 ? -15.478 0.086 33.893 1.00 97.88 188 ALA A O 1
ATOM 1289 N N . ALA A 1 189 ? -15.099 -0.870 31.897 1.00 97.56 189 ALA A N 1
ATOM 1290 C CA . ALA A 1 189 ? -16.353 -1.617 31.873 1.00 97.56 189 ALA A CA 1
ATOM 1291 C C . ALA A 1 189 ? -16.430 -2.666 32.997 1.00 97.56 189 ALA A C 1
ATOM 1293 O O . ALA A 1 189 ? -17.491 -2.835 33.600 1.00 97.56 189 ALA A O 1
ATOM 1294 N N . ASP A 1 190 ? -15.324 -3.343 33.318 1.00 98.00 190 ASP A N 1
ATOM 1295 C CA . ASP A 1 190 ? -15.257 -4.273 34.452 1.00 98.00 190 ASP A CA 1
ATOM 1296 C C . ASP A 1 190 ? -15.423 -3.564 35.797 1.00 98.00 190 ASP A C 1
ATOM 1298 O O . ASP A 1 190 ? -16.179 -4.039 36.648 1.00 98.00 190 ASP A O 1
ATOM 1302 N N . ALA A 1 191 ? -14.811 -2.390 35.969 1.00 97.94 191 ALA A N 1
ATOM 1303 C CA . ALA A 1 191 ? -15.012 -1.566 37.157 1.00 97.94 191 ALA A CA 1
ATOM 1304 C C . ALA A 1 191 ? -16.481 -1.124 37.305 1.00 97.94 191 ALA A C 1
ATOM 1306 O O . ALA A 1 191 ? -17.056 -1.235 38.389 1.00 97.94 191 ALA A O 1
ATOM 1307 N N . SER A 1 192 ? -17.128 -0.697 36.213 1.00 98.38 192 SER A N 1
ATOM 1308 C CA . SER A 1 192 ? -18.560 -0.367 36.223 1.00 98.38 192 SER A CA 1
ATOM 1309 C C . SER A 1 192 ? -19.439 -1.580 36.547 1.00 98.38 192 SER A C 1
ATOM 1311 O O . SER A 1 192 ? -20.396 -1.453 37.309 1.00 98.38 192 SER A O 1
ATOM 1313 N N . ARG A 1 193 ? -19.109 -2.771 36.023 1.00 98.31 193 ARG A N 1
ATOM 1314 C CA . ARG A 1 193 ? -19.804 -4.025 36.364 1.00 98.31 193 ARG A CA 1
ATOM 1315 C C . ARG A 1 193 ? -19.668 -4.368 37.848 1.00 98.31 193 ARG A C 1
ATOM 1317 O O . ARG A 1 193 ? -20.649 -4.790 38.455 1.00 98.31 193 ARG A O 1
ATOM 1324 N N . ALA A 1 194 ? -18.482 -4.193 38.430 1.00 98.00 194 ALA A N 1
ATOM 1325 C CA . ALA A 1 194 ? -18.254 -4.425 39.854 1.00 98.00 194 ALA A CA 1
ATOM 1326 C C . ALA A 1 194 ? -19.076 -3.456 40.719 1.00 98.00 194 ALA A C 1
ATOM 1328 O O . ALA A 1 194 ? -19.791 -3.903 41.611 1.00 98.00 194 ALA A O 1
ATOM 1329 N N . ALA A 1 195 ? -19.065 -2.159 40.392 1.00 97.75 195 ALA A N 1
ATOM 1330 C CA . ALA A 1 195 ? -19.869 -1.155 41.089 1.00 97.75 195 ALA A CA 1
ATOM 1331 C C . ALA A 1 195 ? -21.379 -1.452 41.010 1.00 97.75 195 ALA A C 1
ATOM 1333 O O . ALA A 1 195 ? -22.090 -1.329 42.005 1.00 97.75 195 ALA A O 1
ATOM 1334 N N . ALA A 1 196 ? -21.867 -1.902 39.849 1.00 98.06 196 ALA A N 1
ATOM 1335 C CA . ALA A 1 196 ? -23.263 -2.300 39.680 1.00 98.06 196 ALA A CA 1
ATOM 1336 C C . ALA A 1 196 ? -23.644 -3.517 40.544 1.00 98.06 196 ALA A C 1
ATOM 1338 O O . ALA A 1 196 ? -24.760 -3.568 41.057 1.00 98.06 196 ALA A O 1
ATOM 1339 N N . ARG A 1 197 ? -22.729 -4.481 40.738 1.00 98.31 197 ARG A N 1
ATOM 1340 C CA . ARG A 1 197 ? -22.947 -5.620 41.648 1.00 98.31 197 ARG A CA 1
ATOM 1341 C C . ARG A 1 197 ? -23.045 -5.165 43.099 1.00 98.31 197 ARG A C 1
ATOM 1343 O O . ARG A 1 197 ? -24.010 -5.522 43.758 1.00 98.31 197 ARG A O 1
ATOM 1350 N N . THR A 1 198 ? -22.123 -4.316 43.554 1.00 98.19 198 THR A N 1
ATOM 1351 C CA . THR A 1 198 ? -22.183 -3.745 44.908 1.00 98.19 198 THR A CA 1
ATOM 1352 C C . THR A 1 198 ? -23.499 -3.005 45.145 1.00 98.19 198 THR A C 1
ATOM 1354 O O . THR A 1 198 ? -24.163 -3.245 46.145 1.00 98.19 198 THR A O 1
ATOM 1357 N N . ALA A 1 199 ? -23.942 -2.184 44.188 1.00 97.81 199 ALA A N 1
ATOM 1358 C CA . ALA A 1 199 ? -25.225 -1.493 44.296 1.00 97.81 199 ALA A CA 1
ATOM 1359 C C . ALA A 1 199 ? -26.429 -2.458 44.369 1.00 97.81 199 ALA A C 1
ATOM 1361 O O . ALA A 1 199 ? -27.407 -2.177 45.062 1.00 97.81 199 ALA A O 1
ATOM 1362 N N . ALA A 1 200 ? -26.376 -3.598 43.670 1.00 97.88 200 ALA A N 1
ATOM 1363 C CA . ALA A 1 200 ? -27.413 -4.628 43.743 1.00 97.88 200 ALA A CA 1
ATOM 1364 C C . ALA A 1 200 ? -27.424 -5.356 45.103 1.00 97.88 200 ALA A C 1
ATOM 1366 O O . ALA A 1 200 ? -28.499 -5.641 45.643 1.00 97.88 200 ALA A O 1
ATOM 1367 N N . A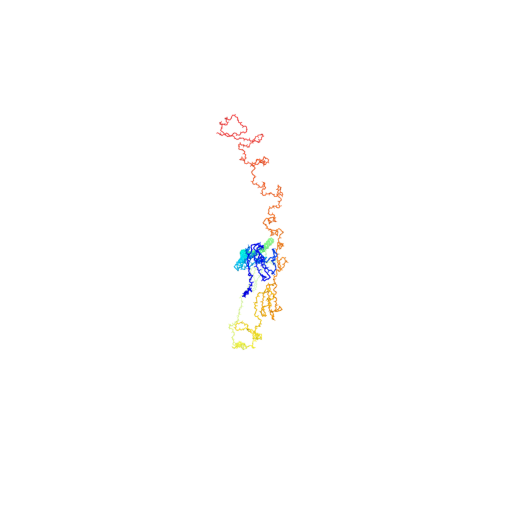SP A 1 201 ? -26.247 -5.614 45.676 1.00 97.62 201 ASP A N 1
ATOM 1368 C CA . ASP A 1 201 ? -26.106 -6.199 47.012 1.00 97.62 201 ASP A CA 1
ATOM 1369 C C . ASP A 1 201 ? -26.646 -5.239 48.088 1.00 97.62 201 ASP A C 1
ATOM 1371 O O . ASP A 1 201 ? -27.445 -5.647 48.935 1.00 97.62 201 ASP A O 1
ATOM 1375 N N . ASP A 1 202 ? -26.321 -3.945 47.996 1.00 97.94 202 ASP A N 1
ATOM 1376 C CA . ASP A 1 202 ? -26.834 -2.899 48.894 1.00 97.94 202 ASP A CA 1
ATOM 1377 C C . ASP A 1 202 ? -28.362 -2.752 48.801 1.00 97.94 202 ASP A C 1
ATOM 1379 O O . ASP A 1 202 ? -29.054 -2.585 49.815 1.00 97.94 202 ASP A O 1
ATOM 1383 N N . ALA A 1 203 ? -28.921 -2.852 47.590 1.00 97.62 203 ALA A N 1
ATOM 1384 C CA . ALA A 1 203 ? -30.367 -2.850 47.380 1.00 97.62 203 ALA A CA 1
ATOM 1385 C C . ALA A 1 203 ? -31.036 -4.076 48.026 1.00 97.62 203 ALA A C 1
ATOM 1387 O O . ALA A 1 203 ? -32.087 -3.948 48.659 1.00 97.62 203 ALA A O 1
ATOM 1388 N N . THR A 1 204 ? -30.407 -5.250 47.926 1.00 98.38 204 THR A N 1
ATOM 1389 C CA . THR A 1 204 ? -30.878 -6.485 48.574 1.00 98.38 204 THR A CA 1
ATOM 1390 C C . THR A 1 204 ? -30.828 -6.363 50.097 1.00 98.38 204 THR A C 1
ATOM 1392 O O . THR A 1 204 ? -31.807 -6.675 50.778 1.00 98.38 204 THR A O 1
ATOM 1395 N N . ALA A 1 205 ? -29.729 -5.841 50.648 1.00 97.44 205 ALA A N 1
ATOM 1396 C CA . ALA A 1 205 ? -29.594 -5.578 52.078 1.00 97.44 205 ALA A CA 1
ATOM 1397 C C . ALA A 1 205 ? -30.663 -4.590 52.575 1.00 97.44 205 ALA A C 1
ATOM 1399 O O . ALA A 1 205 ? -31.312 -4.830 53.595 1.00 97.44 205 ALA A O 1
ATOM 1400 N N . SER A 1 206 ? -30.918 -3.524 51.814 1.00 97.69 206 SER A N 1
ATOM 1401 C CA . SER A 1 206 ? -31.965 -2.543 52.116 1.00 97.69 206 SER A CA 1
ATOM 1402 C C . SER A 1 206 ? -33.368 -3.163 52.099 1.00 97.69 206 SER A C 1
ATOM 1404 O O . SER A 1 206 ? -34.179 -2.883 52.984 1.00 97.69 206 SER A O 1
ATOM 1406 N N . ALA A 1 207 ? -33.661 -4.047 51.139 1.00 97.56 207 ALA A N 1
ATOM 1407 C CA . ALA A 1 207 ? -34.932 -4.770 51.070 1.00 97.56 207 ALA A CA 1
ATOM 1408 C C . ALA A 1 207 ? -35.133 -5.729 52.260 1.00 97.56 207 ALA A C 1
ATOM 1410 O O . ALA A 1 207 ? -36.241 -5.823 52.805 1.00 97.56 207 ALA A O 1
ATOM 1411 N N . ASN A 1 208 ? -34.065 -6.399 52.704 1.00 97.31 208 ASN A N 1
ATOM 1412 C CA . ASN A 1 208 ? -34.087 -7.258 53.889 1.00 97.31 208 ASN A CA 1
ATOM 1413 C C . ASN A 1 208 ? -34.349 -6.443 55.163 1.00 97.31 208 ASN A C 1
ATOM 1415 O O . ASN A 1 208 ? -35.246 -6.789 55.933 1.00 97.31 208 ASN A O 1
ATOM 1419 N N . SER A 1 209 ? -33.652 -5.317 55.341 1.00 97.62 209 SER A N 1
ATOM 1420 C CA . SER A 1 209 ? -33.876 -4.391 56.461 1.00 97.62 209 SER A CA 1
ATOM 1421 C C . SER A 1 209 ? -35.310 -3.854 56.489 1.00 97.62 209 SER A C 1
ATOM 1423 O O . SER A 1 209 ? -35.946 -3.827 57.542 1.00 97.62 209 SER A O 1
ATOM 1425 N N . ALA A 1 210 ? -35.873 -3.497 55.331 1.00 97.12 210 ALA A N 1
ATOM 1426 C CA . ALA A 1 210 ? -37.267 -3.065 55.236 1.00 97.12 210 ALA A CA 1
ATOM 1427 C C . ALA A 1 210 ? -38.260 -4.183 55.612 1.00 97.12 210 ALA A C 1
ATOM 1429 O O . ALA A 1 210 ? -39.295 -3.917 56.225 1.00 97.12 210 ALA A O 1
ATOM 1430 N N . SER A 1 211 ? -37.957 -5.438 55.267 1.00 97.81 211 SER A N 1
ATOM 1431 C CA . SER A 1 211 ? -38.788 -6.600 55.615 1.00 97.81 211 SER A CA 1
ATOM 1432 C C . SER A 1 211 ? -38.737 -6.920 57.114 1.00 97.81 211 SER A C 1
ATOM 1434 O O . SER A 1 211 ? -39.772 -7.233 57.711 1.00 97.81 211 SER A O 1
ATOM 1436 N N . ALA A 1 212 ? -37.565 -6.773 57.740 1.00 97.12 212 ALA A N 1
ATOM 1437 C CA . ALA A 1 212 ? -37.405 -6.881 59.189 1.00 97.12 212 ALA A CA 1
ATOM 1438 C C . ALA A 1 212 ? -38.219 -5.801 59.919 1.00 97.12 212 ALA A C 1
ATOM 1440 O O . ALA A 1 212 ? -39.063 -6.132 60.750 1.00 97.12 212 ALA A O 1
ATOM 1441 N N . ALA A 1 213 ? -38.086 -4.535 59.509 1.00 97.25 213 ALA A N 1
ATOM 1442 C CA . ALA A 1 213 ? -38.843 -3.423 60.087 1.00 97.25 213 ALA A CA 1
ATOM 1443 C C . ALA A 1 213 ? -40.370 -3.609 59.964 1.00 97.25 213 ALA A C 1
ATOM 1445 O O . ALA A 1 213 ? -41.117 -3.297 60.891 1.00 97.25 213 ALA A O 1
ATOM 1446 N N . ARG A 1 214 ? -40.862 -4.162 58.842 1.00 97.75 214 ARG A N 1
ATOM 1447 C CA . ARG A 1 214 ? -42.287 -4.525 58.699 1.00 97.75 214 ARG A CA 1
ATOM 1448 C C . ARG A 1 214 ? -42.715 -5.597 59.699 1.00 97.75 214 ARG A C 1
ATOM 1450 O O . ARG A 1 214 ? -43.807 -5.496 60.250 1.00 97.75 214 ARG A O 1
ATOM 1457 N N . SER A 1 215 ? -41.875 -6.605 59.924 1.00 97.19 215 SER A N 1
ATOM 1458 C CA . SER A 1 215 ? -42.161 -7.693 60.867 1.00 97.19 215 SER A CA 1
ATOM 1459 C C . SER A 1 215 ? -42.210 -7.182 62.309 1.00 97.19 215 SER A C 1
ATOM 1461 O O . SER A 1 215 ? -43.133 -7.514 63.049 1.00 97.19 215 SER A O 1
ATOM 1463 N N . GLU A 1 216 ? -41.281 -6.301 62.687 1.00 97.69 216 GLU A N 1
ATOM 1464 C CA . GLU A 1 216 ? -41.279 -5.624 63.991 1.00 97.69 216 GLU A CA 1
ATOM 1465 C C . GLU A 1 216 ? -42.523 -4.746 64.183 1.00 97.69 216 GLU A C 1
ATOM 1467 O O . GLU A 1 216 ? -43.176 -4.807 65.226 1.00 97.69 216 GLU A O 1
ATOM 1472 N N . ALA A 1 217 ? -42.914 -3.980 63.159 1.00 97.06 217 ALA A N 1
ATOM 1473 C CA . ALA A 1 217 ? -44.132 -3.174 63.198 1.00 97.06 217 ALA A CA 1
ATOM 1474 C C . ALA A 1 217 ? -45.404 -4.034 63.334 1.00 97.06 217 ALA A C 1
ATOM 1476 O O . ALA A 1 217 ? -46.348 -3.638 64.021 1.00 97.06 217 ALA A O 1
ATOM 1477 N N . GLN A 1 218 ? -45.436 -5.213 62.703 1.00 97.62 218 GLN A N 1
ATOM 1478 C CA . GLN A 1 218 ? -46.526 -6.180 62.846 1.00 97.62 218 GLN A CA 1
ATOM 1479 C C . GLN A 1 218 ? -46.606 -6.702 64.289 1.00 97.62 218 GLN A C 1
ATOM 1481 O O . GLN A 1 218 ? -47.674 -6.650 64.895 1.00 97.62 218 GLN A O 1
ATOM 1486 N N . ALA A 1 219 ? -45.471 -7.108 64.866 1.00 97.00 219 ALA A N 1
ATOM 1487 C CA . ALA A 1 219 ? -45.403 -7.573 66.250 1.00 97.00 219 ALA A CA 1
ATOM 1488 C C . ALA A 1 219 ? -45.851 -6.486 67.242 1.00 97.00 219 ALA A C 1
ATOM 1490 O O . ALA A 1 219 ? -46.654 -6.752 68.133 1.00 97.00 219 ALA A O 1
ATOM 1491 N N . ALA A 1 220 ? -45.408 -5.239 67.051 1.00 97.00 220 ALA A N 1
ATOM 1492 C CA . ALA A 1 220 ? -45.836 -4.112 67.878 1.00 97.00 220 ALA A CA 1
ATOM 1493 C C . ALA A 1 220 ? -47.356 -3.867 67.795 1.00 97.00 220 ALA A C 1
ATOM 1495 O O . ALA A 1 220 ? -48.008 -3.597 68.811 1.00 97.00 220 ALA A O 1
ATOM 1496 N N . ARG A 1 221 ? -47.949 -3.996 66.598 1.00 97.69 221 ARG A N 1
ATOM 1497 C CA . ARG A 1 221 ? -49.408 -3.920 66.414 1.00 97.69 221 ARG A CA 1
ATOM 1498 C C . ARG A 1 221 ? -50.145 -5.044 67.139 1.00 97.69 221 ARG A C 1
ATOM 1500 O O . ARG A 1 221 ? -51.187 -4.773 67.736 1.00 97.69 221 ARG A O 1
ATOM 1507 N N . ASP A 1 222 ? -49.631 -6.268 67.096 1.00 97.44 222 ASP A N 1
ATOM 1508 C CA . ASP A 1 222 ? -50.254 -7.420 67.754 1.00 97.44 222 ASP A CA 1
ATOM 1509 C C . ASP A 1 222 ? -50.201 -7.288 69.283 1.00 97.44 222 ASP A C 1
ATOM 1511 O O . ASP A 1 222 ? -51.224 -7.487 69.941 1.00 97.44 222 ASP A O 1
ATOM 1515 N N . THR A 1 223 ? -49.073 -6.830 69.840 1.00 97.75 223 THR A N 1
ATOM 1516 C CA . THR A 1 223 ? -48.959 -6.469 71.265 1.00 97.75 223 THR A CA 1
ATOM 1517 C C . THR A 1 223 ? -49.982 -5.403 71.648 1.00 97.75 223 THR A C 1
ATOM 1519 O O . THR A 1 223 ? -50.752 -5.595 72.585 1.00 97.75 223 THR A O 1
ATOM 1522 N N . THR A 1 224 ? -50.087 -4.326 70.863 1.00 97.50 224 THR A N 1
ATOM 1523 C CA . THR A 1 224 ? -51.068 -3.252 71.115 1.00 97.50 224 THR A CA 1
ATOM 1524 C C . THR A 1 224 ? -52.508 -3.785 71.120 1.00 97.50 224 THR A C 1
ATOM 1526 O O . THR A 1 224 ? -53.340 -3.365 71.924 1.00 97.50 224 THR A O 1
ATOM 1529 N N . ARG A 1 225 ? -52.828 -4.734 70.230 1.00 97.38 225 ARG A N 1
ATOM 1530 C CA . ARG A 1 225 ? -54.149 -5.376 70.169 1.00 97.38 225 ARG A CA 1
ATOM 1531 C C . ARG A 1 225 ? -54.414 -6.276 71.380 1.00 97.38 225 ARG A C 1
ATOM 1533 O O . ARG A 1 225 ? -55.550 -6.316 71.864 1.00 97.38 225 ARG A O 1
ATOM 1540 N N . ALA A 1 226 ? -53.397 -6.991 71.858 1.00 96.62 226 ALA A N 1
ATOM 1541 C CA . ALA A 1 226 ? -53.485 -7.800 73.068 1.00 96.62 226 ALA A CA 1
ATOM 1542 C C . ALA A 1 226 ? -53.724 -6.918 74.303 1.00 96.62 226 ALA A C 1
ATOM 1544 O O . ALA A 1 226 ? -54.669 -7.172 75.051 1.00 96.62 226 ALA A O 1
ATOM 1545 N N . ASP A 1 227 ? -52.965 -5.830 74.449 1.00 96.69 227 ASP A N 1
ATOM 1546 C CA . ASP A 1 227 ? -53.125 -4.861 75.541 1.00 96.69 227 ASP A CA 1
ATOM 1547 C C . ASP A 1 227 ? -54.528 -4.235 75.542 1.00 96.69 227 ASP A C 1
ATOM 1549 O O . ASP A 1 227 ? -55.184 -4.155 76.583 1.00 96.69 227 ASP A O 1
ATOM 1553 N N . ALA A 1 228 ? -55.041 -3.859 74.365 1.00 96.75 228 ALA A N 1
ATOM 1554 C CA . ALA A 1 228 ? -56.404 -3.346 74.225 1.00 96.75 228 ALA A CA 1
ATOM 1555 C C . ALA A 1 228 ? -57.470 -4.369 74.663 1.00 96.75 228 ALA A C 1
ATOM 1557 O O . ALA A 1 228 ? -58.471 -3.996 75.279 1.00 96.75 228 ALA A O 1
ATOM 1558 N N . SER A 1 229 ? -57.252 -5.658 74.382 1.00 96.44 229 SER A N 1
ATOM 1559 C CA . SER A 1 229 ? -58.155 -6.739 74.803 1.00 96.44 229 SER A CA 1
ATOM 1560 C C . SER A 1 229 ? -58.101 -6.946 76.322 1.00 96.44 229 SER A C 1
ATOM 1562 O O . SER A 1 229 ? -59.142 -6.996 76.973 1.00 96.44 229 SER A O 1
ATOM 1564 N N . ALA A 1 230 ? -56.902 -6.955 76.912 1.00 96.06 230 ALA A N 1
ATOM 1565 C CA . ALA A 1 230 ? -56.716 -7.066 78.360 1.00 96.06 230 ALA A CA 1
ATOM 1566 C C . ALA A 1 230 ? -57.344 -5.887 79.130 1.00 96.06 230 ALA A C 1
ATOM 1568 O O . ALA A 1 230 ? -57.915 -6.069 80.211 1.00 96.06 230 ALA A O 1
ATOM 1569 N N . ALA A 1 231 ? -57.288 -4.676 78.567 1.00 95.69 231 ALA A N 1
ATOM 1570 C CA . ALA A 1 231 ? -57.966 -3.506 79.118 1.00 95.69 231 ALA A CA 1
ATOM 1571 C C . ALA A 1 231 ? -59.499 -3.659 79.087 1.00 95.69 231 ALA A C 1
ATOM 1573 O O . ALA A 1 231 ? -60.172 -3.317 80.064 1.00 95.69 231 ALA A O 1
ATOM 1574 N N . ALA A 1 232 ? -60.058 -4.208 78.003 1.00 95.94 232 ALA A N 1
ATOM 1575 C CA . ALA A 1 232 ? -61.488 -4.497 77.902 1.00 95.94 232 ALA A CA 1
ATOM 1576 C C . ALA A 1 232 ? -61.938 -5.552 78.930 1.00 95.94 232 ALA A C 1
ATOM 1578 O O . ALA A 1 232 ? -62.934 -5.340 79.621 1.00 95.94 232 ALA A O 1
ATOM 1579 N N . ASP A 1 233 ? -61.169 -6.630 79.108 1.00 96.12 233 ASP A N 1
ATOM 1580 C CA . ASP A 1 233 ? -61.436 -7.657 80.125 1.00 96.12 233 ASP A CA 1
ATOM 1581 C C . ASP A 1 233 ? -61.383 -7.086 81.544 1.00 96.12 233 ASP A C 1
ATOM 1583 O O . ASP A 1 233 ? -62.239 -7.378 82.381 1.00 96.12 233 ASP A O 1
ATOM 1587 N N . SER A 1 234 ? -60.387 -6.241 81.820 1.00 95.38 234 SER A N 1
ATOM 1588 C CA . SER A 1 234 ? -60.244 -5.572 83.117 1.00 95.38 234 SER A CA 1
ATOM 1589 C C . SER A 1 234 ? -61.447 -4.678 83.420 1.00 95.38 234 SER A C 1
ATOM 1591 O O . SER A 1 234 ? -61.944 -4.671 84.546 1.00 95.38 234 SER A O 1
ATOM 1593 N N . LYS A 1 235 ? -61.968 -3.974 82.406 1.00 96.31 235 LYS A N 1
ATOM 1594 C CA . LYS A 1 235 ? -63.198 -3.180 82.519 1.00 96.31 235 LYS A CA 1
ATOM 1595 C C . LYS A 1 235 ? -64.413 -4.053 82.849 1.00 96.31 235 LYS A C 1
ATOM 1597 O O . LYS A 1 235 ? -65.192 -3.678 83.722 1.00 96.31 235 LYS A O 1
ATOM 1602 N N . THR A 1 236 ? -64.570 -5.200 82.186 1.00 95.88 236 THR A N 1
ATOM 1603 C CA . THR A 1 236 ? -65.659 -6.154 82.467 1.00 95.88 236 THR A CA 1
ATOM 1604 C C . THR A 1 236 ? -65.587 -6.661 83.906 1.00 95.88 236 THR A C 1
ATOM 1606 O O . THR A 1 236 ? -66.547 -6.503 84.656 1.00 95.88 236 THR A O 1
ATOM 1609 N N . LYS A 1 237 ? -64.415 -7.151 84.335 1.00 95.00 237 LYS A N 1
ATOM 1610 C CA . LYS A 1 237 ? -64.189 -7.636 85.709 1.00 95.00 237 LYS A CA 1
ATOM 1611 C C . LYS A 1 237 ? -64.481 -6.567 86.760 1.00 95.00 237 LYS A C 1
ATOM 1613 O O . LYS A 1 237 ? -65.083 -6.864 87.786 1.00 95.00 237 LYS A O 1
ATOM 1618 N N . ALA A 1 238 ? -64.085 -5.316 86.514 1.00 93.62 238 ALA A N 1
ATOM 1619 C CA . ALA A 1 238 ? -64.405 -4.208 87.412 1.00 93.62 238 ALA A CA 1
ATOM 1620 C C . ALA A 1 238 ? -65.927 -4.007 87.567 1.00 93.62 238 ALA A C 1
ATOM 1622 O O . ALA A 1 238 ? -66.399 -3.750 88.675 1.00 93.62 238 ALA A O 1
ATOM 1623 N N . GLY A 1 239 ? -66.695 -4.176 86.485 1.00 94.25 239 GLY A N 1
ATOM 1624 C CA . GLY A 1 239 ? -68.160 -4.172 86.518 1.00 94.25 239 GLY A CA 1
ATOM 1625 C C . GLY A 1 239 ? -68.744 -5.312 87.359 1.00 94.25 239 GLY A C 1
ATOM 1626 O O . GLY A 1 239 ? -69.587 -5.064 88.222 1.00 94.25 239 GLY A O 1
ATOM 1627 N N . ASP A 1 240 ? -68.248 -6.536 87.173 1.00 94.75 240 ASP A N 1
ATOM 1628 C CA . ASP A 1 240 ? -68.696 -7.716 87.927 1.00 94.75 240 ASP A CA 1
ATOM 1629 C C . ASP A 1 240 ? -68.392 -7.592 89.429 1.00 94.75 240 ASP A C 1
ATOM 1631 O O . ASP A 1 240 ? -69.227 -7.909 90.284 1.00 94.75 240 ASP A O 1
ATOM 1635 N N . HIS A 1 241 ? -67.207 -7.077 89.774 1.00 91.88 241 HIS A N 1
ATOM 1636 C CA . HIS A 1 241 ? -66.833 -6.803 91.160 1.00 91.88 241 HIS A CA 1
ATOM 1637 C C . HIS A 1 241 ? -67.736 -5.747 91.799 1.00 91.88 241 HIS A C 1
ATOM 1639 O O . HIS A 1 241 ? -68.165 -5.932 92.938 1.00 91.88 241 HIS A O 1
ATOM 1645 N N . ALA A 1 242 ? -68.074 -4.676 91.076 1.00 92.00 242 ALA A N 1
ATOM 1646 C CA . ALA A 1 242 ? -69.005 -3.663 91.566 1.00 92.00 242 ALA A CA 1
ATOM 1647 C C . ALA A 1 242 ? -70.404 -4.252 91.831 1.00 92.00 242 ALA A C 1
ATOM 1649 O O . ALA A 1 242 ? -71.011 -3.962 92.863 1.00 92.00 242 ALA A O 1
ATOM 1650 N N . ALA A 1 243 ? -70.894 -5.128 90.946 1.00 90.81 243 ALA A N 1
ATOM 1651 C CA . ALA A 1 243 ? -72.166 -5.827 91.137 1.00 90.81 243 ALA A CA 1
ATOM 1652 C C . ALA A 1 243 ? -72.135 -6.773 92.353 1.00 90.81 243 ALA A C 1
ATOM 1654 O O . ALA A 1 243 ? -73.057 -6.774 93.169 1.00 90.81 243 ALA A O 1
ATOM 1655 N N . THR A 1 244 ? -71.047 -7.529 92.516 1.00 90.75 244 THR A N 1
ATOM 1656 C CA . THR A 1 244 ? -70.847 -8.446 93.650 1.00 90.75 244 THR A CA 1
ATOM 1657 C C . THR A 1 244 ? -70.772 -7.693 94.979 1.00 90.75 244 THR A C 1
ATOM 1659 O O . THR A 1 244 ? -71.398 -8.095 95.958 1.00 90.75 244 THR A O 1
ATOM 1662 N N . ALA A 1 245 ? -70.043 -6.574 95.023 1.00 89.19 245 ALA A N 1
ATOM 1663 C CA . ALA A 1 245 ? -69.946 -5.736 96.214 1.00 89.19 245 ALA A CA 1
ATOM 1664 C C . ALA A 1 245 ? -71.320 -5.199 96.647 1.00 89.19 245 ALA A C 1
ATOM 1666 O O . ALA A 1 245 ? -71.628 -5.193 97.838 1.00 89.19 245 ALA A O 1
ATOM 1667 N N . LYS A 1 246 ? -72.169 -4.815 95.684 1.00 88.56 246 LYS A N 1
ATOM 1668 C CA . LYS A 1 246 ? -73.548 -4.392 95.953 1.00 88.56 246 LYS A CA 1
ATOM 1669 C C . LYS A 1 246 ? -74.374 -5.509 96.610 1.00 88.56 246 LYS A C 1
ATOM 1671 O O . LYS A 1 246 ? -74.983 -5.270 97.647 1.00 88.56 246 LYS A O 1
ATOM 1676 N N . TYR A 1 247 ? -74.335 -6.723 96.057 1.00 85.44 247 TYR A N 1
ATOM 1677 C CA . TYR A 1 247 ? -75.062 -7.886 96.587 1.00 85.44 247 TYR A CA 1
ATOM 1678 C C . TYR A 1 247 ? -74.700 -8.206 98.049 1.00 85.44 247 TYR A C 1
ATOM 1680 O O . TYR A 1 247 ? -75.579 -8.416 98.885 1.00 85.44 247 TYR A O 1
ATOM 1688 N N . TRP A 1 248 ? -73.404 -8.227 98.382 1.00 81.38 248 TRP A N 1
ATOM 1689 C CA . TRP A 1 248 ? -72.954 -8.545 99.743 1.00 81.38 248 TRP A CA 1
ATOM 1690 C C . TRP A 1 248 ? -73.232 -7.428 100.749 1.00 81.38 248 TRP A C 1
ATOM 1692 O O . TRP A 1 248 ? -73.511 -7.726 101.909 1.00 81.38 248 TRP A O 1
ATOM 1702 N N . ALA A 1 249 ? -73.196 -6.162 100.326 1.00 77.94 249 ALA A N 1
ATOM 1703 C CA . ALA A 1 249 ? -73.595 -5.045 101.180 1.00 77.94 249 ALA A CA 1
ATOM 1704 C C . ALA A 1 249 ? -75.076 -5.147 101.594 1.00 77.94 249 ALA A C 1
ATOM 1706 O O . ALA A 1 249 ? -75.406 -4.890 102.751 1.00 77.94 249 ALA A O 1
ATOM 1707 N N . GLU A 1 250 ? -75.947 -5.585 100.679 1.00 77.56 250 GLU A N 1
ATOM 1708 C CA . GLU A 1 250 ? -77.367 -5.835 100.959 1.00 77.56 250 GLU A CA 1
ATOM 1709 C C . GLU A 1 250 ? -77.551 -6.996 101.969 1.00 77.56 250 GLU A C 1
ATOM 1711 O O . GLU A 1 250 ? -78.259 -6.837 102.960 1.00 77.56 250 GLU A O 1
ATOM 1716 N N . HIS A 1 251 ? -76.828 -8.116 101.816 1.00 75.44 251 HIS A N 1
ATOM 1717 C CA . HIS A 1 251 ? -76.939 -9.295 102.704 1.00 75.44 251 HIS A CA 1
ATOM 1718 C C . HIS A 1 251 ? -76.304 -9.114 104.095 1.00 75.44 251 HIS A C 1
ATOM 1720 O O . HIS A 1 251 ? -76.778 -9.667 105.094 1.00 75.44 251 HIS A O 1
ATOM 1726 N N . ALA A 1 252 ? -75.218 -8.345 104.194 1.00 69.12 252 ALA A N 1
ATOM 1727 C CA . ALA A 1 252 ? -74.594 -8.038 105.480 1.00 69.12 252 ALA A CA 1
ATOM 1728 C C . ALA A 1 252 ? -75.542 -7.231 106.386 1.00 69.12 252 ALA A C 1
ATOM 1730 O O . ALA A 1 252 ? -75.561 -7.446 107.600 1.00 69.12 252 ALA A O 1
ATOM 1731 N N . SER A 1 253 ? -76.383 -6.371 105.798 1.00 60.09 253 SER A N 1
ATOM 1732 C CA . SER A 1 253 ? -77.435 -5.652 106.523 1.00 60.09 253 SER A CA 1
ATOM 1733 C C . SER A 1 253 ? -78.489 -6.593 107.120 1.00 60.09 253 SER A C 1
ATOM 1735 O O . SER A 1 253 ? -79.031 -6.293 108.181 1.00 60.09 253 SER A O 1
ATOM 1737 N N . GLU A 1 254 ? -78.775 -7.729 106.480 1.00 61.06 254 GLU A N 1
ATOM 1738 C CA . GLU A 1 254 ? -79.730 -8.726 106.988 1.00 61.06 254 GLU A CA 1
ATOM 1739 C C . GLU A 1 254 ? -79.123 -9.601 108.098 1.00 61.06 254 GLU A C 1
ATOM 1741 O O . GLU A 1 254 ? -79.798 -9.950 109.066 1.00 61.06 254 GLU A O 1
ATOM 1746 N N . THR A 1 255 ? -77.826 -9.916 108.011 1.00 56.09 255 THR A N 1
ATOM 1747 C CA . THR A 1 255 ? -77.165 -10.858 108.935 1.00 56.09 255 THR A CA 1
ATOM 1748 C C . THR A 1 255 ? -76.888 -10.247 110.318 1.00 56.09 255 THR A C 1
ATOM 1750 O O . THR A 1 255 ? -77.059 -10.921 111.335 1.00 56.09 255 THR A O 1
ATOM 1753 N N . VAL A 1 256 ? -76.517 -8.961 110.396 1.00 56.69 256 VAL A N 1
ATOM 1754 C CA . VAL A 1 256 ? -76.192 -8.289 111.676 1.00 56.69 256 VAL A CA 1
ATOM 1755 C C . VAL A 1 256 ? -77.424 -8.116 112.586 1.00 56.69 256 VAL A C 1
ATOM 1757 O O . VAL A 1 256 ? -77.280 -7.977 113.798 1.00 56.69 256 VAL A O 1
ATOM 1760 N N . GLY A 1 257 ? -78.645 -8.210 112.051 1.00 54.25 257 GLY A N 1
ATOM 1761 C CA . GLY A 1 257 ? -79.879 -8.071 112.832 1.00 54.25 257 GLY A CA 1
ATOM 1762 C C . GLY A 1 257 ? -80.253 -9.257 113.737 1.00 54.25 257 GLY A C 1
ATOM 1763 O O . GLY A 1 257 ? -81.213 -9.125 114.491 1.00 54.25 257 GLY A O 1
ATOM 1764 N N . SER A 1 258 ? -79.559 -10.407 113.682 1.00 51.03 258 SER A N 1
ATOM 1765 C CA . SER A 1 258 ? -80.122 -11.680 114.190 1.00 51.03 258 SER A CA 1
ATOM 1766 C C . SER A 1 258 ? -79.239 -12.570 115.094 1.00 51.03 258 SER A C 1
ATOM 1768 O O . SER A 1 258 ? -79.564 -13.742 115.233 1.00 51.03 258 SER A O 1
ATOM 1770 N N . GLY A 1 259 ? -78.162 -12.063 115.719 1.00 56.12 259 GLY A N 1
ATOM 1771 C CA . GLY A 1 259 ? -77.134 -12.841 116.464 1.00 56.12 259 GLY A CA 1
ATOM 1772 C C . GLY A 1 259 ? -77.552 -14.170 117.153 1.00 56.12 259 GLY A C 1
ATOM 1773 O O . GLY A 1 259 ? -78.612 -14.262 117.762 1.00 56.12 259 GLY A O 1
ATOM 1774 N N . ILE A 1 260 ? -76.685 -15.200 117.087 1.00 53.78 260 ILE A N 1
ATOM 1775 C CA . ILE A 1 260 ? -77.003 -16.610 117.423 1.00 53.78 260 ILE A CA 1
ATOM 1776 C C . ILE A 1 260 ? -77.122 -16.846 118.950 1.00 53.78 260 ILE A C 1
ATOM 1778 O O . ILE A 1 260 ? -76.118 -16.718 119.655 1.00 53.78 260 ILE A O 1
ATOM 1782 N N . PRO A 1 261 ? -78.294 -17.244 119.485 1.00 59.88 261 PRO A N 1
ATOM 1783 C CA . PRO A 1 261 ? -78.468 -17.543 120.912 1.00 59.88 261 PRO A CA 1
ATOM 1784 C C . PRO A 1 261 ? -77.898 -18.912 121.338 1.00 59.88 261 PRO A C 1
ATOM 1786 O O . PRO A 1 261 ? -77.762 -19.831 120.528 1.00 59.88 261 PRO A O 1
ATOM 1789 N N . ASN A 1 262 ? -77.607 -19.069 122.636 1.00 54.41 262 ASN A N 1
ATOM 1790 C CA . ASN A 1 262 ? -77.134 -20.324 123.244 1.00 54.41 262 ASN A CA 1
ATOM 1791 C C . ASN A 1 262 ? -78.188 -21.442 123.191 1.00 54.41 262 ASN A C 1
ATOM 1793 O O . ASN A 1 262 ? -79.387 -21.167 123.240 1.00 54.41 262 ASN A O 1
ATOM 1797 N N . ALA A 1 263 ? -77.737 -22.703 123.130 1.00 61.22 263 ALA A N 1
ATOM 1798 C CA . ALA A 1 263 ? -78.652 -23.838 123.062 1.00 61.22 263 ALA A CA 1
ATOM 1799 C C . ALA A 1 263 ? -79.425 -24.011 124.366 1.00 61.22 263 ALA A C 1
ATOM 1801 O O . ALA A 1 263 ? -78.836 -24.061 125.447 1.00 61.22 263 ALA A O 1
ATOM 1802 N N . ASP A 1 264 ? -80.726 -24.235 124.244 1.00 60.00 264 ASP A N 1
ATOM 1803 C CA . ASP A 1 264 ? -81.516 -24.834 125.307 1.00 60.00 264 ASP A CA 1
ATOM 1804 C C . ASP A 1 264 ? -82.233 -26.087 124.790 1.00 60.00 264 ASP A C 1
ATOM 1806 O O . ASP A 1 264 ? -82.007 -26.556 123.674 1.00 60.00 264 ASP A O 1
ATOM 1810 N N . LYS A 1 265 ? -83.094 -26.675 125.621 1.00 58.94 265 LYS A N 1
ATOM 1811 C CA . LYS A 1 265 ? -83.805 -27.919 125.284 1.00 58.94 265 LYS A CA 1
ATOM 1812 C C . LYS A 1 265 ? -84.807 -27.765 124.125 1.00 58.94 265 LYS A C 1
ATOM 1814 O O . LYS A 1 265 ? -85.391 -28.761 123.710 1.00 58.94 265 LYS A O 1
ATOM 1819 N N . THR A 1 266 ? -84.999 -26.554 123.610 1.00 55.59 266 THR A N 1
ATOM 1820 C CA . THR A 1 266 ? -85.935 -26.193 122.540 1.00 55.59 266 THR A CA 1
ATOM 1821 C C . THR A 1 266 ? -85.315 -25.364 121.403 1.00 55.59 266 THR A C 1
ATOM 1823 O O . THR A 1 266 ? -85.891 -25.340 120.317 1.00 55.59 266 THR A O 1
ATOM 1826 N N . ILE A 1 267 ? -84.134 -24.758 121.579 1.00 54.50 267 ILE A N 1
ATOM 1827 C CA . ILE A 1 267 ? -83.414 -23.987 120.547 1.00 54.50 267 ILE A CA 1
ATOM 1828 C C . ILE A 1 267 ? -82.005 -24.560 120.344 1.00 54.50 267 ILE A C 1
ATOM 1830 O O . ILE A 1 267 ? -81.251 -24.741 121.297 1.00 54.50 267 ILE A O 1
ATOM 1834 N N . LYS A 1 268 ? -81.614 -24.821 119.089 1.00 54.91 268 LYS A N 1
ATOM 1835 C CA . LYS A 1 268 ? -80.241 -25.234 118.751 1.00 54.91 268 LYS A CA 1
ATOM 1836 C C . LYS A 1 268 ? -79.306 -24.015 118.752 1.00 54.91 268 LYS A C 1
ATOM 1838 O O . LYS A 1 268 ? -79.462 -23.133 117.917 1.00 54.91 268 LYS A O 1
ATOM 1843 N N . GLY A 1 269 ? -78.327 -24.020 119.655 1.00 64.38 269 GLY A N 1
ATOM 1844 C CA . GLY A 1 269 ? -77.219 -23.058 119.764 1.00 64.38 269 GLY A CA 1
ATOM 1845 C C . GLY A 1 269 ? -75.913 -23.756 120.191 1.00 64.38 269 GLY A C 1
ATOM 1846 O O . GLY A 1 269 ? -75.778 -24.965 119.994 1.00 64.38 269 GLY A O 1
ATOM 1847 N N . GLY A 1 270 ? -74.951 -23.044 120.790 1.00 61.66 270 GLY A N 1
ATOM 1848 C CA . GLY A 1 270 ? -73.673 -23.633 121.242 1.00 61.66 270 GLY A CA 1
ATOM 1849 C C . GLY A 1 270 ? -73.828 -24.750 122.296 1.00 61.66 270 GLY A C 1
ATOM 1850 O O . GLY A 1 270 ? -74.592 -24.600 123.247 1.00 61.66 270 GLY A O 1
ATOM 1851 N N . ILE A 1 271 ? -73.116 -25.873 122.119 1.00 62.56 271 ILE A N 1
ATOM 1852 C CA . ILE A 1 271 ? -73.211 -27.121 122.915 1.00 62.56 271 ILE A CA 1
ATOM 1853 C C . ILE A 1 271 ? -72.433 -27.019 124.249 1.00 62.56 271 ILE A C 1
ATOM 1855 O O . ILE A 1 271 ? -71.323 -26.491 124.275 1.00 62.56 271 ILE A O 1
ATOM 1859 N N . MET A 1 272 ? -72.964 -27.599 125.339 1.00 55.94 272 MET A N 1
ATOM 1860 C CA . MET A 1 272 ? -72.293 -27.758 126.648 1.00 55.94 272 MET A CA 1
ATOM 1861 C C . MET A 1 272 ? -72.330 -29.237 127.094 1.00 55.94 272 MET A C 1
ATOM 1863 O O . MET A 1 272 ? -73.406 -29.838 127.084 1.00 55.94 272 MET A O 1
ATOM 1867 N N . LEU A 1 273 ? -71.181 -29.835 127.462 1.00 67.94 273 LEU A N 1
ATOM 1868 C CA . LEU A 1 273 ? -71.053 -31.263 127.831 1.00 67.94 273 LEU A CA 1
ATOM 1869 C C . LEU A 1 273 ? -70.463 -31.459 129.256 1.00 67.94 273 LEU A C 1
ATOM 1871 O O . LEU A 1 273 ? -69.531 -30.746 129.624 1.00 67.94 273 LEU A O 1
ATOM 1875 N N . PRO A 1 274 ? -70.969 -32.415 130.068 1.00 60.59 274 PRO A N 1
ATOM 1876 C CA . PRO A 1 274 ? -70.771 -32.445 131.531 1.00 60.59 274 PRO A CA 1
ATOM 1877 C C . PRO A 1 274 ? -69.550 -33.235 132.092 1.00 60.59 274 PRO A C 1
ATOM 1879 O O . PRO A 1 274 ? -69.574 -33.566 133.271 1.00 60.59 274 PRO A O 1
ATOM 1882 N N . GLY A 1 275 ? -68.508 -33.542 131.302 1.00 60.75 275 GLY A N 1
ATOM 1883 C CA . GLY A 1 275 ? -67.429 -34.528 131.585 1.00 60.75 275 GLY A CA 1
ATOM 1884 C C . GLY A 1 275 ? -66.951 -34.715 133.043 1.00 60.75 275 GLY A C 1
ATOM 1885 O O . GLY A 1 275 ? -66.273 -33.854 133.602 1.00 60.75 275 GLY A O 1
ATOM 1886 N N . ALA A 1 276 ? -67.244 -35.883 133.623 1.00 57.94 276 ALA A N 1
ATOM 1887 C CA . ALA A 1 276 ? -67.028 -36.223 135.031 1.00 57.94 276 ALA A CA 1
ATOM 1888 C C . ALA A 1 276 ? -66.012 -37.369 135.279 1.00 57.94 276 ALA A C 1
ATOM 1890 O O . ALA A 1 276 ? -65.616 -37.551 136.430 1.00 57.94 276 ALA A O 1
ATOM 1891 N N . ASN A 1 277 ? -65.544 -38.113 134.256 1.00 63.44 277 ASN A N 1
ATOM 1892 C CA . ASN A 1 277 ? -64.614 -39.256 134.425 1.00 63.44 277 ASN A CA 1
ATOM 1893 C C . ASN A 1 277 ? -63.287 -39.153 133.619 1.00 63.44 277 ASN A C 1
ATOM 1895 O O . ASN A 1 277 ? -63.271 -38.575 132.532 1.00 63.44 277 ASN A O 1
ATOM 1899 N N . PRO A 1 278 ? -62.159 -39.749 134.083 1.00 55.97 278 PRO A N 1
ATOM 1900 C CA . PRO A 1 278 ? -60.884 -39.758 133.349 1.00 55.97 278 PRO A CA 1
ATOM 1901 C C . PRO A 1 278 ? -60.999 -40.451 131.980 1.00 55.97 278 PRO A C 1
ATOM 1903 O O . PRO A 1 278 ? -61.324 -41.634 131.905 1.00 55.97 278 PRO A O 1
ATOM 1906 N N . GLY A 1 279 ? -60.728 -39.705 130.904 1.00 64.06 279 GLY A N 1
ATOM 1907 C CA . GLY A 1 279 ? -60.953 -40.125 129.514 1.00 64.06 279 GLY A CA 1
ATOM 1908 C C . GLY A 1 279 ? -62.214 -39.533 128.859 1.00 64.06 279 GLY A C 1
ATOM 1909 O O . GLY A 1 279 ? -62.370 -39.674 127.648 1.00 64.06 279 GLY A O 1
ATOM 1910 N N . GLU A 1 280 ? -63.083 -38.837 129.607 1.00 63.38 280 GLU A N 1
ATOM 1911 C CA . GLU A 1 280 ? -64.215 -38.074 129.052 1.00 63.38 280 GLU A CA 1
ATOM 1912 C C . GLU A 1 280 ? -63.797 -36.679 128.555 1.00 63.38 280 GLU A C 1
ATOM 1914 O O . GLU A 1 280 ? -62.873 -36.053 129.079 1.00 63.38 280 GLU A O 1
ATOM 1919 N N . LEU A 1 281 ? -64.520 -36.178 127.548 1.00 61.72 281 LEU A N 1
ATOM 1920 C CA . LEU A 1 281 ? -64.412 -34.807 127.046 1.00 61.72 281 LEU A CA 1
ATOM 1921 C C . LEU A 1 281 ? -65.275 -33.876 127.914 1.00 61.72 281 LEU A C 1
ATOM 1923 O O . LEU A 1 281 ? -66.498 -34.019 127.950 1.00 61.72 281 LEU A O 1
ATOM 1927 N N . GLY A 1 282 ? -64.650 -32.918 128.601 1.00 67.00 282 GLY A N 1
ATOM 1928 C CA . GLY A 1 282 ? -65.332 -31.856 129.354 1.00 67.00 282 GLY A CA 1
ATOM 1929 C C . GLY A 1 282 ? -64.982 -30.457 128.833 1.00 67.00 282 GLY A C 1
ATOM 1930 O O . GLY A 1 282 ? -63.952 -30.281 128.180 1.00 67.00 282 GLY A O 1
ATOM 1931 N N . GLY A 1 283 ? -65.830 -29.465 129.134 1.00 67.69 283 GLY A N 1
ATOM 1932 C CA . GLY A 1 283 ? -65.608 -28.044 128.809 1.00 67.69 283 GLY A CA 1
ATOM 1933 C C . GLY A 1 283 ? -66.743 -27.378 128.016 1.00 67.69 283 GLY A C 1
ATOM 1934 O O . GLY A 1 283 ? -67.755 -28.005 127.693 1.00 67.69 283 GLY A O 1
ATOM 1935 N N . THR A 1 284 ? -66.586 -26.083 127.719 1.00 64.44 284 THR A N 1
ATOM 1936 C CA . THR A 1 284 ? -67.471 -25.313 126.820 1.00 64.44 284 THR A CA 1
ATOM 1937 C C . THR A 1 284 ? -66.922 -25.318 125.389 1.00 64.44 284 THR A C 1
ATOM 1939 O O . THR A 1 284 ? -65.762 -25.664 125.176 1.00 64.44 284 THR A O 1
ATOM 1942 N N . PHE A 1 285 ? -67.741 -24.912 124.408 1.00 60.22 285 PHE A N 1
ATOM 1943 C CA . PHE A 1 285 ? -67.364 -24.818 122.984 1.00 60.22 285 PHE A CA 1
ATOM 1944 C C . PHE A 1 285 ? -66.024 -24.098 122.732 1.00 60.22 285 PHE A C 1
ATOM 1946 O O . PHE A 1 285 ? -65.292 -24.474 121.824 1.00 60.22 285 PHE A O 1
ATOM 1953 N N . GLU A 1 286 ? -65.673 -23.117 123.563 1.00 54.19 286 GLU A N 1
ATOM 1954 C CA . GLU A 1 286 ? -64.438 -22.340 123.420 1.00 54.19 286 GLU A CA 1
ATOM 1955 C C . GLU A 1 286 ? -63.206 -23.025 124.063 1.00 54.19 286 GLU A C 1
ATOM 1957 O O . GLU A 1 286 ? -62.080 -22.682 123.715 1.00 54.19 286 GLU A O 1
ATOM 1962 N N . HIS A 1 287 ? -63.370 -23.997 124.980 1.00 50.88 287 HIS A N 1
ATOM 1963 C CA . HIS A 1 287 ? -62.253 -24.581 125.750 1.00 50.88 287 HIS A CA 1
ATOM 1964 C C . HIS A 1 287 ? -62.467 -26.053 126.200 1.00 50.88 287 HIS A C 1
ATOM 1966 O O . HIS A 1 287 ? -62.909 -26.285 127.331 1.00 50.88 287 HIS A O 1
ATOM 1972 N N . PRO A 1 288 ? -62.108 -27.066 125.380 1.00 55.47 288 PRO A N 1
ATOM 1973 C CA . PRO A 1 288 ? -62.135 -28.481 125.778 1.00 55.47 288 PRO A CA 1
ATOM 1974 C C . PRO A 1 288 ? -60.814 -28.972 126.415 1.00 55.47 288 PRO A C 1
ATOM 1976 O O . PRO A 1 288 ? -59.728 -28.539 126.032 1.00 55.47 288 PRO A O 1
ATOM 1979 N N . VAL A 1 289 ? -60.892 -29.934 127.347 1.00 58.97 289 VAL A N 1
ATOM 1980 C CA . VAL A 1 289 ? -59.728 -30.598 127.989 1.00 58.97 289 VAL A CA 1
ATOM 1981 C C . VAL A 1 289 ? -59.856 -32.132 127.997 1.00 58.97 289 VAL A C 1
ATOM 1983 O O . VAL A 1 289 ? -60.965 -32.656 128.090 1.00 58.97 289 VAL A O 1
ATOM 1986 N N . VAL A 1 290 ? -58.716 -32.848 127.921 1.00 58.72 290 VAL A N 1
ATOM 1987 C CA . VAL A 1 290 ? -58.601 -34.330 127.941 1.00 58.72 290 VAL A CA 1
ATOM 1988 C C . VAL A 1 290 ? -57.534 -34.772 128.955 1.00 58.72 290 VAL A C 1
ATOM 1990 O O . VAL A 1 290 ? -56.424 -34.245 128.962 1.00 58.72 290 VAL A O 1
ATOM 1993 N N . VAL A 1 291 ? -57.841 -35.749 129.811 1.00 56.94 291 VAL A N 1
ATOM 1994 C CA . VAL A 1 291 ? -57.007 -36.142 130.968 1.00 56.94 291 VAL A CA 1
ATOM 1995 C C . VAL A 1 291 ? -56.123 -37.385 130.656 1.00 56.94 291 VAL A C 1
ATOM 1997 O O . VAL A 1 291 ? -56.690 -38.447 130.422 1.00 56.94 291 VAL A O 1
ATOM 2000 N N . GLY A 1 292 ? -54.765 -37.300 130.703 1.00 61.28 292 GLY A N 1
ATOM 2001 C CA . GLY A 1 292 ? -53.849 -38.461 130.948 1.00 61.28 292 GLY A CA 1
ATOM 2002 C C . GLY A 1 292 ? -52.815 -38.981 129.897 1.00 61.28 292 GLY A C 1
ATOM 2003 O O . GLY A 1 292 ? -52.536 -40.178 129.906 1.00 61.28 292 GLY A O 1
ATOM 2004 N N . TRP A 1 293 ? -52.210 -38.175 129.006 1.00 52.94 293 TRP A N 1
ATOM 2005 C CA . TRP A 1 293 ? -51.564 -38.681 127.761 1.00 52.94 293 TRP A CA 1
ATOM 2006 C C . TRP A 1 293 ? -50.029 -38.459 127.594 1.00 52.94 293 TRP A C 1
ATOM 2008 O O . TRP A 1 293 ? -49.619 -37.642 126.776 1.00 52.94 293 TRP A O 1
ATOM 2018 N N . ASN A 1 294 ? -49.141 -39.164 128.320 1.00 51.47 294 ASN A N 1
ATOM 2019 C CA . ASN A 1 294 ? -47.689 -38.847 128.309 1.00 51.47 294 ASN A CA 1
ATOM 2020 C C . ASN A 1 294 ? -46.639 -40.005 128.261 1.00 51.47 294 ASN A C 1
ATOM 2022 O O . ASN A 1 294 ? -45.585 -39.832 128.867 1.00 51.47 294 ASN A O 1
ATOM 2026 N N . THR A 1 295 ? -46.808 -41.155 127.568 1.00 48.12 295 THR A N 1
ATOM 2027 C CA . THR A 1 295 ? -45.863 -42.308 127.773 1.00 48.12 295 THR A CA 1
ATOM 2028 C C . THR A 1 295 ? -45.332 -43.206 126.608 1.00 48.12 295 THR A C 1
ATOM 2030 O O . THR A 1 295 ? -44.939 -44.331 126.917 1.00 48.12 295 THR A O 1
ATOM 2033 N N . LYS A 1 296 ? -45.168 -42.831 125.315 1.00 43.62 296 LYS A N 1
ATOM 2034 C CA . LYS A 1 296 ? -44.483 -43.754 124.334 1.00 43.62 296 LYS A CA 1
ATOM 2035 C C . LYS A 1 296 ? -43.671 -43.105 123.175 1.00 43.62 296 LYS A C 1
ATOM 2037 O O . LYS A 1 296 ? -44.179 -42.189 122.540 1.00 43.62 296 LYS A O 1
ATOM 2042 N N . ALA A 1 297 ? -42.476 -43.652 122.855 1.00 46.88 297 ALA A N 1
ATOM 2043 C CA . ALA A 1 297 ? -41.556 -43.307 121.735 1.00 46.88 297 ALA A CA 1
ATOM 2044 C C . ALA A 1 297 ? -40.687 -44.523 121.272 1.00 46.88 297 ALA A C 1
ATOM 2046 O O . ALA A 1 297 ? -40.472 -45.382 122.122 1.00 46.88 297 ALA A O 1
ATOM 2047 N N . ASP A 1 298 ? -40.236 -44.598 119.986 1.00 47.22 298 ASP A N 1
ATOM 2048 C CA . ASP A 1 298 ? -38.922 -45.149 119.488 1.00 47.22 298 ASP A CA 1
ATOM 2049 C C . ASP A 1 298 ? -38.742 -45.291 117.923 1.00 47.22 298 ASP A C 1
ATOM 2051 O O . ASP A 1 298 ? -39.707 -45.595 117.221 1.00 47.22 298 ASP A O 1
ATOM 2055 N N . VAL A 1 299 ? -37.459 -45.188 117.450 1.00 42.09 299 VAL A N 1
ATOM 2056 C CA . VAL A 1 299 ? -36.697 -45.838 116.301 1.00 42.09 299 VAL A CA 1
ATOM 2057 C C . VAL A 1 299 ? -36.143 -45.011 115.076 1.00 42.09 299 VAL A C 1
ATOM 2059 O O . VAL A 1 299 ? -36.901 -44.335 114.386 1.00 42.09 299 VAL A O 1
ATOM 2062 N N . ALA A 1 300 ? -34.829 -45.179 114.726 1.00 42.59 300 ALA A N 1
ATOM 2063 C CA . ALA A 1 300 ? -34.118 -44.735 113.479 1.00 42.59 300 ALA A CA 1
ATOM 2064 C C . ALA A 1 300 ? -32.882 -45.609 112.993 1.00 42.59 300 ALA A C 1
ATOM 2066 O O . ALA A 1 300 ? -32.126 -46.071 113.841 1.00 42.59 300 ALA A O 1
ATOM 2067 N N . ALA A 1 301 ? -32.660 -45.694 111.642 1.00 48.59 301 ALA A N 1
ATOM 2068 C CA . ALA A 1 301 ? -31.426 -45.773 110.753 1.00 48.59 301 ALA A CA 1
ATOM 2069 C C . ALA A 1 301 ? -30.501 -47.033 110.475 1.00 48.59 301 ALA A C 1
ATOM 2071 O O . ALA A 1 301 ? -30.150 -47.733 111.418 1.00 48.59 301 ALA A O 1
ATOM 2072 N N . LEU A 1 302 ? -30.026 -47.246 109.193 1.00 38.34 302 LEU A N 1
ATOM 2073 C CA . LEU A 1 302 ? -28.603 -47.272 108.637 1.00 38.34 302 LEU A CA 1
ATOM 2074 C C . LEU A 1 302 ? -28.372 -47.955 107.218 1.00 38.34 302 LEU A C 1
ATOM 2076 O O . LEU A 1 302 ? -29.136 -48.831 106.826 1.00 38.34 302 LEU A O 1
ATOM 2080 N N . ASP A 1 303 ? -27.276 -47.587 106.501 1.00 40.56 303 ASP A N 1
ATOM 2081 C CA . ASP A 1 303 ? -26.788 -47.840 105.098 1.00 40.56 303 ASP A CA 1
ATOM 2082 C C . ASP A 1 303 ? -25.294 -48.357 105.015 1.00 40.56 303 ASP A C 1
ATOM 2084 O O . ASP A 1 303 ? -24.566 -48.102 105.977 1.00 40.56 303 ASP A O 1
ATOM 2088 N N . SER A 1 304 ? -24.821 -49.018 103.905 1.00 41.47 304 SER A N 1
ATOM 2089 C CA . SER A 1 304 ? -23.419 -49.076 103.297 1.00 41.47 304 SER A CA 1
ATOM 2090 C C . SER A 1 304 ? -22.888 -50.412 102.644 1.00 41.47 304 SER A C 1
ATOM 2092 O O . SER A 1 304 ? -22.789 -51.410 103.362 1.00 41.47 304 SER A O 1
ATOM 2094 N N . LYS A 1 305 ? -22.358 -50.405 101.371 1.00 40.62 305 LYS A N 1
ATOM 2095 C CA . LYS A 1 305 ? -21.072 -51.061 100.861 1.00 40.62 305 LYS A CA 1
ATOM 2096 C C . LYS A 1 305 ? -20.763 -51.033 99.306 1.00 40.62 305 LYS A C 1
ATOM 2098 O O . LYS A 1 305 ? -21.613 -51.486 98.549 1.00 40.62 305 LYS A O 1
ATOM 2103 N N . TYR A 1 306 ? -19.501 -50.677 98.894 1.00 39.16 306 TYR A N 1
ATOM 2104 C CA . TYR A 1 306 ? -18.528 -51.245 97.853 1.00 39.16 306 TYR A CA 1
ATOM 2105 C C . TYR A 1 306 ? -17.773 -50.327 96.797 1.00 39.16 306 TYR A C 1
ATOM 2107 O O . TYR A 1 306 ? -18.405 -49.443 96.232 1.00 39.16 306 TYR A O 1
ATOM 2115 N N . VAL A 1 307 ? -16.455 -50.586 96.461 1.00 47.50 307 VAL A N 1
ATOM 2116 C CA . VAL A 1 307 ? -15.536 -49.913 95.427 1.00 47.50 307 VAL A CA 1
ATOM 2117 C C . VAL A 1 307 ? -14.383 -50.835 94.805 1.00 47.50 307 VAL A C 1
ATOM 2119 O O . VAL A 1 307 ? -14.087 -51.859 95.417 1.00 47.50 307 VAL A O 1
ATOM 2122 N N . LYS A 1 308 ? -13.710 -50.508 93.639 1.00 44.16 308 LYS A N 1
ATOM 2123 C CA . LYS A 1 308 ? -12.696 -51.284 92.783 1.00 44.16 308 LYS A CA 1
ATOM 2124 C C . LYS A 1 308 ? -11.392 -50.497 92.307 1.00 44.16 308 LYS A C 1
ATOM 2126 O O . LYS A 1 308 ? -11.493 -49.276 92.261 1.00 44.16 308 LYS A O 1
ATOM 2131 N N . PRO A 1 309 ? -10.221 -51.108 91.884 1.00 52.75 309 PRO A N 1
ATOM 2132 C CA . PRO A 1 309 ? -8.938 -50.410 91.516 1.00 52.75 309 PRO A CA 1
ATOM 2133 C C . PRO A 1 309 ? -8.435 -50.438 90.021 1.00 52.75 309 PRO A C 1
ATOM 2135 O O . PRO A 1 309 ? -9.038 -51.095 89.174 1.00 52.75 309 PRO A O 1
ATOM 2138 N N . SER A 1 310 ? -7.310 -49.740 89.697 1.00 47.66 310 SER A N 1
ATOM 2139 C CA . SER A 1 310 ? -7.102 -48.899 88.479 1.00 47.66 310 SER A CA 1
ATOM 2140 C C . SER A 1 310 ? -5.773 -48.977 87.640 1.00 47.66 310 SER A C 1
ATOM 2142 O O . SER A 1 310 ? -5.282 -47.925 87.235 1.00 47.66 310 SER A O 1
ATOM 2144 N N . ALA A 1 311 ? -5.167 -50.137 87.310 1.00 55.44 311 ALA A N 1
ATOM 2145 C CA . ALA A 1 311 ? -3.881 -50.164 86.544 1.00 55.44 311 ALA A CA 1
ATOM 2146 C C . ALA A 1 311 ? -3.769 -51.057 85.273 1.00 55.44 311 ALA A C 1
ATOM 2148 O O . ALA A 1 311 ? -2.697 -51.113 84.679 1.00 55.44 311 ALA A O 1
ATOM 2149 N N . GLY A 1 312 ? -4.837 -51.702 84.785 1.00 61.53 312 GLY A N 1
ATOM 2150 C CA . GLY A 1 312 ? -4.806 -52.467 83.512 1.00 61.53 312 GLY A CA 1
ATOM 2151 C C . GLY A 1 312 ? -3.959 -53.766 83.512 1.00 61.53 312 GLY A C 1
ATOM 2152 O O . GLY A 1 312 ? -3.263 -54.059 84.477 1.00 61.53 312 GLY A O 1
ATOM 2153 N N . ILE A 1 313 ? -4.068 -54.597 82.456 1.00 57.59 313 ILE A N 1
ATOM 2154 C CA . ILE A 1 313 ? -3.633 -56.022 82.432 1.00 57.59 313 ILE A CA 1
ATOM 2155 C C . ILE A 1 313 ? -2.351 -56.248 81.553 1.00 57.59 313 ILE A C 1
ATOM 2157 O O . ILE A 1 313 ? -2.361 -55.815 80.404 1.00 57.59 313 ILE A O 1
ATOM 2161 N N . PRO A 1 314 ? -1.265 -56.927 82.013 1.00 67.31 314 PRO A N 1
ATOM 2162 C CA . PRO A 1 314 ? 0.032 -57.106 81.285 1.00 67.31 314 PRO A CA 1
ATOM 2163 C C . PRO A 1 314 ? 0.131 -58.145 80.121 1.00 67.31 314 PRO A C 1
ATOM 2165 O O . PRO A 1 314 ? -0.609 -59.123 80.096 1.00 67.31 314 PRO A O 1
ATOM 2168 N N . LYS A 1 315 ? 1.138 -58.008 79.214 1.00 62.31 315 LYS A N 1
ATOM 2169 C CA . LYS A 1 315 ? 1.402 -58.816 77.972 1.00 62.31 315 LYS A CA 1
ATOM 2170 C C . LYS A 1 315 ? 1.590 -60.331 78.170 1.00 62.31 315 LYS A C 1
ATOM 2172 O O . LYS A 1 315 ? 1.284 -61.097 77.264 1.00 62.31 315 LYS A O 1
ATOM 2177 N N . ALA A 1 316 ? 2.043 -60.776 79.340 1.00 61.94 316 ALA A N 1
ATOM 2178 C CA . ALA A 1 316 ? 2.106 -62.204 79.673 1.00 61.94 316 ALA A CA 1
ATOM 2179 C C . ALA A 1 316 ? 0.711 -62.842 79.829 1.00 61.94 316 ALA A C 1
ATOM 2181 O O . ALA A 1 316 ? 0.588 -64.060 79.840 1.00 61.94 316 ALA A O 1
ATOM 2182 N N . HIS A 1 317 ? -0.338 -62.020 79.948 1.00 63.34 317 HIS A N 1
ATOM 2183 C CA . HIS A 1 317 ? -1.728 -62.458 80.060 1.00 63.34 317 HIS A CA 1
ATOM 2184 C C . HIS A 1 317 ? -2.454 -62.437 78.699 1.00 63.34 317 HIS A C 1
ATOM 2186 O O . HIS A 1 317 ? -3.677 -62.558 78.659 1.00 63.34 317 HIS A O 1
ATOM 2192 N N . LEU A 1 318 ? -1.717 -62.255 77.590 1.00 69.56 318 LEU A N 1
ATOM 2193 C CA . LEU A 1 318 ? -2.230 -62.346 76.220 1.00 69.56 318 LEU A CA 1
ATOM 2194 C C . LEU A 1 318 ? -1.908 -63.716 75.608 1.00 69.56 318 LEU A C 1
ATOM 2196 O O . LEU A 1 318 ? -0.817 -64.252 75.803 1.00 69.56 318 LEU A O 1
ATOM 2200 N N . ASP A 1 319 ? -2.847 -64.238 74.823 1.00 75.38 319 ASP A N 1
ATOM 2201 C CA . ASP A 1 319 ? -2.789 -65.562 74.195 1.00 75.38 319 ASP A CA 1
ATOM 2202 C C . ASP A 1 319 ? -1.629 -65.727 73.186 1.00 75.38 319 ASP A C 1
ATOM 2204 O O . ASP A 1 319 ? -1.234 -64.794 72.477 1.00 75.38 319 ASP A O 1
ATOM 2208 N N . THR A 1 320 ? -1.089 -66.945 73.104 1.00 64.38 320 THR A N 1
ATOM 2209 C CA . THR A 1 320 ? 0.076 -67.340 72.298 1.00 64.38 320 THR A CA 1
ATOM 2210 C C . THR A 1 320 ? -0.089 -67.086 70.791 1.00 64.38 320 THR A C 1
ATOM 2212 O O . THR A 1 320 ? 0.891 -66.755 70.120 1.00 64.38 320 THR A O 1
ATOM 2215 N N . ALA A 1 321 ? -1.306 -67.152 70.237 1.00 66.44 321 ALA A N 1
ATOM 2216 C CA . ALA A 1 321 ? -1.546 -66.880 68.814 1.00 66.44 321 ALA A CA 1
ATOM 2217 C C . ALA A 1 321 ? -1.289 -65.407 68.439 1.00 66.44 321 ALA A C 1
ATOM 2219 O O . ALA A 1 321 ? -0.802 -65.106 67.343 1.00 66.44 321 ALA A O 1
ATOM 2220 N N . VAL A 1 322 ? -1.557 -64.491 69.375 1.00 68.62 322 VAL A N 1
ATOM 2221 C CA . VAL A 1 322 ? -1.305 -63.050 69.216 1.00 68.62 322 VAL A CA 1
ATOM 2222 C C . VAL A 1 322 ? 0.192 -62.747 69.317 1.00 68.62 322 VAL A C 1
ATOM 2224 O O . VAL A 1 322 ? 0.685 -61.836 68.654 1.00 68.62 322 VAL A O 1
ATOM 2227 N N . GLN A 1 323 ? 0.945 -63.553 70.069 1.00 76.12 323 GLN A N 1
ATOM 2228 C CA . GLN A 1 323 ? 2.403 -63.439 70.143 1.00 76.12 323 GLN A CA 1
ATOM 2229 C C . GLN A 1 323 ? 3.070 -63.873 68.817 1.00 76.12 323 GLN A C 1
ATOM 2231 O O . GLN A 1 323 ? 3.885 -63.127 68.278 1.00 76.12 323 GLN A O 1
ATOM 2236 N N . ALA A 1 324 ? 2.641 -64.992 68.216 1.00 70.00 324 ALA A N 1
ATOM 2237 C CA . ALA A 1 324 ? 3.198 -65.520 66.958 1.00 70.00 324 ALA A CA 1
ATOM 2238 C C . ALA A 1 324 ? 2.888 -64.665 65.707 1.00 70.00 324 ALA A C 1
ATOM 2240 O O . ALA A 1 324 ? 3.627 -64.687 64.719 1.00 70.00 324 ALA A O 1
ATOM 2241 N N . GLY A 1 325 ? 1.788 -63.904 65.719 1.00 71.56 325 GLY A N 1
ATOM 2242 C CA . GLY A 1 325 ? 1.461 -62.951 64.651 1.00 71.56 325 GLY A CA 1
ATOM 2243 C C . GLY A 1 325 ? 2.418 -61.756 64.587 1.00 71.56 325 GLY A C 1
ATOM 2244 O O . GLY A 1 325 ? 2.645 -61.218 63.505 1.00 71.56 325 GLY A O 1
ATOM 2245 N N . LEU A 1 326 ? 3.016 -61.384 65.723 1.00 69.12 326 LEU A N 1
ATOM 2246 C CA . LEU A 1 326 ? 3.913 -60.234 65.832 1.00 69.12 326 LEU A CA 1
ATOM 2247 C C . LEU A 1 326 ? 5.341 -60.547 65.333 1.00 69.12 326 LEU A C 1
ATOM 2249 O O . LEU A 1 326 ? 6.030 -59.643 64.875 1.00 69.12 326 LEU A O 1
ATOM 2253 N N . GLU A 1 327 ? 5.764 -61.818 65.342 1.00 71.50 327 GLU A N 1
ATOM 2254 C CA . GLU A 1 327 ? 7.093 -62.255 64.870 1.00 71.50 327 GLU A CA 1
ATOM 2255 C C . GLU A 1 327 ? 7.170 -62.459 63.342 1.00 71.50 327 GLU A C 1
ATOM 2257 O O . GLU A 1 327 ? 8.176 -62.111 62.723 1.00 71.50 327 GLU A O 1
ATOM 2262 N N . ARG A 1 328 ? 6.099 -62.938 62.685 1.00 69.94 328 ARG A N 1
ATOM 2263 C CA . ARG A 1 328 ? 6.068 -63.112 61.210 1.00 69.94 328 ARG A CA 1
ATOM 2264 C C . ARG A 1 328 ? 6.095 -61.793 60.431 1.00 69.94 328 ARG A C 1
ATOM 2266 O O . ARG A 1 328 ? 6.533 -61.768 59.286 1.00 69.94 328 ARG A O 1
ATOM 2273 N N . ALA A 1 329 ? 5.649 -60.698 61.043 1.00 66.38 329 ALA A N 1
ATOM 2274 C CA . ALA A 1 329 ? 5.703 -59.367 60.442 1.00 66.38 329 ALA A CA 1
ATOM 2275 C C . ALA A 1 329 ? 7.141 -58.815 60.332 1.00 66.38 329 ALA A C 1
ATOM 2277 O O . ALA A 1 329 ? 7.369 -57.857 59.600 1.00 66.38 329 ALA A O 1
ATOM 2278 N N . ALA A 1 330 ? 8.118 -59.423 61.017 1.00 57.44 330 ALA A N 1
ATOM 2279 C CA . ALA A 1 330 ? 9.485 -58.915 61.091 1.00 57.44 330 ALA A CA 1
ATOM 2280 C C . ALA A 1 330 ? 10.435 -59.392 59.963 1.00 57.44 330 ALA A C 1
ATOM 2282 O O . ALA A 1 330 ? 11.581 -58.952 59.946 1.00 57.44 330 ALA A O 1
ATOM 2283 N N . THR A 1 331 ? 10.025 -60.269 59.024 1.00 61.19 331 THR A N 1
ATOM 2284 C CA . THR A 1 331 ? 10.971 -60.943 58.085 1.00 61.19 331 THR A CA 1
ATOM 2285 C C . THR A 1 331 ? 10.581 -61.028 56.588 1.00 61.19 331 THR A C 1
ATOM 2287 O O . THR A 1 331 ? 11.166 -61.822 55.855 1.00 61.19 331 THR A O 1
ATOM 2290 N N . ALA A 1 332 ? 9.670 -60.203 56.052 1.00 55.66 332 ALA A N 1
ATOM 2291 C CA . ALA A 1 332 ? 9.296 -60.270 54.625 1.00 55.66 332 ALA A CA 1
ATOM 2292 C C . ALA A 1 332 ? 10.129 -59.345 53.688 1.00 55.66 332 ALA A C 1
ATOM 2294 O O . ALA A 1 332 ? 10.045 -58.125 53.787 1.00 55.66 332 ALA A O 1
ATOM 2295 N N . TYR A 1 333 ? 10.824 -59.968 52.718 1.00 55.56 333 TYR A N 1
ATOM 2296 C CA . TYR A 1 333 ? 11.492 -59.445 51.497 1.00 55.56 333 TYR A CA 1
ATOM 2297 C C . TYR A 1 333 ? 12.934 -58.878 51.597 1.00 55.56 333 TYR A C 1
ATOM 2299 O O . TYR A 1 333 ? 13.181 -57.848 52.219 1.00 55.56 333 TYR A O 1
ATOM 2307 N N . GLN A 1 334 ? 13.885 -59.496 50.871 1.00 60.16 334 GLN A N 1
ATOM 2308 C CA . GLN A 1 334 ? 15.241 -58.971 50.609 1.00 60.16 334 GLN A CA 1
ATOM 2309 C C . GLN A 1 334 ? 15.560 -58.964 49.099 1.00 60.16 334 GLN A C 1
ATOM 2311 O O . GLN A 1 334 ? 15.348 -59.953 48.404 1.00 60.16 334 GLN A O 1
ATOM 2316 N N . LYS A 1 335 ? 16.082 -57.840 48.589 1.00 51.16 335 LYS A N 1
ATOM 2317 C CA . LYS A 1 335 ? 16.424 -57.604 47.170 1.00 51.16 335 LYS A CA 1
ATOM 2318 C C . LYS A 1 335 ? 17.775 -58.252 46.782 1.00 51.16 335 LYS A C 1
ATOM 2320 O O . LYS A 1 335 ? 18.742 -58.038 47.512 1.00 51.16 335 LYS A O 1
ATOM 2325 N N . PRO A 1 336 ? 17.914 -58.925 45.618 1.00 64.44 336 PRO A N 1
ATOM 2326 C CA . PRO A 1 336 ? 19.210 -59.426 45.138 1.00 64.44 336 PRO A CA 1
ATOM 2327 C C . PRO A 1 336 ? 20.156 -58.307 44.655 1.00 64.44 336 PRO A C 1
ATOM 2329 O O . PRO A 1 336 ? 19.742 -57.370 43.969 1.00 64.44 336 PRO A O 1
ATOM 2332 N N . GLY A 1 337 ? 21.448 -58.418 44.983 1.00 55.47 337 GLY A N 1
ATOM 2333 C CA . GLY A 1 337 ? 22.465 -57.377 44.757 1.00 55.47 337 GLY A CA 1
ATOM 2334 C C . GLY A 1 337 ? 22.904 -57.133 43.304 1.00 55.47 337 GLY A C 1
ATOM 2335 O O . GLY A 1 337 ? 23.546 -56.122 43.046 1.00 55.47 337 GLY A O 1
ATOM 2336 N N . ALA A 1 338 ? 22.545 -57.998 42.349 1.00 59.41 338 ALA A N 1
ATOM 2337 C CA . ALA A 1 338 ? 22.946 -57.866 40.938 1.00 59.41 338 ALA A CA 1
ATOM 2338 C C . ALA A 1 338 ? 21.929 -57.109 40.053 1.00 59.41 338 ALA A C 1
ATOM 2340 O O . ALA A 1 338 ? 22.127 -56.993 38.846 1.00 59.41 338 ALA A O 1
ATOM 2341 N N . GLY A 1 339 ? 20.845 -56.583 40.636 1.00 64.19 339 GLY A N 1
ATOM 2342 C CA . GLY A 1 339 ? 19.702 -56.071 39.872 1.00 64.19 339 GLY A CA 1
ATOM 2343 C C . GLY A 1 339 ? 18.755 -57.192 39.421 1.00 64.19 339 GLY A C 1
ATOM 2344 O O . GLY A 1 339 ? 19.052 -58.371 39.587 1.00 64.19 339 GLY A O 1
ATOM 2345 N N . ILE A 1 340 ? 17.578 -56.815 38.916 1.00 72.19 340 ILE A N 1
ATOM 2346 C CA . ILE A 1 340 ? 16.511 -57.754 38.529 1.00 72.19 340 ILE A CA 1
ATOM 2347 C C . ILE A 1 340 ? 16.862 -58.369 37.156 1.00 72.19 340 ILE A C 1
ATOM 2349 O O . ILE A 1 340 ? 17.028 -57.606 36.200 1.00 72.19 340 ILE A O 1
ATOM 2353 N N . PRO A 1 341 ? 16.988 -59.703 37.016 1.00 76.81 341 PRO A N 1
ATOM 2354 C CA . PRO A 1 341 ? 17.239 -60.361 35.732 1.00 76.81 341 PRO A CA 1
ATOM 2355 C C . PRO A 1 341 ? 16.161 -60.050 34.683 1.00 76.81 341 PRO A C 1
ATOM 2357 O O . PRO A 1 341 ? 14.982 -59.938 35.008 1.00 76.81 341 PRO A O 1
ATOM 2360 N N . ARG A 1 342 ? 16.534 -59.974 33.394 1.00 71.25 342 ARG A N 1
ATOM 2361 C CA . ARG A 1 342 ? 15.604 -59.628 32.294 1.00 71.25 342 ARG A CA 1
ATOM 2362 C C . ARG A 1 342 ? 14.385 -60.555 32.211 1.00 71.25 342 ARG A C 1
ATOM 2364 O O . ARG A 1 342 ? 13.320 -60.096 31.825 1.00 71.25 342 ARG A O 1
ATOM 2371 N N . THR A 1 343 ? 14.533 -61.818 32.602 1.00 71.62 343 THR A N 1
ATOM 2372 C CA . THR A 1 343 ? 13.462 -62.828 32.654 1.00 71.62 343 THR A CA 1
ATOM 2373 C C . THR A 1 343 ? 12.440 -62.590 33.763 1.00 71.62 343 THR A C 1
ATOM 2375 O O . THR A 1 343 ? 11.340 -63.125 33.693 1.00 71.62 343 THR A O 1
ATOM 2378 N N . GLU A 1 344 ? 12.793 -61.795 34.771 1.00 72.50 344 GLU A N 1
ATOM 2379 C CA . GLU A 1 344 ? 11.929 -61.427 35.897 1.00 72.50 344 GLU A CA 1
ATOM 2380 C C . GLU A 1 344 ? 11.269 -60.052 35.702 1.00 72.50 344 GLU A C 1
ATOM 2382 O O . GLU A 1 344 ? 10.441 -59.635 36.510 1.00 72.50 344 GLU A O 1
ATOM 2387 N N . LEU A 1 345 ? 11.616 -59.339 34.624 1.00 79.56 345 LEU A N 1
ATOM 2388 C CA . LEU A 1 345 ? 10.921 -58.122 34.212 1.00 79.56 345 LEU A CA 1
ATOM 2389 C C . LEU A 1 345 ? 9.627 -58.471 33.474 1.00 79.56 345 LEU A C 1
ATOM 2391 O O . LEU A 1 345 ? 9.526 -59.507 32.818 1.00 79.56 345 LEU A O 1
ATOM 2395 N N . ASP A 1 346 ? 8.659 -57.561 33.521 1.00 85.81 346 ASP A N 1
ATOM 2396 C CA . ASP A 1 346 ? 7.407 -57.696 32.781 1.00 85.81 346 ASP A CA 1
ATOM 2397 C C . ASP A 1 346 ? 7.643 -57.891 31.267 1.00 85.81 346 ASP A C 1
ATOM 2399 O O . ASP A 1 346 ? 8.558 -57.313 30.668 1.00 85.81 346 ASP A O 1
ATOM 2403 N N . SER A 1 347 ? 6.797 -58.701 30.626 1.00 78.19 347 SER A N 1
ATOM 2404 C CA . SER A 1 347 ? 6.955 -59.093 29.217 1.00 78.19 347 SER A CA 1
ATOM 2405 C C . SER A 1 347 ? 6.946 -57.900 28.245 1.00 78.19 347 SER A C 1
ATOM 2407 O O . SER A 1 347 ? 7.612 -57.939 27.202 1.00 78.19 347 SER A O 1
ATOM 2409 N N . ALA A 1 348 ? 6.257 -56.801 28.582 1.00 78.06 348 ALA A N 1
ATOM 2410 C CA . ALA A 1 348 ? 6.256 -55.580 27.773 1.00 78.06 348 ALA A CA 1
ATOM 2411 C C . ALA A 1 348 ? 7.620 -54.864 27.789 1.00 78.06 348 ALA A C 1
ATOM 2413 O O . ALA A 1 348 ? 8.071 -54.325 26.770 1.00 78.06 348 ALA A O 1
ATOM 2414 N N . VAL A 1 349 ? 8.316 -54.907 28.928 1.00 82.88 349 VAL A N 1
ATOM 2415 C CA . VAL A 1 349 ? 9.664 -54.344 29.086 1.00 82.88 349 VAL A CA 1
ATOM 2416 C C . VAL A 1 349 ? 10.676 -55.183 28.308 1.00 82.88 349 VAL A C 1
ATOM 2418 O O . VAL A 1 349 ? 11.500 -54.637 27.572 1.00 82.88 349 VAL A O 1
ATOM 2421 N N . GLN A 1 350 ? 10.560 -56.513 28.382 1.00 85.31 350 GLN A N 1
ATOM 2422 C CA . GLN A 1 350 ? 11.411 -57.427 27.615 1.00 85.31 350 GLN A CA 1
ATOM 2423 C C . GLN A 1 350 ? 11.293 -57.196 26.099 1.00 85.31 350 GLN A C 1
ATOM 2425 O O . GLN A 1 350 ? 12.309 -57.177 25.399 1.00 85.31 350 GLN A O 1
ATOM 2430 N N . SER A 1 351 ? 10.071 -56.965 25.610 1.00 79.94 351 SER A N 1
ATOM 2431 C CA . SER A 1 351 ? 9.776 -56.693 24.195 1.00 79.94 351 SER A CA 1
ATOM 2432 C C . SER A 1 351 ? 10.315 -55.337 23.731 1.00 79.94 351 SER A C 1
ATOM 2434 O O . SER A 1 351 ? 10.876 -55.224 22.642 1.00 79.94 351 SER A O 1
ATOM 2436 N N . SER A 1 352 ? 10.189 -54.302 24.565 1.00 81.00 352 SER A N 1
ATOM 2437 C CA . SER A 1 352 ? 10.688 -52.956 24.248 1.00 81.00 352 SER A CA 1
ATOM 2438 C C . SER A 1 352 ? 12.208 -52.938 24.095 1.00 81.00 352 SER A C 1
ATOM 2440 O O . SER A 1 352 ? 12.739 -52.324 23.172 1.00 81.00 352 SER A O 1
ATOM 2442 N N . LEU A 1 353 ? 12.907 -53.679 24.954 1.00 80.50 353 LEU A N 1
ATOM 2443 C CA . LEU A 1 353 ? 14.361 -53.765 24.922 1.00 80.50 353 LEU A CA 1
ATOM 2444 C C . LEU A 1 353 ? 14.859 -54.609 23.726 1.00 80.50 353 LEU A C 1
ATOM 2446 O O . LEU A 1 353 ? 15.912 -54.322 23.178 1.00 80.50 353 LEU A O 1
ATOM 2450 N N . ALA A 1 354 ? 14.078 -55.586 23.243 1.00 78.12 354 ALA A N 1
ATOM 2451 C CA . ALA A 1 354 ? 14.397 -56.334 22.016 1.00 78.12 354 ALA A CA 1
ATOM 2452 C C . ALA A 1 354 ? 14.222 -55.480 20.747 1.00 78.12 354 ALA A C 1
ATOM 2454 O O . ALA A 1 354 ? 15.003 -55.585 19.805 1.00 78.12 354 ALA A O 1
ATOM 2455 N N . ARG A 1 355 ? 13.226 -54.583 20.732 1.00 75.44 355 ARG A N 1
ATOM 2456 C CA . ARG A 1 355 ? 13.046 -53.613 19.639 1.00 75.44 355 ARG A CA 1
ATOM 2457 C C . ARG A 1 355 ? 14.218 -52.636 19.544 1.00 75.44 355 ARG A C 1
ATOM 2459 O O . ARG A 1 355 ? 14.611 -52.294 18.431 1.00 75.44 355 ARG A O 1
ATOM 2466 N N . ALA A 1 356 ? 14.779 -52.226 20.683 1.00 73.50 356 ALA A N 1
ATOM 2467 C CA . ALA A 1 356 ? 15.965 -51.373 20.737 1.00 73.50 356 ALA A CA 1
ATOM 2468 C C . ALA A 1 356 ? 17.212 -52.059 20.145 1.00 73.50 356 ALA A C 1
ATOM 2470 O O . ALA A 1 356 ? 17.953 -51.416 19.407 1.00 73.50 356 ALA A O 1
ATOM 2471 N N . ASP A 1 357 ? 17.389 -53.365 20.380 1.00 72.62 357 ASP A N 1
ATOM 2472 C CA . ASP A 1 357 ? 18.503 -54.145 19.812 1.00 72.62 357 ASP A CA 1
ATOM 2473 C C . ASP A 1 357 ? 18.415 -54.289 18.277 1.00 72.62 357 ASP A C 1
ATOM 2475 O O . ASP A 1 357 ? 19.433 -54.428 17.604 1.00 72.62 357 ASP A O 1
ATOM 2479 N N . SER A 1 358 ? 17.208 -54.219 17.702 1.00 68.81 358 SER A N 1
ATOM 2480 C CA . SER A 1 358 ? 16.970 -54.313 16.248 1.00 68.81 358 SER A CA 1
ATOM 2481 C C . SER A 1 358 ? 16.898 -52.967 15.507 1.00 68.81 358 SER A C 1
ATOM 2483 O O . SER A 1 358 ? 16.665 -52.942 14.297 1.00 68.81 358 SER A O 1
ATOM 2485 N N . ALA A 1 359 ? 17.037 -51.841 16.210 1.00 70.06 359 ALA A N 1
ATOM 2486 C CA . ALA A 1 359 ? 16.919 -50.513 15.615 1.00 70.06 359 ALA A CA 1
ATOM 2487 C C . ALA A 1 359 ? 18.202 -50.105 14.866 1.00 70.06 359 ALA A C 1
ATOM 2489 O O . ALA A 1 359 ? 19.310 -50.408 15.304 1.00 70.06 359 ALA A O 1
ATOM 2490 N N . VAL A 1 360 ? 18.054 -49.379 13.748 1.00 72.56 360 VAL A N 1
ATOM 2491 C CA . VAL A 1 360 ? 19.185 -48.775 13.023 1.00 72.56 360 VAL A CA 1
ATOM 2492 C C . VAL A 1 360 ? 19.895 -47.794 13.956 1.00 72.56 360 VAL A C 1
ATOM 2494 O O . VAL A 1 360 ? 19.311 -46.796 14.377 1.00 72.56 360 VAL A O 1
ATOM 2497 N N . GLN A 1 361 ? 21.147 -48.100 14.286 1.00 73.69 361 GLN A N 1
ATOM 2498 C CA . GLN A 1 361 ? 21.983 -47.273 15.149 1.00 73.69 361 GLN A CA 1
ATOM 2499 C C . GLN A 1 361 ? 22.657 -46.178 14.316 1.00 73.69 361 GLN A C 1
ATOM 2501 O O . GLN A 1 361 ? 23.129 -46.421 13.203 1.00 73.69 361 GLN A O 1
ATOM 2506 N N . VAL A 1 362 ? 22.714 -44.971 14.871 1.00 75.56 362 VAL A N 1
ATOM 2507 C CA . VAL A 1 362 ? 23.613 -43.923 14.382 1.00 75.56 362 VAL A CA 1
ATOM 2508 C C . VAL A 1 362 ? 25.058 -44.290 14.743 1.00 75.56 362 VAL A C 1
ATOM 2510 O O . VAL A 1 362 ? 25.301 -44.980 15.732 1.00 75.56 362 VAL A O 1
ATOM 2513 N N . ASP A 1 363 ? 26.027 -43.864 13.941 1.00 71.94 363 ASP A N 1
ATOM 2514 C CA . ASP A 1 363 ? 27.443 -43.977 14.251 1.00 71.94 363 ASP A CA 1
ATOM 2515 C C . ASP A 1 363 ? 27.791 -43.210 15.539 1.00 71.94 363 ASP A C 1
ATOM 2517 O O . ASP A 1 363 ? 27.004 -42.415 16.059 1.00 71.94 363 ASP A O 1
ATOM 2521 N N . GLY A 1 364 ? 28.997 -43.434 16.065 1.00 68.38 364 GLY A N 1
ATOM 2522 C CA . GLY A 1 364 ? 29.480 -42.806 17.302 1.00 68.38 364 GLY A CA 1
ATOM 2523 C C . GLY A 1 364 ? 29.573 -41.271 17.271 1.00 68.38 364 GLY A C 1
ATOM 2524 O O . GLY A 1 364 ? 30.017 -40.679 18.251 1.00 68.38 364 GLY A O 1
ATOM 2525 N N . THR A 1 365 ? 29.166 -40.623 16.175 1.00 70.06 365 THR A N 1
ATOM 2526 C CA . THR A 1 365 ? 29.051 -39.166 16.032 1.00 70.06 365 THR A CA 1
ATOM 2527 C C . THR A 1 365 ? 27.606 -38.686 15.851 1.00 70.06 365 THR A C 1
ATOM 2529 O O . THR A 1 365 ? 27.371 -37.488 15.693 1.00 70.06 365 THR A O 1
ATOM 2532 N N . GLY A 1 366 ? 26.627 -39.595 15.907 1.00 66.62 366 GLY A N 1
ATOM 2533 C CA . GLY A 1 366 ? 25.204 -39.291 15.772 1.00 66.62 366 GLY A CA 1
ATOM 2534 C C . GLY A 1 366 ? 24.701 -39.232 14.327 1.00 66.62 366 GLY A C 1
ATOM 2535 O O . GLY A 1 366 ? 23.628 -38.676 14.094 1.00 66.62 366 GLY A O 1
ATOM 2536 N N . LYS A 1 367 ? 25.438 -39.782 13.352 1.00 68.94 367 LYS A N 1
ATOM 2537 C CA . LYS A 1 367 ? 25.042 -39.811 11.931 1.00 68.94 367 LYS A CA 1
ATOM 2538 C C . LYS A 1 367 ? 24.670 -41.214 11.470 1.00 68.94 367 LYS A C 1
ATOM 2540 O O . LYS A 1 367 ? 25.065 -42.197 12.071 1.00 68.94 367 LYS A O 1
ATOM 2545 N N . LEU A 1 368 ? 23.906 -41.340 10.390 1.00 70.38 368 LEU A N 1
ATOM 2546 C CA . LEU A 1 368 ? 23.688 -42.650 9.772 1.00 70.38 368 LEU A CA 1
ATOM 2547 C C . LEU A 1 368 ? 24.951 -43.076 8.994 1.00 70.38 368 LEU A C 1
ATOM 2549 O O . LEU A 1 368 ? 25.490 -42.245 8.261 1.00 70.38 368 LEU A O 1
ATOM 2553 N N . PRO A 1 369 ? 25.416 -44.336 9.113 1.00 75.06 369 PRO A N 1
ATOM 2554 C CA . PRO A 1 369 ? 26.537 -44.851 8.326 1.00 75.06 369 PRO A CA 1
ATOM 2555 C C . PRO A 1 369 ? 26.313 -44.700 6.814 1.00 75.06 369 PRO A C 1
ATOM 2557 O O . PRO A 1 369 ? 25.256 -45.064 6.303 1.00 75.06 369 PRO A O 1
ATOM 2560 N N . GLU A 1 370 ? 27.327 -44.225 6.087 1.00 61.97 370 GLU A N 1
ATOM 2561 C CA . GLU A 1 370 ? 27.253 -43.888 4.652 1.00 61.97 370 GLU A CA 1
ATOM 2562 C C . GLU A 1 370 ? 26.828 -45.071 3.761 1.00 61.97 370 GLU A C 1
ATOM 2564 O O . GLU A 1 370 ? 26.099 -44.892 2.792 1.00 61.97 370 GLU A O 1
ATOM 2569 N N . ALA A 1 371 ? 27.167 -46.304 4.149 1.00 66.25 371 ALA A N 1
ATOM 2570 C CA . ALA A 1 371 ? 26.744 -47.528 3.460 1.00 66.25 371 ALA A CA 1
ATOM 2571 C C . ALA A 1 371 ? 25.220 -47.786 3.495 1.00 66.25 371 ALA A C 1
ATOM 2573 O O . ALA A 1 371 ? 24.720 -48.606 2.727 1.00 66.25 371 ALA A O 1
ATOM 2574 N N . LEU A 1 372 ? 24.485 -47.113 4.389 1.00 66.19 372 LEU A N 1
ATOM 2575 C CA . LEU A 1 372 ? 23.023 -47.182 4.497 1.00 66.19 372 LEU A CA 1
ATOM 2576 C C . LEU A 1 372 ? 22.318 -46.044 3.738 1.00 66.19 372 LEU A C 1
ATOM 2578 O O . LEU A 1 372 ? 21.087 -46.010 3.715 1.00 66.19 372 LEU A O 1
ATOM 2582 N N . ILE A 1 373 ? 23.066 -45.127 3.112 1.00 63.28 373 ILE A N 1
ATOM 2583 C CA . ILE A 1 373 ? 22.530 -44.053 2.268 1.00 63.28 373 ILE A CA 1
ATOM 2584 C C . ILE A 1 373 ? 22.598 -44.523 0.801 1.00 63.28 373 ILE A C 1
ATOM 2586 O O . ILE A 1 373 ? 23.695 -44.707 0.275 1.00 63.28 373 ILE A O 1
ATOM 2590 N N . PRO A 1 374 ? 21.463 -44.747 0.106 1.00 62.25 374 PRO A N 1
ATOM 2591 C CA . PRO A 1 374 ? 21.473 -45.109 -1.310 1.00 62.25 374 PRO A CA 1
ATOM 2592 C C . PRO A 1 374 ? 22.144 -44.013 -2.144 1.00 62.25 374 PRO A C 1
ATOM 2594 O O . PRO A 1 374 ? 21.846 -42.835 -1.953 1.00 62.25 374 PRO A O 1
ATOM 2597 N N . ALA A 1 375 ? 22.999 -44.399 -3.095 1.00 53.69 375 ALA A N 1
ATOM 2598 C CA . ALA A 1 375 ? 23.656 -43.494 -4.038 1.00 53.69 375 ALA A CA 1
ATOM 2599 C C . ALA A 1 375 ? 22.642 -42.865 -5.017 1.00 53.69 375 ALA A C 1
ATOM 2601 O O . ALA A 1 375 ? 22.558 -43.237 -6.183 1.00 53.69 375 ALA A O 1
ATOM 2602 N N . VAL A 1 376 ? 21.821 -41.931 -4.544 1.00 59.53 376 VAL A N 1
ATOM 2603 C CA . VAL A 1 376 ? 21.186 -40.938 -5.410 1.00 59.53 376 VAL A CA 1
ATOM 2604 C C . VAL A 1 376 ? 22.224 -39.840 -5.587 1.00 59.53 376 VAL A C 1
ATOM 2606 O O . VAL A 1 376 ? 22.648 -39.236 -4.604 1.00 59.53 376 VAL A O 1
ATOM 2609 N N . ALA A 1 377 ? 22.686 -39.679 -6.829 1.00 52.47 377 ALA A N 1
ATOM 2610 C CA . ALA A 1 377 ? 23.749 -38.763 -7.213 1.00 52.47 377 ALA A CA 1
ATOM 2611 C C . ALA A 1 377 ? 23.512 -37.365 -6.630 1.00 52.47 377 ALA A C 1
ATOM 2613 O O . ALA A 1 377 ? 22.380 -36.876 -6.576 1.00 52.47 377 ALA A O 1
ATOM 2614 N N . MET A 1 378 ? 24.595 -36.757 -6.150 1.00 55.44 378 MET A N 1
ATOM 2615 C CA . MET A 1 378 ? 24.593 -35.385 -5.667 1.00 55.44 378 MET A CA 1
ATOM 2616 C C . MET A 1 378 ? 24.043 -34.480 -6.766 1.00 55.44 378 MET A C 1
ATOM 2618 O O . MET A 1 378 ? 24.494 -34.543 -7.901 1.00 55.44 378 MET A O 1
ATOM 2622 N N . THR A 1 379 ? 23.031 -33.694 -6.427 1.00 76.88 379 THR A N 1
ATOM 2623 C CA . THR A 1 379 ? 22.316 -32.858 -7.376 1.00 76.88 379 THR A CA 1
ATOM 2624 C C . THR A 1 379 ? 23.141 -31.620 -7.723 1.00 76.88 379 THR A C 1
ATOM 2626 O O . THR A 1 379 ? 23.165 -30.672 -6.936 1.00 76.88 379 THR A O 1
ATOM 2629 N N . ASP A 1 380 ? 23.794 -31.608 -8.884 1.00 86.38 380 ASP A N 1
ATOM 2630 C CA . ASP A 1 380 ? 24.568 -30.454 -9.341 1.00 86.38 380 ASP A CA 1
ATOM 2631 C C . ASP A 1 380 ? 23.764 -29.575 -10.311 1.00 86.38 380 ASP A C 1
ATOM 2633 O O . ASP A 1 380 ? 22.952 -30.030 -11.126 1.00 86.38 380 ASP A O 1
ATOM 2637 N N . PHE A 1 381 ? 23.987 -28.262 -10.218 1.00 90.94 381 PHE A N 1
ATOM 2638 C CA . PHE A 1 381 ? 23.415 -27.294 -11.147 1.00 90.94 381 PHE A CA 1
ATOM 2639 C C . PHE A 1 381 ? 24.312 -27.154 -12.381 1.00 90.94 381 PHE A C 1
ATOM 2641 O O . PHE A 1 381 ? 25.408 -26.602 -12.303 1.00 90.94 381 PHE A O 1
ATOM 2648 N N . LEU A 1 382 ? 23.815 -27.587 -13.540 1.00 91.25 382 LEU A N 1
ATOM 2649 C CA . LEU A 1 382 ? 24.553 -27.585 -14.809 1.00 91.25 382 LEU A CA 1
ATOM 2650 C C . LEU A 1 382 ? 24.543 -26.224 -15.532 1.00 91.25 382 LEU A C 1
ATOM 2652 O O . LEU A 1 382 ? 25.119 -26.093 -16.612 1.00 91.25 382 LEU A O 1
ATOM 2656 N N . GLY A 1 383 ? 23.894 -25.206 -14.957 1.00 92.00 383 GLY A N 1
ATOM 2657 C CA . GLY A 1 383 ? 23.853 -23.840 -15.486 1.00 92.00 383 GLY A CA 1
ATOM 2658 C C . GLY A 1 383 ? 22.545 -23.449 -16.183 1.00 92.00 383 GLY A C 1
ATOM 2659 O O . GLY A 1 383 ? 21.579 -24.211 -16.253 1.00 92.00 383 GLY A O 1
ATOM 2660 N N . ALA A 1 384 ? 22.508 -22.213 -16.691 1.00 93.75 384 ALA A N 1
ATOM 2661 C CA . ALA A 1 384 ? 21.394 -21.678 -17.470 1.00 93.75 384 ALA A CA 1
ATOM 2662 C C . ALA A 1 384 ? 21.680 -21.793 -18.975 1.00 93.75 384 ALA A C 1
ATOM 2664 O O . ALA A 1 384 ? 22.725 -21.351 -19.454 1.00 93.75 384 ALA A O 1
ATOM 2665 N N . VAL A 1 385 ? 20.741 -22.361 -19.728 1.00 96.12 385 VAL A N 1
ATOM 2666 C CA . VAL A 1 385 ? 20.865 -22.636 -21.165 1.00 96.12 385 VAL A CA 1
ATOM 2667 C C . VAL A 1 385 ? 19.790 -21.896 -21.956 1.00 96.12 385 VAL A C 1
ATOM 2669 O O . VAL A 1 385 ? 18.644 -21.777 -21.524 1.00 96.12 385 VAL A O 1
ATOM 2672 N N . ALA A 1 386 ? 20.159 -21.397 -23.138 1.00 91.50 386 ALA A N 1
ATOM 2673 C CA . ALA A 1 386 ? 19.300 -20.522 -23.937 1.00 91.50 386 ALA A CA 1
ATOM 2674 C C . ALA A 1 386 ? 18.143 -21.242 -24.652 1.00 91.50 386 ALA A C 1
ATOM 2676 O O . ALA A 1 386 ? 17.209 -20.589 -25.104 1.00 91.50 386 ALA A O 1
ATOM 2677 N N . ASN A 1 387 ? 18.232 -22.562 -24.842 1.00 93.19 387 ASN A N 1
ATOM 2678 C CA . ASN A 1 387 ? 17.249 -23.353 -25.584 1.00 93.19 387 ASN A CA 1
ATOM 2679 C C . ASN A 1 387 ? 17.416 -24.862 -25.317 1.00 93.19 387 ASN A C 1
ATOM 2681 O O . ASN A 1 387 ? 18.373 -25.302 -24.677 1.00 93.19 387 ASN A O 1
ATOM 2685 N N . GLN A 1 388 ? 16.498 -25.669 -25.859 1.00 96.38 388 GLN A N 1
ATOM 2686 C CA . GLN A 1 388 ? 16.532 -27.133 -25.751 1.00 96.38 388 GLN A CA 1
ATOM 2687 C C . GLN A 1 388 ? 17.826 -27.759 -26.287 1.00 96.38 388 GLN A C 1
ATOM 2689 O O . GLN A 1 388 ? 18.333 -28.693 -25.679 1.00 96.38 388 GLN A O 1
ATOM 2694 N N . ALA A 1 389 ? 18.357 -27.286 -27.417 1.00 96.12 389 ALA A N 1
ATOM 2695 C CA . ALA A 1 389 ? 19.557 -27.878 -28.010 1.00 96.12 389 ALA A CA 1
ATOM 2696 C C . ALA A 1 389 ? 20.775 -27.710 -27.088 1.00 96.12 389 ALA A C 1
ATOM 2698 O O . ALA A 1 389 ? 21.541 -28.651 -26.908 1.00 96.12 389 ALA A O 1
ATOM 2699 N N . ALA A 1 390 ? 20.897 -26.548 -26.442 1.00 95.50 390 ALA A N 1
ATOM 2700 C CA . ALA A 1 390 ? 21.921 -26.294 -25.435 1.00 95.50 390 ALA A CA 1
ATOM 2701 C C . ALA A 1 390 ? 21.734 -27.157 -24.172 1.00 95.50 390 ALA A C 1
ATOM 2703 O O . ALA A 1 390 ? 22.722 -27.640 -23.634 1.00 95.50 390 ALA A O 1
ATOM 2704 N N . MET A 1 391 ? 20.492 -27.415 -23.739 1.00 96.38 391 MET A N 1
ATOM 2705 C CA . MET A 1 391 ? 20.201 -28.350 -22.637 1.00 96.38 391 MET A CA 1
ATOM 2706 C C . MET A 1 391 ? 20.657 -29.782 -22.956 1.00 96.38 391 MET A C 1
ATOM 2708 O O . MET A 1 391 ? 21.297 -30.424 -22.133 1.00 96.38 391 MET A O 1
ATOM 2712 N N . LEU A 1 392 ? 20.350 -30.282 -24.156 1.00 96.44 392 LEU A N 1
ATOM 2713 C CA . LEU A 1 392 ? 20.722 -31.640 -24.579 1.00 96.44 392 LEU A CA 1
ATOM 2714 C C . LEU A 1 392 ? 22.230 -31.804 -24.828 1.00 96.44 392 LEU A C 1
ATOM 2716 O O . LEU A 1 392 ? 22.712 -32.926 -24.954 1.00 96.44 392 LEU A O 1
ATOM 2720 N N . ALA A 1 393 ? 22.977 -30.702 -24.910 1.00 95.62 393 ALA A N 1
ATOM 2721 C CA . ALA A 1 393 ? 24.433 -30.714 -25.007 1.00 95.62 393 ALA A CA 1
ATOM 2722 C C . ALA A 1 393 ? 25.132 -30.780 -23.634 1.00 95.62 393 ALA A C 1
ATOM 2724 O O . ALA A 1 393 ? 26.356 -30.899 -23.589 1.00 95.62 393 ALA A O 1
ATOM 2725 N N . LEU A 1 394 ? 24.385 -30.689 -22.525 1.00 93.12 394 LEU A N 1
ATOM 2726 C CA . LEU A 1 394 ? 24.937 -30.781 -21.175 1.00 93.12 394 LEU A CA 1
ATOM 2727 C C . LEU A 1 394 ? 25.357 -32.220 -20.844 1.00 93.12 394 LEU A C 1
ATOM 2729 O O . LEU A 1 394 ? 24.695 -33.185 -21.224 1.00 93.12 394 LEU A O 1
ATOM 2733 N N . SER A 1 395 ? 26.431 -32.342 -20.067 1.00 90.06 395 SER A N 1
ATOM 2734 C CA . SER A 1 395 ? 26.862 -33.595 -19.444 1.00 90.06 395 SER A CA 1
ATOM 2735 C C . SER A 1 395 ? 26.514 -33.543 -17.960 1.00 90.06 395 SER A C 1
ATOM 2737 O O . SER A 1 395 ? 26.977 -32.643 -17.266 1.00 90.06 395 SER A O 1
ATOM 2739 N N . GLY A 1 396 ? 25.713 -34.494 -17.488 1.00 86.44 396 GLY A N 1
ATOM 2740 C CA . GLY A 1 396 ? 25.287 -34.606 -16.091 1.00 86.44 396 GLY A CA 1
ATOM 2741 C C . GLY A 1 396 ? 24.788 -36.014 -15.773 1.00 86.44 396 GLY A C 1
ATOM 2742 O O . GLY A 1 396 ? 24.677 -36.857 -16.671 1.00 86.44 396 GLY A O 1
ATOM 2743 N N . GLN A 1 397 ? 24.504 -36.268 -14.502 1.00 88.19 397 GLN A N 1
ATOM 2744 C CA . GLN A 1 397 ? 23.973 -37.527 -13.979 1.00 88.19 397 GLN A CA 1
ATOM 2745 C C . GLN A 1 397 ? 22.529 -37.352 -13.502 1.00 88.19 397 GLN A C 1
ATOM 2747 O O . GLN A 1 397 ? 22.060 -36.240 -13.250 1.00 88.19 397 GLN A O 1
ATOM 2752 N N . ARG A 1 398 ? 21.786 -38.456 -13.378 1.00 87.50 398 ARG A N 1
ATOM 2753 C CA . ARG A 1 398 ? 20.421 -38.430 -12.850 1.00 87.50 398 ARG A CA 1
ATOM 2754 C C . ARG A 1 398 ? 20.362 -37.713 -11.505 1.00 87.50 398 ARG A C 1
ATOM 2756 O O . ARG A 1 398 ? 20.938 -38.170 -10.528 1.00 87.50 398 ARG A O 1
ATOM 2763 N N . GLY A 1 399 ? 19.563 -36.659 -11.444 1.00 84.88 399 GLY A N 1
ATOM 2764 C CA . GLY A 1 399 ? 19.461 -35.772 -10.297 1.00 84.88 399 GLY A CA 1
ATOM 2765 C C . GLY A 1 399 ? 19.717 -34.334 -10.713 1.00 84.88 399 GLY A C 1
ATOM 2766 O O . GLY A 1 399 ? 18.904 -33.481 -10.358 1.00 84.88 399 GLY A O 1
ATOM 2767 N N . ASP A 1 400 ? 20.761 -34.099 -11.507 1.00 91.00 400 ASP A N 1
ATOM 2768 C CA . ASP A 1 400 ? 21.229 -32.774 -11.916 1.00 91.00 400 ASP A CA 1
ATOM 2769 C C . ASP A 1 400 ? 20.136 -31.942 -12.583 1.00 91.00 400 ASP A C 1
ATOM 2771 O O . ASP A 1 400 ? 19.201 -32.470 -13.196 1.00 91.00 400 ASP A O 1
ATOM 2775 N N . TRP A 1 401 ? 20.249 -30.619 -12.491 1.00 92.56 401 TRP A N 1
ATOM 2776 C CA . TRP A 1 401 ? 19.279 -29.722 -13.114 1.00 92.56 401 TRP A CA 1
ATOM 2777 C C . TRP A 1 401 ? 19.931 -28.543 -13.833 1.00 92.56 401 TRP A C 1
ATOM 2779 O O . TRP A 1 401 ? 21.045 -28.128 -13.528 1.00 92.56 401 TRP A O 1
ATOM 2789 N N . CYS A 1 402 ? 19.211 -27.975 -14.795 1.00 93.81 402 CYS A N 1
ATOM 2790 C CA . CYS A 1 402 ? 19.585 -26.749 -15.499 1.00 93.81 402 CYS A CA 1
ATOM 2791 C C . CYS A 1 402 ? 18.368 -25.822 -15.614 1.00 93.81 402 CYS A C 1
ATOM 2793 O O . CYS A 1 402 ? 17.226 -26.277 -15.497 1.00 93.81 402 CYS A O 1
ATOM 2795 N N . THR A 1 403 ? 18.591 -24.537 -15.882 1.00 93.94 403 THR A N 1
ATOM 2796 C CA . THR A 1 403 ? 17.502 -23.577 -16.124 1.00 93.94 403 THR A CA 1
ATOM 2797 C C . THR A 1 403 ? 17.422 -23.251 -17.606 1.00 93.94 403 THR A C 1
ATOM 2799 O O . THR A 1 403 ? 18.390 -22.786 -18.206 1.00 93.94 403 THR A O 1
ATOM 2802 N N . ARG A 1 404 ? 16.249 -23.445 -18.208 1.00 93.25 404 ARG A N 1
ATOM 2803 C CA . ARG A 1 404 ? 15.982 -23.062 -19.597 1.00 93.25 404 ARG A CA 1
ATOM 2804 C C . ARG A 1 404 ? 15.419 -21.650 -19.655 1.00 93.25 404 ARG A C 1
ATOM 2806 O O . ARG A 1 404 ? 14.265 -21.431 -19.284 1.00 93.25 404 ARG A O 1
ATOM 2813 N N . THR A 1 405 ? 16.216 -20.685 -20.111 1.00 88.12 405 THR A N 1
ATOM 2814 C CA . THR A 1 405 ? 15.821 -19.264 -20.101 1.00 88.12 405 THR A CA 1
ATOM 2815 C C . THR A 1 405 ? 14.749 -18.927 -21.138 1.00 88.12 405 THR A C 1
ATOM 2817 O O . THR A 1 405 ? 14.008 -17.971 -20.939 1.00 88.12 405 THR A O 1
ATOM 2820 N N . ASP A 1 406 ? 14.592 -19.741 -22.188 1.00 87.38 406 ASP A N 1
ATOM 2821 C CA . ASP A 1 406 ? 13.505 -19.629 -23.171 1.00 87.38 406 ASP A CA 1
ATOM 2822 C C . ASP A 1 406 ? 12.119 -19.932 -22.580 1.00 87.38 406 ASP A C 1
ATOM 2824 O O . ASP A 1 406 ? 11.113 -19.418 -23.064 1.00 87.38 406 ASP A O 1
ATOM 2828 N N . LYS A 1 407 ? 12.063 -20.763 -21.533 1.00 82.25 407 LYS A N 1
ATOM 2829 C CA . LYS A 1 407 ? 10.822 -21.155 -20.845 1.00 82.25 407 LYS A CA 1
ATOM 2830 C C . LYS A 1 407 ? 10.680 -20.561 -19.443 1.00 82.25 407 LYS A C 1
ATOM 2832 O O . LYS A 1 407 ? 9.569 -20.515 -18.926 1.00 82.25 407 LYS A O 1
ATOM 2837 N N . GLY A 1 408 ? 11.780 -20.124 -18.828 1.00 83.25 408 GLY A N 1
ATOM 2838 C CA . GLY A 1 408 ? 11.806 -19.672 -17.433 1.00 83.25 408 GLY A CA 1
ATOM 2839 C C . GLY A 1 408 ? 11.601 -20.808 -16.424 1.00 83.25 408 GLY A C 1
ATOM 2840 O O . GLY A 1 408 ? 11.112 -20.569 -15.325 1.00 83.25 408 GLY A O 1
ATOM 2841 N N . THR A 1 409 ? 11.929 -22.044 -16.806 1.00 87.31 409 THR A N 1
ATOM 2842 C CA . THR A 1 409 ? 11.660 -23.263 -16.023 1.00 87.31 409 THR A CA 1
ATOM 2843 C C . THR A 1 409 ? 12.938 -24.048 -15.773 1.00 87.31 409 THR A C 1
ATOM 2845 O O . THR A 1 409 ? 13.785 -24.136 -16.669 1.00 87.31 409 THR A O 1
ATOM 2848 N N . ASP A 1 410 ? 13.024 -24.699 -14.617 1.00 92.00 410 ASP A N 1
ATOM 2849 C CA . ASP A 1 410 ? 14.085 -25.660 -14.317 1.00 92.00 410 ASP A CA 1
ATOM 2850 C C . ASP A 1 410 ? 13.759 -27.040 -14.893 1.00 92.00 410 ASP A C 1
ATOM 2852 O O . ASP A 1 410 ? 12.606 -27.477 -14.911 1.00 92.00 410 ASP A O 1
ATOM 2856 N N . TRP A 1 411 ? 14.785 -27.739 -15.362 1.00 93.19 411 TRP A N 1
ATOM 2857 C CA . TRP A 1 411 ? 14.693 -29.072 -15.949 1.00 93.19 411 TRP A CA 1
ATOM 2858 C C . TRP A 1 411 ? 15.640 -30.006 -15.212 1.00 93.19 411 TRP A C 1
ATOM 2860 O O . TRP A 1 411 ? 16.819 -29.693 -15.079 1.00 93.19 411 TRP A O 1
ATOM 2870 N N . GLN A 1 412 ? 15.124 -31.143 -14.747 1.00 93.88 412 GLN A N 1
ATOM 2871 C CA . GLN A 1 412 ? 15.880 -32.144 -14.000 1.00 93.88 412 GLN A CA 1
ATOM 2872 C C . GLN A 1 412 ? 16.189 -33.365 -14.872 1.00 93.88 412 GLN A C 1
ATOM 2874 O O . GLN A 1 412 ? 15.290 -33.891 -15.532 1.00 93.88 412 GLN A O 1
ATOM 2879 N N . LEU A 1 413 ? 17.429 -33.846 -14.846 1.00 92.88 413 LEU A N 1
ATOM 2880 C CA . LEU A 1 413 ? 17.852 -35.074 -15.505 1.00 92.88 413 LEU A CA 1
ATOM 2881 C C . LEU A 1 413 ? 17.359 -36.279 -14.688 1.00 92.88 413 LEU A C 1
ATOM 2883 O O . LEU A 1 413 ? 17.754 -36.480 -13.545 1.00 92.88 413 LEU A O 1
ATOM 2887 N N . ILE A 1 414 ? 16.450 -37.070 -15.250 1.00 91.75 414 ILE A N 1
ATOM 2888 C CA . ILE A 1 414 ? 15.806 -38.223 -14.596 1.00 91.75 414 ILE A CA 1
ATOM 2889 C C . ILE A 1 414 ? 16.307 -39.576 -15.117 1.00 91.75 414 ILE A C 1
ATOM 2891 O O . ILE A 1 414 ? 16.001 -40.611 -14.523 1.00 91.75 414 ILE A O 1
ATOM 2895 N N . ALA A 1 415 ? 17.059 -39.574 -16.216 1.00 89.06 415 ALA A N 1
ATOM 2896 C CA . ALA A 1 415 ? 17.678 -40.750 -16.813 1.00 89.06 415 ALA A CA 1
ATOM 2897 C C . ALA A 1 415 ? 18.917 -40.353 -17.628 1.00 89.06 415 ALA A C 1
ATOM 2899 O O . ALA A 1 415 ? 19.172 -39.177 -17.856 1.00 89.06 415 ALA A O 1
ATOM 2900 N N . GLU A 1 416 ? 19.678 -41.334 -18.093 1.00 87.12 416 GLU A N 1
ATOM 2901 C CA . GLU A 1 416 ? 20.846 -41.153 -18.943 1.00 87.12 416 GLU A CA 1
ATOM 2902 C C . GLU A 1 416 ? 20.604 -41.837 -20.300 1.00 87.12 416 GLU A C 1
ATOM 2904 O O . GLU A 1 416 ? 19.967 -42.894 -20.339 1.00 87.12 416 GLU A O 1
ATOM 2909 N N . PRO A 1 417 ? 21.110 -41.285 -21.420 1.00 90.12 417 PRO A N 1
ATOM 2910 C CA . PRO A 1 417 ? 22.007 -40.127 -21.520 1.00 90.12 417 PRO A CA 1
ATOM 2911 C C . PRO A 1 417 ? 21.279 -38.767 -21.513 1.00 90.12 417 PRO A C 1
ATOM 2913 O O . PRO A 1 417 ? 20.128 -38.667 -21.943 1.00 90.12 417 PRO A O 1
ATOM 2916 N N . ALA A 1 418 ? 21.981 -37.702 -21.096 1.00 91.94 418 ALA A N 1
ATOM 2917 C CA . ALA A 1 418 ? 21.490 -36.312 -21.084 1.00 91.94 418 ALA A CA 1
ATOM 2918 C C . ALA A 1 418 ? 21.200 -35.730 -22.483 1.00 91.94 418 ALA A C 1
ATOM 2920 O O . ALA A 1 418 ? 20.482 -34.740 -22.618 1.00 91.94 418 ALA A O 1
ATOM 2921 N N . SER A 1 419 ? 21.687 -36.388 -23.536 1.00 94.50 419 SER A N 1
ATOM 2922 C CA . SER A 1 419 ? 21.435 -36.021 -24.932 1.00 94.50 419 SER A CA 1
ATOM 2923 C C . SER A 1 419 ? 20.017 -36.329 -25.424 1.00 94.50 419 SER A C 1
ATOM 2925 O O . SER A 1 419 ? 19.644 -35.921 -26.523 1.00 94.50 419 SER A O 1
ATOM 2927 N N . GLN A 1 420 ? 19.207 -37.032 -24.628 1.00 95.25 420 GLN A N 1
ATOM 2928 C CA . GLN A 1 420 ? 17.828 -37.388 -24.958 1.00 95.25 420 GLN A CA 1
ATOM 2929 C C . GLN A 1 420 ? 16.849 -36.492 -24.195 1.00 95.25 420 GLN A C 1
ATOM 2931 O O . GLN A 1 420 ? 16.896 -36.421 -22.973 1.00 95.25 420 GLN A O 1
ATOM 2936 N N . LEU A 1 421 ? 15.895 -35.855 -24.883 1.00 93.94 421 LEU A N 1
ATOM 2937 C CA . LEU A 1 421 ? 14.874 -35.028 -24.218 1.00 93.94 421 LEU A CA 1
ATOM 2938 C C . LEU A 1 421 ? 14.020 -35.834 -23.230 1.00 93.94 421 LEU A C 1
ATOM 2940 O O . LEU A 1 421 ? 13.632 -35.308 -22.195 1.00 93.94 421 LEU A O 1
ATOM 2944 N N . THR A 1 422 ? 13.773 -37.114 -23.515 1.00 95.44 422 THR A N 1
ATOM 2945 C CA . THR A 1 422 ? 13.032 -38.031 -22.632 1.00 95.44 422 THR A CA 1
ATOM 2946 C C . THR A 1 422 ? 13.738 -38.289 -21.303 1.00 95.44 422 THR A C 1
ATOM 2948 O O . THR A 1 422 ? 13.099 -38.725 -20.349 1.00 95.44 422 THR A O 1
ATOM 2951 N N . SER A 1 423 ? 15.043 -38.023 -21.235 1.00 94.06 423 SER A N 1
ATOM 2952 C CA . SER A 1 423 ? 15.831 -38.099 -20.010 1.00 94.06 423 SER A CA 1
ATOM 2953 C C . SER A 1 423 ? 15.635 -36.887 -19.108 1.00 94.06 423 SER A C 1
ATOM 2955 O O . SER A 1 423 ? 16.048 -36.934 -17.956 1.00 94.06 423 SER A O 1
ATOM 2957 N N . TRP A 1 424 ? 15.002 -35.816 -19.590 1.00 94.50 424 TRP A N 1
ATOM 2958 C CA . TRP A 1 424 ? 14.772 -34.596 -18.830 1.00 94.50 424 TRP A CA 1
ATOM 2959 C C . TRP A 1 424 ? 13.302 -34.433 -18.462 1.00 94.50 424 TRP A C 1
ATOM 2961 O O . TRP A 1 424 ? 12.401 -34.632 -19.276 1.00 94.50 424 TRP A O 1
ATOM 2971 N N . ARG A 1 425 ? 13.058 -33.999 -17.230 1.00 92.75 425 ARG A N 1
ATOM 2972 C CA . ARG A 1 425 ? 11.729 -33.679 -16.722 1.00 92.75 425 ARG A CA 1
ATOM 2973 C C . ARG A 1 425 ? 11.656 -32.203 -16.374 1.00 92.75 425 ARG A C 1
ATOM 2975 O O . ARG A 1 425 ? 12.395 -31.722 -15.518 1.00 92.75 425 ARG A O 1
ATOM 2982 N N . GLU A 1 426 ? 10.742 -31.499 -17.031 1.00 91.94 426 GLU A N 1
ATOM 2983 C CA . GLU A 1 426 ? 10.421 -30.112 -16.706 1.00 91.94 426 GLU A CA 1
ATOM 2984 C C . GLU A 1 426 ? 9.838 -30.044 -15.291 1.00 91.94 426 GLU A C 1
ATOM 2986 O O . GLU A 1 426 ? 8.867 -30.735 -14.958 1.00 91.94 426 GLU A O 1
ATOM 2991 N N . ARG A 1 427 ? 10.438 -29.213 -14.439 1.00 83.88 427 ARG A N 1
ATOM 2992 C CA . ARG A 1 427 ? 9.912 -28.916 -13.113 1.00 83.88 427 ARG A CA 1
ATOM 2993 C C . ARG A 1 427 ? 8.921 -27.775 -13.256 1.00 83.88 427 ARG A C 1
ATOM 2995 O O . ARG A 1 427 ? 9.227 -26.610 -13.018 1.00 83.88 427 ARG A O 1
ATOM 3002 N N . THR A 1 428 ? 7.714 -28.130 -13.675 1.00 70.06 428 THR A N 1
ATOM 3003 C CA . THR A 1 428 ? 6.590 -27.200 -13.715 1.00 70.06 428 THR A CA 1
ATOM 3004 C C . THR A 1 428 ? 6.196 -26.861 -12.280 1.00 70.06 428 THR A C 1
ATOM 3006 O O . THR A 1 428 ? 5.418 -27.568 -11.641 1.00 70.06 428 THR A O 1
ATOM 3009 N N . TYR A 1 429 ? 6.745 -25.775 -11.745 1.00 61.59 429 TYR A N 1
ATOM 3010 C CA . TYR A 1 429 ? 6.031 -25.037 -10.714 1.00 61.59 429 TYR A CA 1
ATOM 3011 C C . TYR A 1 429 ? 4.814 -24.410 -11.396 1.00 61.59 429 TYR A C 1
ATOM 3013 O O . TYR A 1 429 ? 4.955 -23.929 -12.526 1.00 61.59 429 TYR A O 1
ATOM 3021 N N . PRO A 1 430 ? 3.620 -24.374 -10.779 1.00 55.94 430 PRO A N 1
ATOM 3022 C CA . PRO A 1 430 ? 2.662 -23.379 -11.219 1.00 55.94 430 PRO A CA 1
ATOM 3023 C C . PRO A 1 430 ? 3.389 -22.043 -11.067 1.00 55.94 430 PRO A C 1
ATOM 3025 O O . PRO A 1 430 ? 3.771 -21.668 -9.960 1.00 55.94 430 PRO A O 1
ATOM 3028 N N . ALA A 1 431 ? 3.679 -21.378 -12.184 1.00 51.88 431 ALA A N 1
ATOM 3029 C CA . ALA A 1 431 ? 4.131 -20.000 -12.175 1.00 51.88 431 ALA A CA 1
ATOM 3030 C C . ALA A 1 431 ? 2.985 -19.230 -11.543 1.00 51.88 431 ALA A C 1
ATOM 3032 O O . ALA A 1 431 ? 2.076 -18.919 -12.293 1.00 51.88 431 ALA A O 1
ATOM 3033 N N . SER A 1 432 ? 2.955 -19.086 -10.208 1.00 55.72 432 SER A N 1
ATOM 3034 C CA . SER A 1 432 ? 1.778 -18.676 -9.434 1.00 55.72 432 SER A CA 1
ATOM 3035 C C . SER A 1 432 ? 1.111 -17.492 -10.121 1.00 55.72 432 SER A C 1
ATOM 3037 O O . SER A 1 432 ? 1.549 -16.355 -9.923 1.00 55.72 432 SER A O 1
ATOM 3039 N N . PRO A 1 433 ? 0.097 -17.729 -10.977 1.00 67.12 433 PRO A N 1
ATOM 3040 C CA . PRO A 1 433 ? -0.540 -16.643 -11.679 1.00 67.12 433 PRO A CA 1
ATOM 3041 C C . PRO A 1 433 ? -1.298 -15.889 -10.597 1.00 67.12 433 PRO A C 1
ATOM 3043 O O . PRO A 1 433 ? -1.698 -16.486 -9.592 1.00 67.12 433 PRO A O 1
ATOM 3046 N N . VAL A 1 434 ? -1.518 -14.590 -10.782 1.00 73.00 434 VAL A N 1
ATOM 3047 C CA . VAL A 1 434 ? -2.444 -13.856 -9.915 1.00 73.00 434 VAL A CA 1
ATOM 3048 C C . VAL A 1 434 ? -3.739 -14.672 -9.834 1.00 73.00 434 VAL A C 1
ATOM 3050 O O . VAL A 1 434 ? -4.374 -14.908 -10.863 1.00 73.00 434 VAL A O 1
ATOM 3053 N N . SER A 1 435 ? -4.065 -15.181 -8.640 1.00 76.62 435 SER A N 1
ATOM 3054 C CA . SER A 1 435 ? -5.170 -16.128 -8.440 1.00 76.62 435 SER A CA 1
ATOM 3055 C C . SER A 1 435 ? -6.519 -15.456 -8.652 1.00 76.62 435 SER A C 1
ATOM 3057 O O . SER A 1 435 ? -7.432 -16.072 -9.190 1.00 76.62 435 SER A O 1
ATOM 3059 N N . SER A 1 436 ? -6.621 -14.178 -8.283 1.00 84.56 436 SER A N 1
ATOM 3060 C CA . SER A 1 436 ? -7.638 -13.248 -8.764 1.00 84.56 436 SER A CA 1
ATOM 3061 C C . SER A 1 436 ? -7.301 -11.815 -8.343 1.00 84.56 436 SER A C 1
ATOM 3063 O O . SER A 1 436 ? -6.988 -11.584 -7.177 1.00 84.56 436 SER A O 1
ATOM 3065 N N . VAL A 1 437 ? -7.461 -10.844 -9.241 1.00 84.06 437 VAL A N 1
ATOM 3066 C CA . VAL A 1 437 ? -7.635 -9.417 -8.913 1.00 84.06 437 VAL A CA 1
ATOM 3067 C C . VAL A 1 437 ? -8.889 -8.951 -9.637 1.00 84.06 437 VAL A C 1
ATOM 3069 O O . VAL A 1 437 ? -8.940 -8.985 -10.865 1.00 84.06 437 VAL A O 1
ATOM 3072 N N . ASN A 1 438 ? -9.929 -8.592 -8.879 1.00 79.06 438 ASN A N 1
ATOM 3073 C CA . ASN A 1 438 ? -11.237 -8.213 -9.423 1.00 79.06 438 ASN A CA 1
ATOM 3074 C C . ASN A 1 438 ? -11.762 -9.215 -10.486 1.00 79.06 438 ASN A C 1
ATOM 3076 O O . ASN A 1 438 ? -12.138 -8.837 -11.595 1.00 79.06 438 ASN A O 1
ATOM 3080 N N . GLY A 1 439 ? -11.672 -10.520 -10.187 1.00 81.50 439 GLY A N 1
ATOM 3081 C CA . GLY A 1 439 ? -12.111 -11.612 -11.072 1.00 81.50 439 GLY A CA 1
ATOM 3082 C C . GLY A 1 439 ? -11.168 -11.983 -12.228 1.00 81.50 439 GLY A C 1
ATOM 3083 O O . GLY A 1 439 ? -11.498 -12.879 -13.000 1.00 81.50 439 GLY A O 1
ATOM 3084 N N . ARG A 1 440 ? -10.002 -11.336 -12.366 1.00 83.44 440 ARG A N 1
ATOM 3085 C CA . ARG A 1 440 ? -9.024 -11.604 -13.440 1.00 83.44 440 ARG A CA 1
ATOM 3086 C C . ARG A 1 440 ? -7.823 -12.393 -12.933 1.00 83.44 440 ARG A C 1
ATOM 3088 O O . ARG A 1 440 ? -7.357 -12.148 -11.824 1.00 83.44 440 ARG A O 1
ATOM 3095 N N . THR A 1 441 ? -7.296 -13.286 -13.766 1.00 84.62 441 THR A N 1
ATOM 3096 C CA . THR A 1 441 ? -6.135 -14.138 -13.460 1.00 84.62 441 THR A CA 1
ATOM 3097 C C . THR A 1 441 ? -5.000 -13.931 -14.460 1.00 84.62 441 THR A C 1
ATOM 3099 O O . THR A 1 441 ? -5.249 -13.537 -15.598 1.00 84.62 441 THR A O 1
ATOM 3102 N N . GLY A 1 442 ? -3.760 -14.251 -14.081 1.00 82.12 442 GLY A N 1
ATOM 3103 C CA . GLY A 1 442 ? -2.590 -14.106 -14.964 1.00 82.12 442 GLY A CA 1
ATOM 3104 C C . GLY A 1 442 ? -1.985 -12.698 -14.938 1.00 82.12 442 GLY A C 1
ATOM 3105 O O . GLY A 1 442 ? -1.878 -12.099 -13.870 1.00 82.12 442 GLY A O 1
ATOM 3106 N N . ALA A 1 443 ? -1.550 -12.176 -16.090 1.00 76.56 443 ALA A N 1
ATOM 3107 C CA . ALA A 1 443 ? -1.026 -10.812 -16.196 1.00 76.56 443 ALA A CA 1
ATOM 3108 C C . ALA A 1 443 ? -2.183 -9.796 -16.144 1.00 76.56 443 ALA A C 1
ATOM 3110 O O . ALA A 1 443 ? -2.941 -9.661 -17.103 1.00 76.56 443 ALA A O 1
ATOM 3111 N N . VAL A 1 444 ? -2.339 -9.104 -15.011 1.00 84.38 444 VAL A N 1
ATOM 3112 C CA . VAL A 1 444 ? -3.437 -8.152 -14.783 1.00 84.38 444 VAL A CA 1
ATOM 3113 C C . VAL A 1 444 ? -2.948 -6.718 -14.986 1.00 84.38 444 VAL A C 1
ATOM 3115 O O . VAL A 1 444 ? -2.112 -6.228 -14.232 1.00 84.38 444 VAL A O 1
ATOM 3118 N N . THR A 1 445 ? -3.511 -6.025 -15.975 1.00 86.06 445 THR A N 1
ATOM 3119 C CA . THR A 1 445 ? -3.441 -4.561 -16.083 1.00 86.06 445 THR A CA 1
ATOM 3120 C C . THR A 1 445 ? -4.685 -3.976 -15.423 1.00 86.06 445 THR A C 1
ATOM 3122 O O . THR A 1 445 ? -5.795 -4.243 -15.879 1.00 86.06 445 THR A O 1
ATOM 3125 N N . THR A 1 446 ? -4.511 -3.215 -14.343 1.00 86.56 446 THR A N 1
ATOM 3126 C CA . THR A 1 446 ? -5.620 -2.589 -13.611 1.00 86.56 446 THR A CA 1
ATOM 3127 C C . THR A 1 446 ? -5.970 -1.214 -14.179 1.00 86.56 446 THR A C 1
ATOM 3129 O O . THR A 1 446 ? -5.118 -0.502 -14.714 1.00 86.56 446 THR A O 1
ATOM 3132 N N . GLY A 1 447 ? -7.238 -0.826 -14.057 1.00 88.31 447 GLY A N 1
ATOM 3133 C CA . GLY A 1 447 ? -7.739 0.504 -14.400 1.00 88.31 447 GLY A CA 1
ATOM 3134 C C . GLY A 1 447 ? -8.711 1.037 -13.350 1.00 88.31 447 GLY A C 1
ATOM 3135 O O . GLY A 1 447 ? -9.089 0.334 -12.417 1.00 88.31 447 GLY A O 1
ATOM 3136 N N . SER A 1 448 ? -9.168 2.283 -13.499 1.00 89.94 448 SER A N 1
ATOM 3137 C CA . SER A 1 448 ? -10.105 2.890 -12.537 1.00 89.94 448 SER A CA 1
ATOM 3138 C C . SER A 1 448 ? -11.418 2.113 -12.403 1.00 89.94 448 SER A C 1
ATOM 3140 O O . SER A 1 448 ? -12.008 2.110 -11.328 1.00 89.94 448 SER A O 1
ATOM 3142 N N . ALA A 1 449 ? -11.845 1.404 -13.455 1.00 85.62 449 ALA A N 1
ATOM 3143 C CA . ALA A 1 449 ? -13.003 0.509 -13.442 1.00 85.62 449 ALA A CA 1
ATOM 3144 C C . ALA A 1 449 ? -12.862 -0.683 -12.476 1.00 85.62 449 ALA A C 1
ATOM 3146 O O . ALA A 1 449 ? -13.871 -1.295 -12.135 1.00 85.62 449 ALA A O 1
ATOM 3147 N N . ASP A 1 450 ? -11.645 -1.000 -12.021 1.00 90.69 450 ASP A N 1
ATOM 3148 C CA . ASP A 1 450 ? -11.408 -2.066 -11.046 1.00 90.69 450 ASP A CA 1
ATOM 3149 C C . ASP A 1 450 ? -11.669 -1.646 -9.592 1.00 90.69 450 ASP A C 1
ATOM 3151 O O . ASP A 1 450 ? -11.687 -2.495 -8.704 1.00 90.69 450 ASP A O 1
ATOM 3155 N N . ILE A 1 451 ? -11.922 -0.356 -9.345 1.00 91.00 451 ILE A N 1
ATOM 3156 C CA . ILE A 1 451 ? -12.272 0.185 -8.026 1.00 91.00 451 ILE A CA 1
ATOM 3157 C C . ILE A 1 451 ? -13.799 0.244 -7.911 1.00 91.00 451 ILE A C 1
ATOM 3159 O O . ILE A 1 451 ? -14.436 1.256 -8.219 1.00 91.00 451 ILE A O 1
ATOM 3163 N N . VAL A 1 452 ? -14.392 -0.889 -7.537 1.00 89.06 452 VAL A N 1
ATOM 3164 C CA . VAL A 1 452 ? -15.852 -1.100 -7.535 1.00 89.06 452 VAL A CA 1
ATOM 3165 C C . VAL A 1 452 ? -16.585 -0.378 -6.401 1.00 89.06 452 VAL A C 1
ATOM 3167 O O . VAL A 1 452 ? -17.784 -0.138 -6.506 1.00 89.06 452 VAL A O 1
ATOM 3170 N N . ASP A 1 453 ? -15.877 -0.002 -5.339 1.00 91.69 453 ASP A N 1
ATOM 3171 C CA . ASP A 1 453 ? -16.386 0.759 -4.194 1.00 91.69 453 ASP A CA 1
ATOM 3172 C C . ASP A 1 453 ? -16.271 2.285 -4.382 1.00 91.69 453 ASP A C 1
ATOM 3174 O O . ASP A 1 453 ? -16.764 3.056 -3.557 1.00 91.69 453 ASP A O 1
ATOM 3178 N N . ALA A 1 454 ? -15.685 2.747 -5.494 1.00 90.94 454 ALA A N 1
ATOM 3179 C CA . ALA A 1 454 ? -15.630 4.161 -5.851 1.00 90.94 454 ALA A CA 1
ATOM 3180 C C . ALA A 1 454 ? -16.833 4.600 -6.700 1.00 90.94 454 ALA A C 1
ATOM 3182 O O . ALA A 1 454 ? -17.273 3.917 -7.630 1.00 90.94 454 ALA A O 1
ATOM 3183 N N . THR A 1 455 ? -17.318 5.819 -6.451 1.00 93.25 455 THR A N 1
ATOM 3184 C CA . THR A 1 455 ? -18.360 6.458 -7.270 1.00 93.25 455 THR A CA 1
ATOM 3185 C C . THR A 1 455 ? -17.855 6.783 -8.679 1.00 93.25 455 THR A C 1
ATOM 3187 O O . THR A 1 455 ? -16.650 6.843 -8.935 1.00 93.25 455 THR A O 1
ATOM 3190 N N . ASN A 1 456 ? -18.775 7.070 -9.605 1.00 90.25 456 ASN A N 1
ATOM 3191 C CA . ASN A 1 456 ? -18.413 7.509 -10.958 1.00 90.25 456 ASN A CA 1
ATOM 3192 C C . ASN A 1 456 ? -17.525 8.765 -10.938 1.00 90.25 456 ASN A C 1
ATOM 3194 O O . ASN A 1 456 ? -16.580 8.850 -11.718 1.00 90.25 456 ASN A O 1
ATOM 3198 N N . ILE A 1 457 ? -17.791 9.693 -10.012 1.00 91.44 457 ILE A N 1
ATOM 3199 C CA . ILE A 1 457 ? -16.981 10.900 -9.803 1.00 91.44 457 ILE A CA 1
ATOM 3200 C C . ILE A 1 457 ? -15.583 10.516 -9.304 1.00 91.44 457 ILE A C 1
ATOM 3202 O O . ILE A 1 457 ? -14.594 10.960 -9.879 1.00 91.44 457 ILE A O 1
ATOM 3206 N N . GLY A 1 458 ? -15.479 9.640 -8.297 1.00 92.56 458 GLY A N 1
ATOM 3207 C CA . GLY A 1 458 ? -14.190 9.196 -7.754 1.00 92.56 458 GLY A CA 1
ATOM 3208 C C . GLY A 1 458 ? -13.296 8.526 -8.802 1.00 92.56 458 GLY A C 1
ATOM 3209 O O . GLY A 1 458 ? -12.123 8.876 -8.933 1.00 92.56 458 GLY A O 1
ATOM 3210 N N . ARG A 1 459 ? -13.861 7.628 -9.621 1.00 94.25 459 ARG A N 1
ATOM 3211 C CA . ARG A 1 459 ? -13.119 6.971 -10.712 1.00 94.25 459 ARG A CA 1
ATOM 3212 C C . ARG A 1 459 ? -12.676 7.957 -11.795 1.00 94.25 459 ARG A C 1
ATOM 3214 O O . ARG A 1 459 ? -11.567 7.830 -12.304 1.00 94.25 459 ARG A O 1
ATOM 3221 N N . ALA A 1 460 ? -13.513 8.941 -12.126 1.00 91.88 460 ALA A N 1
ATOM 3222 C CA . ALA A 1 460 ? -13.192 9.967 -13.116 1.00 91.88 460 ALA A CA 1
ATOM 3223 C C . ALA A 1 460 ? -12.110 10.950 -12.626 1.00 91.88 460 ALA A C 1
ATOM 3225 O O . ALA A 1 460 ? -11.298 11.409 -13.429 1.00 91.88 460 ALA A O 1
ATOM 3226 N N . VAL A 1 461 ? -12.057 11.242 -11.320 1.00 93.38 461 VAL A N 1
ATOM 3227 C CA . VAL A 1 461 ? -10.971 12.027 -10.706 1.00 93.38 461 VAL A CA 1
ATOM 3228 C C . VAL A 1 461 ? -9.646 11.268 -10.768 1.00 93.38 461 VAL A C 1
ATOM 3230 O O . VAL A 1 461 ? -8.634 11.861 -11.129 1.00 93.38 461 VAL A O 1
ATOM 3233 N N . LEU A 1 462 ? -9.648 9.961 -10.487 1.00 92.38 462 LEU A N 1
ATOM 3234 C CA . LEU A 1 462 ? -8.442 9.125 -10.534 1.00 92.38 462 LEU A CA 1
ATOM 3235 C C . LEU A 1 462 ? -7.790 9.092 -11.928 1.00 92.38 462 LEU A C 1
ATOM 3237 O O . LEU A 1 462 ? -6.574 8.980 -12.039 1.00 92.38 462 LEU A O 1
ATOM 3241 N N . THR A 1 463 ? -8.590 9.213 -12.990 1.00 92.31 463 THR A N 1
ATOM 3242 C CA . THR A 1 463 ? -8.118 9.234 -14.386 1.00 92.31 463 THR A CA 1
ATOM 3243 C C . THR A 1 463 ? -7.929 10.638 -14.961 1.00 92.31 463 THR A C 1
ATOM 3245 O O . THR A 1 463 ? -7.682 10.781 -16.158 1.00 92.31 463 THR A O 1
ATOM 3248 N N . ALA A 1 464 ? -8.094 11.694 -14.164 1.00 93.19 464 ALA A N 1
ATOM 3249 C CA . ALA A 1 464 ? -7.993 13.057 -14.663 1.00 93.19 464 ALA A CA 1
ATOM 3250 C C . ALA A 1 464 ? -6.543 13.395 -15.054 1.00 93.19 464 ALA A C 1
ATOM 3252 O O . ALA A 1 464 ? -5.642 13.380 -14.221 1.00 93.19 464 ALA A O 1
ATOM 3253 N N . ALA A 1 465 ? -6.323 13.770 -16.317 1.00 93.38 465 ALA A N 1
ATOM 3254 C CA . ALA A 1 465 ? -4.987 14.087 -16.834 1.00 93.38 465 ALA A CA 1
ATOM 3255 C C . ALA A 1 465 ? -4.380 15.378 -16.249 1.00 93.38 465 ALA A C 1
ATOM 3257 O O . ALA A 1 465 ? -3.174 15.595 -16.337 1.00 93.38 465 ALA A O 1
ATOM 3258 N N . THR A 1 466 ? -5.206 16.265 -15.682 1.00 91.19 466 THR A N 1
ATOM 3259 C CA . THR A 1 466 ? -4.764 17.546 -15.117 1.00 91.19 466 THR A CA 1
ATOM 3260 C C . THR A 1 466 ? -5.572 17.925 -13.880 1.00 91.19 466 THR A C 1
ATOM 3262 O O . THR A 1 466 ? -6.722 17.509 -13.709 1.00 91.19 466 THR A O 1
ATOM 3265 N N . ALA A 1 467 ? -5.012 18.814 -13.054 1.00 85.56 467 ALA A N 1
ATOM 3266 C CA . ALA A 1 467 ? -5.720 19.387 -11.911 1.00 85.56 467 ALA A CA 1
ATOM 3267 C C . ALA A 1 467 ? -6.990 20.161 -12.323 1.00 85.56 467 ALA A C 1
ATOM 3269 O O . ALA A 1 467 ? -7.956 20.200 -11.565 1.00 85.56 467 ALA A O 1
ATOM 3270 N N . ALA A 1 468 ? -7.016 20.760 -13.520 1.00 84.75 468 ALA A N 1
ATOM 3271 C CA . ALA A 1 468 ? -8.204 21.432 -14.046 1.00 84.75 468 ALA A CA 1
ATOM 3272 C C . ALA A 1 468 ? -9.328 20.432 -14.363 1.00 84.75 468 ALA A C 1
ATOM 3274 O O . ALA A 1 468 ? -10.472 20.651 -13.966 1.00 84.75 468 ALA A O 1
ATOM 3275 N N . SER A 1 469 ? -8.994 19.305 -14.999 1.00 85.50 469 SER A N 1
ATOM 3276 C CA . SER A 1 469 ? -9.943 18.221 -15.274 1.00 85.50 469 SER A CA 1
ATOM 3277 C C . SER A 1 469 ? -10.492 17.609 -13.981 1.00 85.50 469 SER A C 1
ATOM 3279 O O . SER A 1 469 ? -11.697 17.419 -13.869 1.00 85.50 469 SER A O 1
ATOM 3281 N N . ALA A 1 470 ? -9.644 17.381 -12.970 1.00 90.31 470 ALA A N 1
ATOM 3282 C CA . ALA A 1 470 ? -10.080 16.866 -11.668 1.00 90.31 470 ALA A CA 1
ATOM 3283 C C . ALA A 1 470 ? -11.063 17.819 -10.964 1.00 90.31 470 ALA A C 1
ATOM 3285 O O . ALA A 1 470 ? -12.104 17.388 -10.468 1.00 90.31 470 ALA A O 1
ATOM 3286 N N . ARG A 1 471 ? -10.767 19.126 -10.971 1.00 85.44 471 ARG A N 1
ATOM 3287 C CA . ARG A 1 471 ? -11.654 20.166 -10.428 1.00 85.44 471 ARG A CA 1
ATOM 3288 C C . ARG A 1 471 ? -13.005 20.215 -11.142 1.00 85.44 471 ARG A C 1
ATOM 3290 O O . ARG A 1 471 ? -14.031 20.298 -10.477 1.00 85.44 471 ARG A O 1
ATOM 3297 N N . SER A 1 472 ? -13.012 20.094 -12.470 1.00 84.56 472 SER A N 1
ATOM 3298 C CA . SER A 1 472 ? -14.246 20.025 -13.262 1.00 84.56 472 SER A CA 1
ATOM 3299 C C . SER A 1 472 ? -15.089 18.792 -12.914 1.00 84.56 472 SER A C 1
ATOM 3301 O O . SER A 1 472 ? -16.283 18.939 -12.671 1.00 84.56 472 SER A O 1
ATOM 3303 N N . THR A 1 473 ? -14.477 17.608 -12.791 1.00 87.94 473 THR A N 1
ATOM 3304 C CA . THR A 1 473 ? -15.166 16.366 -12.388 1.00 87.94 473 THR A CA 1
ATOM 3305 C C . THR A 1 473 ? -15.786 16.462 -10.992 1.00 87.94 473 THR A C 1
ATOM 3307 O O . THR A 1 473 ? -16.870 15.931 -10.760 1.00 87.94 473 THR A O 1
ATOM 3310 N N . LEU A 1 474 ? -15.118 17.151 -10.062 1.00 86.12 474 LEU A N 1
ATOM 3311 C CA . LEU A 1 474 ? -15.630 17.406 -8.713 1.00 86.12 474 LEU A CA 1
ATOM 3312 C C . LEU A 1 474 ? -16.710 18.502 -8.667 1.00 86.12 474 LEU A C 1
ATOM 3314 O O . LEU A 1 474 ? -17.292 18.723 -7.608 1.00 86.12 474 LEU A O 1
ATOM 3318 N N . GLY A 1 475 ? -16.947 19.230 -9.765 1.00 80.31 475 GLY A N 1
ATOM 3319 C CA . GLY A 1 475 ? -17.765 20.449 -9.757 1.00 80.31 475 GLY A CA 1
ATOM 3320 C C . GLY A 1 475 ? -17.136 21.600 -8.956 1.00 80.31 475 GLY A C 1
ATOM 3321 O O . GLY A 1 475 ? -17.792 22.594 -8.658 1.00 80.31 475 GLY A O 1
ATOM 3322 N N . ALA A 1 476 ? -15.855 21.490 -8.597 1.00 69.50 476 ALA A N 1
ATOM 3323 C CA . ALA A 1 476 ? -15.123 22.485 -7.829 1.00 69.50 476 ALA A CA 1
ATOM 3324 C C . ALA A 1 476 ? -14.586 23.572 -8.775 1.00 69.50 476 ALA A C 1
ATOM 3326 O O . ALA A 1 476 ? -13.491 23.461 -9.322 1.00 69.50 476 ALA A O 1
ATOM 3327 N N . GLY A 1 477 ? -15.372 24.623 -9.002 1.00 63.38 477 GLY A N 1
ATOM 3328 C CA . GLY A 1 477 ? -14.988 25.753 -9.863 1.00 63.38 477 GLY A CA 1
ATOM 3329 C C . GLY A 1 477 ? -16.170 26.487 -10.492 1.00 63.38 477 GLY A C 1
ATOM 3330 O O . GLY A 1 477 ? -16.038 27.639 -10.887 1.00 63.38 477 GLY A O 1
ATOM 3331 N N . THR A 1 478 ? -17.339 25.853 -10.506 1.00 58.25 478 THR A N 1
ATOM 3332 C CA . THR A 1 478 ? -18.636 26.472 -10.781 1.00 58.25 478 THR A CA 1
ATOM 3333 C C . THR A 1 478 ? -19.598 25.896 -9.757 1.00 58.25 478 THR A C 1
ATOM 3335 O O . THR A 1 478 ? -19.813 24.686 -9.756 1.00 58.25 478 THR A O 1
ATOM 3338 N N . SER A 1 479 ? -20.136 26.720 -8.856 1.00 62.12 479 SER A N 1
ATOM 3339 C CA . SER A 1 479 ? -21.212 26.269 -7.967 1.00 62.12 479 SER A CA 1
ATOM 3340 C C . SER A 1 479 ? -22.291 25.569 -8.803 1.00 62.12 479 SER A C 1
ATOM 3342 O O . SER A 1 479 ? -22.659 26.072 -9.863 1.00 62.12 479 SER A O 1
ATOM 3344 N N . SER A 1 480 ? -22.798 24.415 -8.358 1.00 62.12 480 SER A N 1
ATOM 3345 C CA . SER A 1 480 ? -23.948 23.765 -9.012 1.00 62.12 480 SER A CA 1
ATOM 3346 C C . SER A 1 480 ? -25.233 24.585 -8.861 1.00 62.12 480 SER A C 1
ATOM 3348 O O . SER A 1 480 ? -26.250 24.278 -9.478 1.00 62.12 480 SER A O 1
ATOM 3350 N N . LEU A 1 481 ? -25.195 25.617 -8.016 1.00 68.38 481 LEU A N 1
ATOM 3351 C CA . LEU A 1 481 ? -26.224 26.633 -7.923 1.00 68.38 481 LEU A CA 1
ATOM 3352 C C . LEU A 1 481 ? -26.037 27.616 -9.076 1.00 68.38 481 LEU A C 1
ATOM 3354 O O . LEU A 1 481 ? -24.980 28.233 -9.212 1.00 68.38 481 LEU A O 1
ATOM 3358 N N . THR A 1 482 ? -27.084 27.790 -9.879 1.00 73.19 482 THR A N 1
ATOM 3359 C CA . THR A 1 482 ? -27.138 28.826 -10.912 1.00 73.19 482 THR A CA 1
ATOM 3360 C C . THR A 1 482 ? -26.764 30.175 -10.299 1.00 73.19 482 THR A C 1
ATOM 3362 O O . THR A 1 482 ? -27.350 30.573 -9.289 1.00 73.19 482 THR A O 1
ATOM 3365 N N . LEU A 1 483 ? -25.784 30.865 -10.891 1.00 80.50 483 LEU A N 1
ATOM 3366 C CA . LEU A 1 483 ? -25.434 32.220 -10.477 1.00 80.50 483 LEU A CA 1
ATOM 3367 C C . LEU A 1 483 ? -26.534 33.187 -10.924 1.00 80.50 483 LEU A C 1
ATOM 3369 O O . LEU A 1 483 ? -26.974 33.132 -12.072 1.00 80.50 483 LEU A O 1
ATOM 3373 N N . GLY A 1 484 ? -26.999 34.058 -10.031 1.00 77.31 484 GLY A N 1
ATOM 3374 C CA . GLY A 1 484 ? -28.108 34.952 -10.346 1.00 77.31 484 GLY A CA 1
ATOM 3375 C C . GLY A 1 484 ? -28.512 35.909 -9.228 1.00 77.31 484 GLY A C 1
ATOM 3376 O O . GLY A 1 484 ? -27.962 35.927 -8.126 1.00 77.31 484 GLY A O 1
ATOM 3377 N N . THR A 1 485 ? -29.512 36.735 -9.529 1.00 74.62 485 THR A N 1
ATOM 3378 C CA . THR A 1 485 ? -29.972 37.836 -8.668 1.00 74.62 485 THR A CA 1
ATOM 3379 C C . THR A 1 485 ? -31.200 37.491 -7.819 1.00 74.62 485 THR A C 1
ATOM 3381 O O . THR A 1 485 ? -31.638 38.317 -7.020 1.00 74.62 485 THR A O 1
ATOM 3384 N N . THR A 1 486 ? -31.742 36.276 -7.948 1.00 74.25 486 THR A N 1
ATOM 3385 C CA . THR A 1 486 ? -32.946 35.813 -7.231 1.00 74.25 486 THR A CA 1
ATOM 3386 C C . THR A 1 486 ? -32.600 35.055 -5.944 1.00 74.25 486 THR A C 1
ATOM 3388 O O . THR A 1 486 ? -31.456 34.652 -5.745 1.00 74.25 486 THR A O 1
ATOM 3391 N N . SER A 1 487 ? -33.588 34.813 -5.076 1.00 72.38 487 SER A N 1
ATOM 3392 C CA . SER A 1 487 ? -33.403 34.052 -3.827 1.00 72.38 487 SER A CA 1
ATOM 3393 C C . SER A 1 487 ? -33.080 32.566 -4.033 1.00 72.38 487 SER A C 1
ATOM 3395 O O . SER A 1 487 ? -32.593 31.926 -3.107 1.00 72.38 487 SER A O 1
ATOM 3397 N N . ALA A 1 488 ? -33.332 32.015 -5.226 1.00 73.38 488 ALA A N 1
ATOM 3398 C CA . ALA A 1 488 ? -33.059 30.616 -5.566 1.00 73.38 488 ALA A CA 1
ATOM 3399 C C . ALA A 1 488 ? -31.686 30.403 -6.236 1.00 73.38 488 ALA A C 1
ATOM 3401 O O . ALA A 1 488 ? -31.346 29.283 -6.612 1.00 73.38 488 ALA A O 1
ATOM 3402 N N . THR A 1 489 ? -30.903 31.471 -6.411 1.00 77.81 489 THR A N 1
ATOM 3403 C CA . THR A 1 489 ? -29.640 31.471 -7.161 1.00 77.81 489 THR A CA 1
ATOM 3404 C C . THR A 1 489 ? -28.488 31.963 -6.293 1.00 77.81 489 THR A C 1
ATOM 3406 O O . THR A 1 489 ? -28.675 32.858 -5.471 1.00 77.81 489 THR A O 1
ATOM 3409 N N . ALA A 1 490 ? -27.291 31.406 -6.478 1.00 80.88 490 ALA A N 1
ATOM 3410 C CA . ALA A 1 490 ? -26.107 31.866 -5.757 1.00 80.88 490 ALA A CA 1
ATOM 3411 C C . ALA A 1 490 ? -25.641 33.230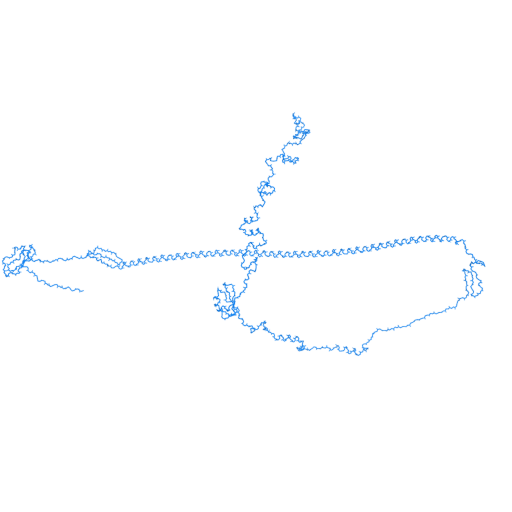 -6.298 1.00 80.88 490 ALA A C 1
ATOM 3413 O O . ALA A 1 490 ? -25.649 33.467 -7.504 1.00 80.88 490 ALA A O 1
ATOM 3414 N N . ALA A 1 491 ? -25.223 34.134 -5.413 1.00 81.00 491 ALA A N 1
ATOM 3415 C CA . ALA A 1 491 ? -24.518 35.348 -5.815 1.00 81.00 491 ALA A CA 1
ATOM 3416 C C . ALA A 1 491 ? -23.075 34.980 -6.203 1.00 81.00 491 ALA A C 1
ATOM 3418 O O . ALA A 1 491 ? -22.450 34.158 -5.527 1.00 81.00 491 ALA A O 1
ATOM 3419 N N . ALA A 1 492 ? -22.554 35.548 -7.293 1.00 76.94 492 ALA A N 1
ATOM 3420 C CA . ALA A 1 492 ? -21.144 35.380 -7.653 1.00 76.94 492 ALA A CA 1
ATOM 3421 C C . ALA A 1 492 ? -20.238 35.930 -6.532 1.00 76.94 492 ALA A C 1
ATOM 3423 O O . ALA A 1 492 ? -20.647 36.813 -5.782 1.00 76.94 492 ALA A O 1
ATOM 3424 N N . GLY A 1 493 ? -19.017 35.408 -6.377 1.00 75.38 493 GLY A N 1
ATOM 3425 C CA . GLY A 1 493 ? -18.117 35.843 -5.292 1.00 75.38 493 GLY A CA 1
ATOM 3426 C C . GLY A 1 493 ? -17.714 37.323 -5.379 1.00 75.38 493 GLY A C 1
ATOM 3427 O O . GLY A 1 493 ? -17.386 37.940 -4.373 1.00 75.38 493 GLY A O 1
ATOM 3428 N N . ASP A 1 494 ? -17.787 37.885 -6.579 1.00 70.75 494 ASP A N 1
ATOM 3429 C CA . ASP A 1 494 ? -17.588 39.285 -6.944 1.00 70.75 494 ASP A CA 1
ATOM 3430 C C . ASP A 1 494 ? -18.915 40.030 -7.191 1.00 70.75 494 ASP A C 1
ATOM 3432 O O . ASP A 1 494 ? -18.920 41.138 -7.729 1.00 70.75 494 ASP A O 1
ATOM 3436 N N . ASP A 1 495 ? -20.054 39.443 -6.803 1.00 78.75 495 ASP A N 1
ATOM 3437 C CA . ASP A 1 495 ? -21.369 40.066 -6.949 1.00 78.75 495 ASP A CA 1
ATOM 3438 C C . ASP A 1 495 ? -21.408 41.379 -6.147 1.00 78.75 495 ASP A C 1
ATOM 3440 O O . ASP A 1 495 ? -21.149 41.372 -4.938 1.00 78.75 495 ASP A O 1
ATOM 3444 N N . PRO A 1 496 ? -21.770 42.513 -6.775 1.00 68.56 496 PRO A N 1
ATOM 3445 C CA . PRO A 1 496 ? -21.770 43.820 -6.124 1.00 68.56 496 PRO A CA 1
ATOM 3446 C C . PRO A 1 496 ? -22.583 43.885 -4.824 1.00 68.56 496 PRO A C 1
ATOM 3448 O O . PRO A 1 496 ? -22.261 44.688 -3.946 1.00 68.56 496 PRO A O 1
ATOM 3451 N N . ARG A 1 497 ? -23.599 43.022 -4.656 1.00 73.12 497 ARG A N 1
ATOM 3452 C CA . ARG A 1 497 ? -24.403 42.924 -3.423 1.00 73.12 497 ARG A CA 1
ATOM 3453 C C . ARG A 1 497 ? -23.613 42.402 -2.218 1.00 73.12 497 ARG A C 1
ATOM 3455 O O . ARG A 1 497 ? -24.054 42.618 -1.091 1.00 73.12 497 ARG A O 1
ATOM 3462 N N . LEU A 1 498 ? -22.504 41.695 -2.449 1.00 70.75 498 LEU A N 1
ATOM 3463 C CA . LEU A 1 498 ? -21.630 41.120 -1.420 1.00 70.75 498 LEU A CA 1
ATOM 3464 C C . LEU A 1 498 ? -20.424 42.007 -1.090 1.00 70.75 498 LEU A C 1
ATOM 3466 O O . LEU A 1 498 ? -19.685 41.697 -0.158 1.00 70.75 498 LEU A O 1
ATOM 3470 N N . SER A 1 499 ? -20.212 43.102 -1.827 1.00 64.06 499 SER A N 1
ATOM 3471 C CA . SER A 1 499 ? -19.167 44.063 -1.480 1.00 64.06 499 SER A CA 1
ATOM 3472 C C . SER A 1 499 ? -19.519 44.776 -0.167 1.00 64.06 499 SER A C 1
ATOM 3474 O O . SER A 1 499 ? -20.659 45.194 0.042 1.00 64.06 499 SER A O 1
ATOM 3476 N N . ASP A 1 500 ? -18.543 44.903 0.736 1.00 61.25 500 ASP A N 1
ATOM 3477 C CA . ASP A 1 500 ? -18.698 45.387 2.121 1.00 61.25 500 ASP A CA 1
ATOM 3478 C C . ASP A 1 500 ? -18.923 46.921 2.213 1.00 61.25 500 ASP A C 1
ATOM 3480 O O . ASP A 1 500 ? -18.451 47.613 3.112 1.00 61.25 500 ASP A O 1
ATOM 3484 N N . GLN A 1 501 ? -19.647 47.488 1.241 1.00 56.09 501 GLN A N 1
ATOM 3485 C CA . GLN A 1 501 ? -20.053 48.890 1.175 1.00 56.09 501 GLN A CA 1
ATOM 3486 C C . GLN A 1 501 ? -21.550 49.037 1.435 1.00 56.09 501 GLN A C 1
ATOM 3488 O O . GLN A 1 501 ? -22.353 49.251 0.526 1.00 56.09 501 GLN A O 1
ATOM 3493 N N . ARG A 1 502 ? -21.947 49.034 2.706 1.00 62.19 502 ARG A N 1
ATOM 3494 C CA . ARG A 1 502 ? -23.197 49.708 3.088 1.00 62.19 502 ARG A CA 1
ATOM 3495 C C . ARG A 1 502 ? -22.952 50.808 4.109 1.00 62.19 502 ARG A C 1
ATOM 3497 O O . ARG A 1 502 ? -23.494 50.796 5.205 1.00 62.19 502 ARG A O 1
ATOM 3504 N N . VAL A 1 503 ? -22.193 51.816 3.679 1.00 57.03 503 VAL A N 1
ATOM 3505 C CA . VAL A 1 503 ? -22.460 53.214 4.043 1.00 57.03 503 VAL A CA 1
ATOM 3506 C C . VAL A 1 503 ? -22.965 53.882 2.766 1.00 57.03 503 VAL A C 1
ATOM 3508 O O . VAL A 1 503 ? -22.176 54.045 1.840 1.00 57.03 503 VAL A O 1
ATOM 3511 N N . PR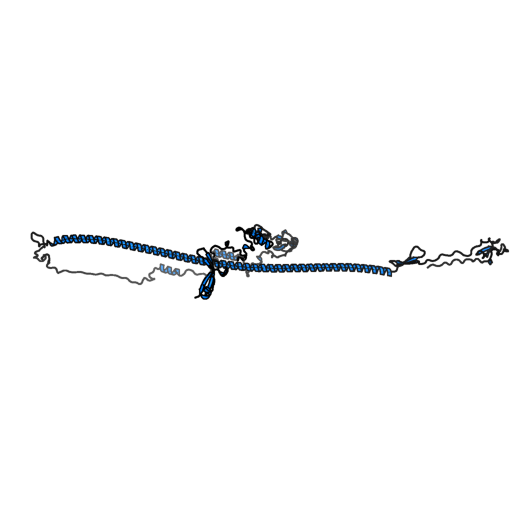O A 1 504 ? -24.258 54.221 2.654 1.00 59.72 504 PRO A N 1
ATOM 3512 C CA . PRO A 1 504 ? -24.769 54.828 1.433 1.00 59.72 504 PRO A CA 1
ATOM 3513 C C . PRO A 1 504 ? -24.231 56.259 1.319 1.00 59.72 504 PRO A C 1
ATOM 3515 O O . PRO A 1 504 ? -24.650 57.153 2.050 1.00 59.72 504 PRO A O 1
ATOM 3518 N N . THR A 1 505 ? -23.243 56.460 0.455 1.00 56.41 505 THR A N 1
ATOM 3519 C CA . THR A 1 505 ? -22.533 57.736 0.262 1.00 56.41 505 THR A CA 1
ATOM 3520 C C . THR A 1 505 ? -23.101 58.579 -0.879 1.00 56.41 505 THR A C 1
ATOM 3522 O O . THR A 1 505 ? -22.748 59.745 -1.009 1.00 56.41 505 THR A O 1
ATOM 3525 N N . ASP A 1 506 ? -24.028 58.032 -1.664 1.00 56.47 506 ASP A N 1
ATOM 3526 C CA . ASP A 1 506 ? -24.707 58.688 -2.789 1.00 56.47 506 ASP A CA 1
ATOM 3527 C C . ASP A 1 506 ? -26.004 59.418 -2.386 1.00 56.47 506 ASP A C 1
ATOM 3529 O O . ASP A 1 506 ? -26.789 59.827 -3.238 1.00 56.47 506 ASP A O 1
ATOM 3533 N N . GLY A 1 507 ? -26.274 59.549 -1.083 1.00 57.97 507 GLY A N 1
ATOM 3534 C CA . GLY A 1 507 ? -27.541 60.093 -0.591 1.00 57.97 507 GLY A CA 1
ATOM 3535 C C . GLY A 1 507 ? -28.737 59.157 -0.799 1.00 57.97 507 GLY A C 1
ATOM 3536 O O . GLY A 1 507 ? -29.878 59.570 -0.597 1.00 57.97 507 GLY A O 1
ATOM 3537 N N . SER A 1 508 ? -28.521 57.880 -1.143 1.00 61.59 508 SER A N 1
ATOM 3538 C CA . SER A 1 508 ? -29.617 56.929 -1.351 1.00 61.59 508 SER A CA 1
ATOM 3539 C C . SER A 1 508 ? -30.382 56.569 -0.074 1.00 61.59 508 SER A C 1
ATOM 3541 O O . SER A 1 508 ? -31.401 55.879 -0.174 1.00 61.59 508 SER A O 1
ATOM 3543 N N . VAL A 1 509 ? -29.965 57.035 1.113 1.00 69.75 509 VAL A N 1
ATOM 3544 C CA . VAL A 1 509 ? -30.814 57.049 2.320 1.00 69.75 509 VAL A CA 1
ATOM 3545 C C . VAL A 1 509 ? -31.862 58.155 2.188 1.00 69.75 509 VAL A C 1
ATOM 3547 O O . VAL A 1 509 ? -31.760 59.231 2.766 1.00 69.75 509 VAL A O 1
ATOM 3550 N N . THR A 1 510 ? -32.897 57.879 1.403 1.00 68.50 510 THR A N 1
ATOM 3551 C CA . THR A 1 510 ? -34.102 58.714 1.337 1.00 68.50 510 THR A CA 1
ATOM 3552 C C . THR A 1 510 ? -34.932 58.566 2.613 1.00 68.50 510 THR A C 1
ATOM 3554 O O . THR A 1 510 ? -34.843 57.527 3.269 1.00 68.50 510 THR A O 1
ATOM 3557 N N . ASN A 1 511 ? -35.838 59.510 2.896 1.00 64.19 511 ASN A N 1
ATOM 3558 C CA . ASN A 1 511 ? -36.745 59.433 4.052 1.00 64.19 511 ASN A CA 1
ATOM 3559 C C . ASN A 1 511 ? -37.515 58.094 4.132 1.00 64.19 511 ASN A C 1
ATOM 3561 O O . ASN A 1 511 ? -37.713 57.562 5.212 1.00 64.19 511 ASN A O 1
ATOM 3565 N N . ALA A 1 512 ? -37.858 57.484 2.989 1.00 65.25 512 ALA A N 1
ATOM 3566 C CA . ALA A 1 512 ? -38.539 56.184 2.926 1.00 65.25 512 ALA A CA 1
ATOM 3567 C C . ALA A 1 512 ? -37.709 54.991 3.445 1.00 65.25 512 ALA A C 1
ATOM 3569 O O . ALA A 1 512 ? -38.271 53.960 3.802 1.00 65.25 512 ALA A O 1
ATOM 3570 N N . LYS A 1 513 ? -36.375 55.110 3.477 1.00 67.31 513 LYS A N 1
ATOM 3571 C CA . LYS A 1 513 ? -35.469 54.081 4.016 1.00 67.31 513 LYS A CA 1
ATOM 3572 C C . LYS A 1 513 ? -35.206 54.265 5.513 1.00 67.31 513 LYS A C 1
ATOM 3574 O O . LYS A 1 513 ? -34.590 53.396 6.125 1.00 67.31 513 LYS A O 1
ATOM 3579 N N . ILE A 1 514 ? -35.655 55.381 6.091 1.00 74.44 514 ILE A N 1
ATOM 3580 C CA . ILE A 1 514 ? -35.577 55.660 7.523 1.00 74.44 514 ILE A CA 1
ATOM 3581 C C . ILE A 1 514 ? -36.939 55.308 8.121 1.00 74.44 514 ILE A C 1
ATOM 3583 O O . ILE A 1 514 ? -37.953 55.915 7.786 1.00 74.44 514 ILE A O 1
ATOM 3587 N N . ALA A 1 515 ? -36.981 54.301 8.993 1.00 70.69 515 ALA A N 1
ATOM 3588 C CA . ALA A 1 515 ? -38.219 53.938 9.673 1.00 70.69 515 ALA A CA 1
ATOM 3589 C C . ALA A 1 515 ? -38.737 55.125 10.518 1.00 70.69 515 ALA A C 1
ATOM 3591 O O . ALA A 1 515 ? -37.928 55.812 11.153 1.00 70.69 515 ALA A O 1
ATOM 3592 N N . PRO A 1 516 ? -40.060 55.368 10.580 1.00 65.44 516 PRO A N 1
ATOM 3593 C CA . PRO A 1 516 ? -40.626 56.359 11.489 1.00 65.44 516 PRO A CA 1
ATOM 3594 C C . PRO A 1 516 ? -40.159 56.108 12.931 1.00 65.44 516 PRO A C 1
ATOM 3596 O O . PRO A 1 516 ? -40.294 54.998 13.441 1.00 65.44 516 PRO A O 1
ATOM 3599 N N . GLY A 1 517 ? -39.579 57.123 13.579 1.00 63.00 517 GLY A N 1
ATOM 3600 C CA . GLY A 1 517 ? -39.054 57.009 14.947 1.00 63.00 517 GLY A CA 1
ATOM 3601 C C . GLY A 1 517 ? -37.665 56.366 15.075 1.00 63.00 517 GLY A C 1
ATOM 3602 O O . GLY A 1 517 ? -37.264 56.025 16.187 1.00 63.00 517 GLY A O 1
ATOM 3603 N N . ALA A 1 518 ? -36.912 56.196 13.981 1.00 73.31 518 ALA A N 1
ATOM 3604 C CA . ALA A 1 518 ? -35.536 55.705 14.044 1.00 73.31 518 ALA A CA 1
ATOM 3605 C C . ALA A 1 518 ? -34.646 56.601 14.930 1.00 73.31 518 ALA A C 1
ATOM 3607 O O . ALA A 1 518 ? -34.585 57.818 14.751 1.00 73.31 518 ALA A O 1
ATOM 3608 N N . ALA A 1 519 ? -33.909 55.985 15.859 1.00 65.62 519 ALA A N 1
ATOM 3609 C CA . ALA A 1 519 ? -32.956 56.664 16.736 1.00 65.62 519 ALA A CA 1
ATOM 3610 C C . ALA A 1 519 ? -31.669 57.026 15.972 1.00 65.62 519 ALA A C 1
ATOM 3612 O O . ALA A 1 519 ? -30.633 56.372 16.098 1.00 65.62 519 ALA A O 1
ATOM 3613 N N . ILE A 1 520 ? -31.743 58.061 15.135 1.00 73.69 520 ILE A N 1
ATOM 3614 C CA . ILE A 1 520 ? -30.584 58.600 14.424 1.00 73.69 520 ILE A CA 1
ATOM 3615 C C . ILE A 1 520 ? -29.818 59.521 15.374 1.00 73.69 520 ILE A C 1
ATOM 3617 O O . ILE A 1 520 ? -30.377 60.471 15.918 1.00 73.69 520 ILE A O 1
ATOM 3621 N N . ALA A 1 521 ? -28.529 59.247 15.582 1.00 67.25 521 ALA A N 1
ATOM 3622 C CA . ALA A 1 521 ? -27.688 60.104 16.410 1.00 67.25 521 ALA A CA 1
ATOM 3623 C C . ALA A 1 521 ? -27.676 61.542 15.860 1.00 67.25 521 ALA A C 1
ATOM 3625 O O . ALA A 1 521 ? -27.471 61.746 14.666 1.00 67.25 521 ALA A O 1
ATOM 3626 N N . LEU A 1 522 ? -27.825 62.543 16.733 1.00 61.44 522 LEU A N 1
ATOM 3627 C CA . LEU A 1 522 ? -27.825 63.965 16.354 1.00 61.44 522 LEU A CA 1
ATOM 3628 C C . LEU A 1 522 ? -26.541 64.400 15.631 1.00 61.44 522 LEU A C 1
ATOM 3630 O O . LEU A 1 522 ? -26.586 65.295 14.800 1.00 61.44 522 LEU A O 1
ATOM 3634 N N . SER A 1 523 ? -25.414 63.721 15.869 1.00 59.47 523 SER A N 1
ATOM 3635 C CA . SER A 1 523 ? -24.152 63.920 15.138 1.00 59.47 523 SER A CA 1
ATOM 3636 C C . SER A 1 523 ? -24.208 63.516 13.658 1.00 59.47 523 SER A C 1
ATOM 3638 O O . SER A 1 523 ? -23.286 63.812 12.901 1.00 59.47 523 SER A O 1
ATOM 3640 N N . LYS A 1 524 ? -25.266 62.814 13.244 1.00 67.31 524 LYS A N 1
ATOM 3641 C CA . LYS A 1 524 ? -25.567 62.441 11.857 1.00 67.31 524 LYS A CA 1
ATOM 3642 C C . LYS A 1 524 ? -26.621 63.361 11.223 1.00 67.31 524 LYS A C 1
ATOM 3644 O O . LYS A 1 524 ? -26.931 63.189 10.049 1.00 67.31 524 LYS A O 1
ATOM 3649 N N . LEU A 1 525 ? -27.154 64.319 11.986 1.00 69.62 525 LEU A N 1
ATOM 3650 C CA . LEU A 1 525 ? -28.046 65.388 11.537 1.00 69.62 525 LEU A CA 1
ATOM 3651 C C . LEU A 1 525 ? -27.244 66.702 11.447 1.00 69.62 525 LEU A C 1
ATOM 3653 O O . LEU A 1 525 ? -26.198 66.843 12.079 1.00 69.62 525 LEU A O 1
ATOM 3657 N N . ALA A 1 526 ? -27.695 67.670 10.646 1.00 61.66 526 ALA A N 1
ATOM 3658 C CA . ALA A 1 526 ? -27.000 68.956 10.528 1.00 61.66 526 ALA A CA 1
ATOM 3659 C C . ALA A 1 526 ? -27.017 69.732 11.877 1.00 61.66 526 ALA A C 1
ATOM 3661 O O . ALA A 1 526 ? -28.070 69.776 12.519 1.00 61.66 526 ALA A O 1
ATOM 3662 N N . PRO A 1 527 ? -25.901 70.352 12.323 1.00 59.50 527 PRO A N 1
ATOM 3663 C CA . PRO A 1 527 ? -25.843 71.103 13.585 1.00 59.50 527 PRO A CA 1
ATOM 3664 C C . PRO A 1 527 ? -26.803 72.307 13.627 1.00 59.50 527 PRO A C 1
ATOM 3666 O O . PRO A 1 527 ? -26.998 72.968 12.611 1.00 59.50 527 PRO A O 1
ATOM 3669 N N . GLY A 1 528 ? -27.328 72.643 14.816 1.00 59.16 528 GLY A N 1
ATOM 3670 C CA . GLY A 1 528 ? -28.050 73.905 15.078 1.00 59.16 528 GLY A CA 1
ATOM 3671 C C . GLY A 1 528 ? -29.575 73.813 15.213 1.00 59.16 528 GLY A C 1
ATOM 3672 O O . GLY A 1 528 ? -30.215 74.822 15.491 1.00 59.16 528 GLY A O 1
ATOM 3673 N N . TYR A 1 529 ? -30.152 72.621 15.073 1.00 64.75 529 TYR A N 1
ATOM 3674 C CA . TYR A 1 529 ? -31.600 72.419 15.084 1.00 64.75 529 TYR A CA 1
ATOM 3675 C C . TYR A 1 529 ? -32.064 71.577 16.279 1.00 64.75 529 TYR A C 1
ATOM 3677 O O . TYR A 1 529 ? -31.482 70.534 16.578 1.00 64.75 529 TYR A O 1
ATOM 3685 N N . LEU A 1 530 ? -33.139 72.010 16.944 1.00 68.00 530 LEU A N 1
ATOM 3686 C CA . LEU A 1 530 ? -33.858 71.252 17.970 1.00 68.00 530 LEU A CA 1
ATOM 3687 C C . LEU A 1 530 ? -35.218 70.802 17.441 1.00 68.00 530 LEU A C 1
ATOM 3689 O O . LEU A 1 530 ? -35.868 71.515 16.676 1.00 68.00 530 LEU A O 1
ATOM 3693 N N . SER A 1 531 ? -35.679 69.640 17.898 1.00 65.50 531 SER A N 1
ATOM 3694 C CA . SER A 1 531 ? -37.066 69.223 17.701 1.00 65.50 531 SER A CA 1
ATOM 3695 C C . SER A 1 531 ? -37.942 69.922 18.736 1.00 65.50 531 SER A C 1
ATOM 3697 O O . SER A 1 531 ? -37.809 69.662 19.931 1.00 65.50 531 SER A O 1
ATOM 3699 N N . GLY A 1 532 ? -38.834 70.799 18.287 1.00 66.69 532 GLY A N 1
ATOM 3700 C CA . GLY A 1 532 ? -39.850 71.433 19.120 1.00 66.69 532 GLY A CA 1
ATOM 3701 C C . GLY A 1 532 ? -41.253 71.144 18.602 1.00 66.69 532 GLY A C 1
ATOM 3702 O O . GLY A 1 532 ? -41.438 70.596 17.520 1.00 66.69 532 GLY A O 1
ATOM 3703 N N . GLN A 1 533 ? -42.265 71.522 19.372 1.00 65.56 533 GLN A N 1
ATOM 3704 C CA . GLN A 1 533 ? -43.654 71.524 18.920 1.00 65.56 533 GLN A CA 1
ATOM 3705 C C . GLN A 1 533 ? -44.384 72.706 19.551 1.00 65.56 533 GLN A C 1
ATOM 3707 O O . GLN A 1 533 ? -44.109 73.050 20.701 1.00 65.56 533 GLN A O 1
ATOM 3712 N N . ASP A 1 534 ? -45.310 73.313 18.815 1.00 69.19 534 ASP A N 1
ATOM 3713 C CA . ASP A 1 534 ? -46.315 74.215 19.380 1.00 69.19 534 ASP A CA 1
ATOM 3714 C C . ASP A 1 534 ? -47.726 73.668 19.117 1.00 69.19 534 ASP A C 1
ATOM 3716 O O . ASP A 1 534 ? -47.888 72.549 18.625 1.00 69.19 534 ASP A O 1
ATOM 3720 N N . ALA A 1 535 ? -48.763 74.437 19.458 1.00 71.38 535 ALA A N 1
ATOM 3721 C CA . ALA A 1 535 ? -50.153 74.012 19.281 1.00 71.38 535 ALA A CA 1
ATOM 3722 C C . ALA A 1 535 ? -50.541 73.731 17.810 1.00 71.38 535 ALA A C 1
ATOM 3724 O O . ALA A 1 535 ? -51.570 73.101 17.577 1.00 71.38 535 ALA A O 1
ATOM 3725 N N . ALA A 1 536 ? -49.732 74.158 16.829 1.00 67.19 536 ALA A N 1
ATOM 3726 C CA . ALA A 1 536 ? -49.926 73.869 15.408 1.00 67.19 536 ALA A CA 1
ATOM 3727 C C . ALA A 1 536 ? -49.138 72.633 14.916 1.00 67.19 536 ALA A C 1
ATOM 3729 O O . ALA A 1 536 ? -49.317 72.224 13.769 1.00 67.19 536 ALA A O 1
ATOM 3730 N N . GLY A 1 537 ? -48.301 72.017 15.763 1.00 71.81 537 GLY A N 1
ATOM 3731 C CA . GLY A 1 537 ? -47.601 70.756 15.494 1.00 71.81 537 GLY A CA 1
ATOM 3732 C C . GLY A 1 537 ? -46.071 70.819 15.641 1.00 71.81 537 GLY A C 1
ATOM 3733 O O . GLY A 1 537 ? -45.511 71.858 16.007 1.00 71.81 537 GLY A O 1
ATOM 3734 N N . PRO A 1 538 ? -45.368 69.696 15.377 1.00 67.00 538 PRO A N 1
ATOM 3735 C CA . PRO A 1 538 ? -43.911 69.621 15.458 1.00 67.00 538 PRO A CA 1
ATOM 3736 C C . PRO A 1 538 ? -43.232 70.543 14.445 1.00 67.00 538 PRO A C 1
ATOM 3738 O O . PRO A 1 538 ? -43.622 70.595 13.278 1.00 67.00 538 PRO A O 1
ATOM 3741 N N . ARG A 1 539 ? -42.177 71.236 14.871 1.00 66.25 539 ARG A N 1
ATOM 3742 C CA . ARG A 1 539 ? -41.330 72.059 14.005 1.00 66.25 539 ARG A CA 1
ATOM 3743 C C . ARG A 1 539 ? -39.893 72.099 14.503 1.00 66.25 539 ARG A C 1
ATOM 3745 O O . ARG A 1 539 ? -39.599 71.823 15.664 1.00 66.25 539 ARG A O 1
ATOM 3752 N N . THR A 1 540 ? -39.002 72.508 13.618 1.00 69.50 540 THR A N 1
ATOM 3753 C CA . THR A 1 540 ? -37.600 72.718 13.953 1.00 69.50 540 THR A CA 1
ATOM 3754 C C . THR A 1 540 ? -37.410 74.086 14.604 1.00 69.50 540 THR A C 1
ATOM 3756 O O . THR A 1 540 ? -37.855 75.092 14.054 1.00 69.50 540 THR A O 1
ATOM 3759 N N . LEU A 1 541 ? -36.752 74.122 15.764 1.00 75.25 541 LEU A N 1
ATOM 3760 C CA . LEU A 1 541 ? -36.432 75.347 16.501 1.00 75.25 541 LEU A CA 1
ATOM 3761 C C . LEU A 1 541 ? -34.918 75.563 16.577 1.00 75.25 541 LEU A C 1
ATOM 3763 O O . LEU A 1 541 ? -34.147 74.604 16.513 1.00 75.25 541 LEU A O 1
ATOM 3767 N N . SER A 1 542 ? -34.508 76.811 16.779 1.00 75.44 542 SER A N 1
ATOM 3768 C CA . SER A 1 542 ? -33.117 77.193 17.058 1.00 75.44 542 SER A CA 1
ATOM 3769 C C . SER A 1 542 ? -32.951 77.557 18.537 1.00 75.44 542 SER A C 1
ATOM 3771 O O . SER A 1 542 ? -33.873 78.095 19.149 1.00 75.44 542 SER A O 1
ATOM 3773 N N . LEU A 1 543 ? -31.788 77.285 19.138 1.00 80.94 543 LEU A N 1
ATOM 3774 C CA . LEU A 1 543 ? -31.474 77.716 20.509 1.00 80.94 543 LEU A CA 1
ATOM 3775 C C . LEU A 1 543 ? -30.515 78.898 20.481 1.00 80.94 543 LEU A C 1
ATOM 3777 O O . LEU A 1 543 ? -29.451 78.830 19.870 1.00 80.94 543 LEU A O 1
ATOM 3781 N N . TRP A 1 544 ? -30.871 79.949 21.207 1.00 84.56 544 TRP A N 1
ATOM 3782 C CA . TRP A 1 544 ? -30.009 81.091 21.466 1.00 84.56 544 TRP A CA 1
ATOM 3783 C C . TRP A 1 544 ? -29.754 81.219 22.969 1.00 84.56 544 TRP A C 1
ATOM 3785 O O . TRP A 1 544 ? -30.673 81.043 23.769 1.00 84.56 544 TRP A O 1
ATOM 3795 N N . VAL A 1 545 ? -28.518 81.542 23.361 1.00 85.50 545 VAL A N 1
ATOM 3796 C CA . VAL A 1 545 ? -28.119 81.729 24.766 1.00 85.50 545 VAL A CA 1
ATOM 3797 C C . VAL A 1 545 ? -27.303 83.017 24.902 1.00 85.50 545 VAL A C 1
ATOM 3799 O O . VAL A 1 545 ? -26.354 83.213 24.145 1.00 85.50 545 VAL A O 1
ATOM 3802 N N . GLY A 1 546 ? -27.645 83.881 25.862 1.00 86.69 546 GLY A N 1
ATOM 3803 C CA . GLY A 1 546 ? -26.931 85.142 26.119 1.00 86.69 546 GLY A CA 1
ATOM 3804 C C . GLY A 1 546 ? -27.416 85.871 27.379 1.00 86.69 546 GLY A C 1
ATOM 3805 O O . GLY A 1 546 ? -28.331 85.399 28.045 1.00 86.69 546 GLY A O 1
ATOM 3806 N N . THR A 1 547 ? -26.814 87.011 27.731 1.00 88.38 547 THR A N 1
ATOM 3807 C CA . THR A 1 547 ? -27.151 87.766 28.960 1.00 88.38 547 THR A CA 1
ATOM 3808 C C . THR A 1 547 ? -28.460 88.556 28.842 1.00 88.38 547 THR A C 1
ATOM 3810 O O . THR A 1 547 ? -28.935 88.824 27.737 1.00 88.38 547 THR A O 1
ATOM 3813 N N . GLU A 1 548 ? -29.035 88.993 29.970 1.00 87.75 548 GLU A N 1
ATOM 3814 C CA . GLU A 1 548 ? -30.252 89.831 29.992 1.00 87.75 548 GLU A CA 1
ATOM 3815 C C . GLU A 1 548 ? -30.092 91.106 29.139 1.00 87.75 548 GLU A C 1
ATOM 3817 O O . GLU A 1 548 ? -30.966 91.451 28.341 1.00 87.75 548 GLU A O 1
ATOM 3822 N N . ALA A 1 549 ? -28.933 91.770 29.233 1.00 88.12 549 ALA A N 1
ATOM 3823 C CA . ALA A 1 549 ? -28.623 92.948 28.424 1.00 88.12 549 ALA A CA 1
ATOM 3824 C C . ALA A 1 549 ? -28.581 92.618 26.924 1.00 88.12 549 ALA A C 1
ATOM 3826 O O . ALA A 1 549 ? -29.121 93.367 26.109 1.00 88.12 549 ALA A O 1
ATOM 3827 N N . GLN A 1 550 ? -27.989 91.475 26.559 1.00 87.94 550 GLN A N 1
ATOM 3828 C CA . GLN A 1 550 ? -27.916 91.024 25.169 1.00 87.94 550 GLN A CA 1
ATOM 3829 C C . GLN A 1 550 ? -29.293 90.657 24.620 1.00 87.94 550 GLN A C 1
ATOM 3831 O O . GLN A 1 550 ? -29.613 91.050 23.505 1.00 87.94 550 GLN A O 1
ATOM 3836 N N . PHE A 1 551 ? -30.132 89.971 25.396 1.00 88.31 551 PHE A N 1
ATOM 3837 C CA . PHE A 1 551 ? -31.497 89.642 24.987 1.00 88.31 551 PHE A CA 1
ATOM 3838 C C . PHE A 1 551 ? -32.367 90.890 24.795 1.00 88.31 551 PHE A C 1
ATOM 3840 O O . PHE A 1 551 ? -33.156 90.962 23.848 1.00 88.31 551 PHE A O 1
ATOM 3847 N N . ASN A 1 552 ? -32.217 91.888 25.668 1.00 87.06 552 ASN A N 1
ATOM 3848 C CA . ASN A 1 552 ? -32.939 93.153 25.548 1.00 87.06 552 ASN A CA 1
ATOM 3849 C C . ASN A 1 552 ? -32.462 93.979 24.349 1.00 87.06 552 ASN A C 1
ATOM 3851 O O . ASN A 1 552 ? -33.272 94.667 23.733 1.00 87.06 552 ASN A O 1
ATOM 3855 N N . ALA A 1 553 ? -31.189 93.850 23.969 1.00 88.00 553 ALA A N 1
ATOM 3856 C CA . ALA A 1 553 ? -30.648 94.471 22.765 1.00 88.00 553 ALA A CA 1
ATOM 3857 C C . ALA A 1 553 ? -31.148 93.828 21.458 1.00 88.00 553 ALA A C 1
ATOM 3859 O O . ALA A 1 553 ? -30.987 94.434 20.401 1.00 88.00 553 ALA A O 1
ATOM 3860 N N . ILE A 1 554 ? -31.761 92.634 21.494 1.00 84.06 554 ILE A N 1
ATOM 3861 C CA . ILE A 1 554 ? -32.342 92.003 20.300 1.00 84.06 554 ILE A CA 1
ATOM 3862 C C . ILE A 1 554 ? -33.581 92.807 19.867 1.00 84.06 554 ILE A C 1
ATOM 3864 O O . ILE A 1 554 ? -34.605 92.747 20.565 1.00 84.06 554 ILE A O 1
ATOM 3868 N N . PRO A 1 555 ? -33.540 93.506 18.710 1.00 81.25 555 PRO A N 1
ATOM 3869 C CA . PRO A 1 555 ? -34.602 94.433 18.311 1.00 81.25 555 PRO A CA 1
ATOM 3870 C C . PRO A 1 555 ? -35.923 93.719 18.009 1.00 81.25 555 PRO A C 1
ATOM 3872 O O . PRO A 1 555 ? -37.004 94.255 18.237 1.00 81.25 555 PRO A O 1
ATOM 3875 N N . THR A 1 556 ? -35.851 92.493 17.488 1.00 87.75 556 THR A N 1
ATOM 3876 C CA . THR A 1 556 ? -37.008 91.644 17.185 1.00 87.75 556 THR A CA 1
ATOM 3877 C C . THR A 1 556 ? -36.625 90.192 17.423 1.00 87.75 556 THR A C 1
ATOM 3879 O O . THR A 1 556 ? -35.596 89.730 16.938 1.00 87.75 556 THR A O 1
ATOM 3882 N N . LYS A 1 557 ? -37.428 89.487 18.218 1.00 85.38 557 LYS A N 1
ATOM 3883 C CA . LYS A 1 557 ? -37.155 88.109 18.639 1.00 85.38 557 LYS A CA 1
ATOM 3884 C C . LYS A 1 557 ? -37.837 87.155 17.659 1.00 85.38 557 LYS A C 1
ATOM 3886 O O . LYS A 1 557 ? -39.016 87.337 17.363 1.00 85.38 557 LYS A O 1
ATOM 3891 N N . ASP A 1 558 ? -37.093 86.177 17.151 1.00 80.69 558 ASP A N 1
ATOM 3892 C CA . ASP A 1 558 ? -37.606 85.169 16.222 1.00 80.69 558 ASP A CA 1
ATOM 3893 C C . ASP A 1 558 ? -38.514 84.187 16.968 1.00 80.69 558 ASP A C 1
ATOM 3895 O O . ASP A 1 558 ? -38.124 83.584 17.968 1.00 80.69 558 ASP A O 1
ATOM 3899 N N . THR A 1 559 ? -39.729 84.009 16.459 1.00 76.06 559 THR A N 1
ATOM 3900 C CA . THR A 1 559 ? -40.734 83.099 17.014 1.00 76.06 559 THR A CA 1
ATOM 3901 C C . THR A 1 559 ? -40.331 81.624 16.949 1.00 76.06 559 THR A C 1
ATOM 3903 O O . THR A 1 559 ? -40.919 80.816 17.660 1.00 76.06 559 THR A O 1
ATOM 3906 N N . ASN A 1 560 ? -39.336 81.260 16.132 1.00 73.69 560 ASN A N 1
ATOM 3907 C CA . ASN A 1 560 ? -38.801 79.898 16.043 1.00 73.69 560 ASN A CA 1
ATOM 3908 C C . ASN A 1 560 ? -37.480 79.710 16.812 1.00 73.69 560 ASN A C 1
ATOM 3910 O O . ASN A 1 560 ? -36.839 78.663 16.690 1.00 73.69 560 ASN A O 1
ATOM 3914 N N . THR A 1 561 ? -37.075 80.694 17.622 1.00 81.19 561 THR A N 1
ATOM 3915 C CA . THR A 1 561 ? -35.877 80.611 18.462 1.00 81.19 561 THR A CA 1
ATOM 3916 C C . THR A 1 561 ? -36.243 80.597 19.946 1.00 81.19 561 THR A C 1
ATOM 3918 O O . THR A 1 561 ? -36.964 81.462 20.441 1.00 81.19 561 THR A O 1
ATOM 3921 N N . ILE A 1 562 ? -35.706 79.627 20.688 1.00 84.19 562 ILE A N 1
ATOM 3922 C CA . ILE A 1 562 ? -35.777 79.603 22.151 1.00 84.19 562 ILE A CA 1
ATOM 3923 C C . ILE A 1 562 ? -34.593 80.403 22.693 1.00 84.19 562 ILE A C 1
ATOM 3925 O O . ILE A 1 562 ? -33.440 80.027 22.491 1.00 84.19 562 ILE A O 1
ATOM 3929 N N . TYR A 1 563 ? -34.885 81.497 23.395 1.00 85.19 563 TYR A N 1
ATOM 3930 C CA . TYR A 1 563 ? -33.881 82.378 23.989 1.00 85.19 563 TYR A CA 1
ATOM 3931 C C . TYR A 1 563 ? -33.700 82.065 25.479 1.00 85.19 563 TYR A C 1
ATOM 3933 O O . TYR A 1 563 ? -34.569 82.375 26.296 1.00 85.19 563 TYR A O 1
ATOM 3941 N N . LEU A 1 564 ? -32.559 81.487 25.845 1.00 85.44 564 LEU A N 1
ATOM 3942 C CA . LEU A 1 564 ? -32.157 81.279 27.234 1.00 85.44 564 LEU A CA 1
ATOM 3943 C C . LEU A 1 564 ? -31.301 82.457 27.701 1.00 85.44 564 LEU A C 1
ATOM 3945 O O . LEU A 1 564 ? -30.208 82.694 27.186 1.00 85.44 564 LEU A O 1
ATOM 3949 N N . ARG A 1 565 ? -31.815 83.195 28.684 1.00 86.75 565 ARG A N 1
ATOM 3950 C CA . ARG A 1 565 ? -31.108 84.310 29.309 1.00 86.75 565 ARG A CA 1
ATOM 3951 C C . ARG A 1 565 ? -30.313 83.824 30.508 1.00 86.75 565 ARG A C 1
ATOM 3953 O O . ARG A 1 565 ? -30.880 83.203 31.404 1.00 86.75 565 ARG A O 1
ATOM 3960 N N . THR A 1 566 ? -29.020 84.103 30.528 1.00 80.50 566 THR A N 1
ATOM 3961 C CA . THR A 1 566 ? -28.196 83.886 31.718 1.00 80.50 566 THR A CA 1
ATOM 3962 C C . THR A 1 566 ? -28.355 85.082 32.654 1.00 80.50 566 THR A C 1
ATOM 3964 O O . THR A 1 566 ? -28.337 86.219 32.172 1.00 80.50 566 THR A O 1
ATOM 3967 N N . ALA A 1 567 ? -28.546 84.792 33.947 1.00 73.06 567 ALA A N 1
ATOM 3968 C CA . ALA A 1 567 ? -28.820 85.766 35.007 1.00 73.06 567 ALA A CA 1
ATOM 3969 C C . ALA A 1 567 ? -27.792 86.902 35.090 1.00 73.06 567 ALA A C 1
ATOM 3971 O O . ALA A 1 567 ? -26.603 86.650 34.774 1.00 73.06 567 ALA A O 1
#

pLDDT: mean 79.39, std 15.72, range [37.84, 98.38]

InterPro domains:
  IPR056923 Minor tail protein gp31, C-terminal [PF24243] (541-566)

Sequence (567 aa):
MLVPVAGRDGHGIDLNGVKNLYTELPTGLGPDDNGRCYLVLEDNLVYFWNGAAWPAKGKGSPLRGDKGDPGRGIDAIAATSTGLRFNMSTAPTAVDVPVPALTVATDAAATATRKADESLINAGVAANAAAASDTSAKAADASAKSASTASATAVTARDQAASSATAAASSAR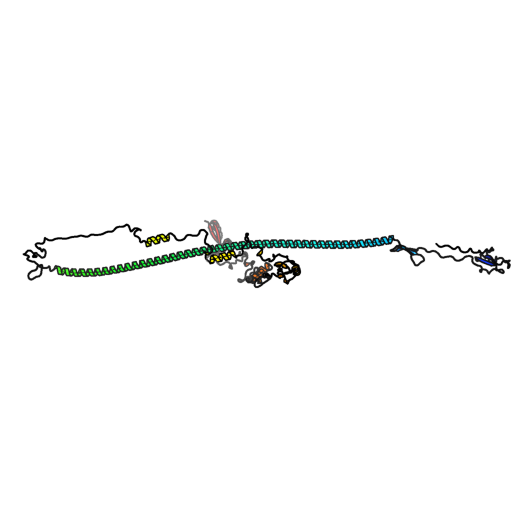NAADSANAAAGSASAADASRAAARTAADDATASANSASAARSEAQAARDTTRADASAAADSKTKAGDHAATAKYWAEHASETVGSGIPNADKTIKGGIMLPGANPGELGGTFEHPVVVGWNTKADVAALDSKYVKPSAGIPKAHLDTAVQAGLERAATAYQKPGAGIPRTELDSAVQSSLARADSAVQVDGTGKLPEALIPAVAMTDFLGAVANQAAMLALSGQRGDWCTRTDKGTDWQLIAEPASQLTSWRERTYPASPVSSVNGRTGAVTTGSADIVDATNIGRAVLTAATAASARSTLGAGTSSLTLGTTSATAAAGDDPRLSDQRVPTDGSVTNAKIAPGAAIALSKLAPGYLSGQDAAGPRTLSLWVGTEAQFNAIPTKDTNTIYLRTA

Foldseek 3Di:
DDDDDDDDDDDDQDAPEEAQAPVPPDPPDALVQFQHWYQHVVQRFIWTHHRPDIDDPPPGHHDDDDDDDDDKDFDDWDDDQFAIWTDIDPDPDIDGDGDVVSPVVVVVVVVVVVVVVVVVVVVVVVVVVVVVVVVVVVVVVVVVVVVVVVVVVVVVVVVVVVVVVVVVVVVVVVVVVVVVVVVVVVVVVVVVVVVVVVVVVVVVVVVVVVVVVVVVVVVVVVVVVVVVVVVVVVVVVVVVVVVVVVVVVVVVVVVVVPDFDDDDPPDDGWDADDDDDQQDWHDGPVDIDHDDDDDDDDDDDDDDDDDDDDDDDDPVPDDPVVVVVVVVVPDDDDDDPVDDDLVRDDPVVNVVVVVVVVDQDAPPVRHHPPVPDPCPDDAAEQEEDADDQRQLPTADDQRYWYAHPVVRWIKGQHHDDSNDPVRIDTPDDPPQWQPDQLNDTHDDDDALVSPVVDDPLRSQLVPQPDPVSNCVSVVNPPPPFADDDDPSGDDDPPRPVPPPDPPPPVVVPDPVVAPVPDPDPCVVPDPFWDWDADPVGIDTAGEAEEAPVVVVPPPDDDPRYDYHHDD

Radius of gyration: 92.73 Å; chains: 1; bounding box: 177×162×285 Å